Protein 3K7Y (pdb70)

InterPro domains:
  IPR000796 Aspartate/other aminotransferase [PR00799] (177-196)
  IPR000796 Aspartate/other aminotransferase [PR00799] (208-220)
  IPR000796 Aspartate/other aminotransferase [PR00799] (276-301)
  IPR000796 Aspartate/other aminotransferase [PR00799] (348-366)
  IPR000796 Aspartate/other aminotransferase [PTHR11879] (3-400)
  IPR004838 Aminotransferases, class-I, pyridoxal-phosphate-binding site [PS00105] (246-259)
  IPR004839 Aminotransferase, class I/classII, large domain [PF00155] (30-398)
  IPR015421 Pyridoxal phosphate-dependent transferase, major domain [G3DSA:3.40.640.10] (48-318)
  IPR015422 Pyridoxal phosphate-dependent transferase, small domain [G3DSA:3.90.1150.10] (14-395)
  IPR015424 Pyridoxal phosphate-dependent transferase [SSF53383] (3-399)

Radius of gyration: 22.01 Å; Cα contacts (8 Å, |Δi|>4): 677; chains: 1; bounding box: 56×51×62 Å

Foldseek 3Di:
DDPVCVPPDDDDDDLLVVQVCVQPPDDDDVFFDWRDPAFADLVLHGDADVLLVVLLVVLVVPDDDFDFPPDLADPLLVQLVVCLQQPPDAPQRVQQQKQKGWAQFLVRQVLLVLVVQVVDPAQEEEEEPPHQVVVCVSNPVVHHHYHYFYFADQVLLATPVVRRVVCLQPPQAQHEYEDAQACGVFSLYHDDPVCLVVSLVSCVVRVHEYEYEAEDQQQRALQSNVSNVSVNVCPVVDHWYKYKYGCCHLRVVPVLRTIMIMGGHDHSVVSVVVNVVSCVSCVVPPNHDGPSSSSSVSSQSVDDVNVVSSSVVSSVVSVVQLVLLVVQLVLLVPLLVVLVHDDDSVSQSSGIHQWTADQLCLVQQVVCVVPNYHDGNRRITRSSRAHPVRRNVNSNSSNVSSSPD

Sequence (405 aa):
MDKLLSSLENIEVDNILKTAREFKEDTCEEKINLSIGVCCNDDGDLHIFDSVLNADKLVTENYKEKPYLLGNGTEDFSTLTQNLIFGNNSKYIEDKKICTIQCIGGTGAIFVLLEFLKMLNVETLYVTNPPYINHVNMIESRGFNLKYINFFDYNLIDINYDLFLNDLRNIPNGSSVILQISCYNPCSVNIEEKYFDEIIEIVLHKKHVIIFDIAYQGFGHTNLEEDVLLIRKFEEKNIAFSVCQSFSKNMSLYGERAGALHIVCKNQEEKKIVFNNLCFIVRKFYSSPVIHTNRILCQLLNNQNLKLNWIKELSQLSQRITNNRILFFNKLETYQKKYNLNYDWNVYKKQRGLFSFVPLLAKIAEHLKTHHIYIINNGRINVSGITKNNVDYIADKICLSLSQI

B-factor: mean 77.36, std 17.75, range [13.37, 128.05]

Organism: Plasmodium falciparum (isolate 3D7) (NCBI:txid36329)

Nearest PDB structures (foldseek):
  3k7y-assembly1_A-2  TM=1.002E+00  e=2.413E-80  Plasmodium falciparum 3D7
  1akb-assembly1_A  TM=9.545E-01  e=4.340E-37  Gallus gallus
  5ax8-assembly2_D  TM=9.405E-01  e=3.664E-37  Homo sapiens
  7aat-assembly1_A  TM=9.365E-01  e=6.816E-37  Gallus gallus
  8skr-assembly1_C  TM=9.442E-01  e=5.818E-36  Homo sapiens

Structure (mmCIF, N/CA/C/O backbone):
data_3K7Y
#
_entry.id   3K7Y
#
_cell.length_a   100.838
_cell.length_b   100.838
_cell.length_c   240.367
_cell.angle_alpha   90.00
_cell.angle_beta   90.00
_cell.angle_gamma   120.00
#
_symmetry.space_group_name_H-M   'H 3 2'
#
loop_
_entity.id
_entity.type
_entity.pdbx_description
1 polymer 'Aspartate aminotransferase'
2 non-polymer "PYRIDOXAL-5'-PHOSPHATE"
3 non-polymer 'ACETATE ION'
4 water water
#
loop_
_atom_site.group_PDB
_atom_site.id
_atom_site.type_symbol
_atom_site.label_atom_id
_atom_site.label_alt_id
_atom_site.label_comp_id
_atom_site.label_asym_id
_atom_site.label_entity_id
_atom_site.label_seq_id
_atom_site.pdbx_PDB_ins_code
_atom_site.Cartn_x
_atom_site.Cartn_y
_atom_site.Cartn_z
_atom_site.occupancy
_atom_site.B_iso_or_equiv
_atom_site.auth_seq_id
_atom_site.auth_comp_id
_atom_site.auth_asym_id
_atom_site.auth_atom_id
_atom_site.pdbx_PDB_model_num
ATOM 1 N N . MET A 1 1 ? 36.727 24.310 62.821 1.00 92.49 1 MET A N 1
ATOM 2 C CA . MET A 1 1 ? 37.654 25.055 61.917 1.00 92.52 1 MET A CA 1
ATOM 3 C C . MET A 1 1 ? 37.700 24.374 60.536 1.00 91.70 1 MET A C 1
ATOM 4 O O . MET A 1 1 ? 38.240 23.260 60.409 1.00 91.78 1 MET A O 1
ATOM 9 N N . ASP A 1 2 ? 37.121 25.039 59.524 1.00 119.48 2 ASP A N 1
ATOM 10 C CA . ASP A 1 2 ? 37.161 24.582 58.121 1.00 117.05 2 ASP A CA 1
ATOM 11 C C . ASP A 1 2 ? 38.606 24.415 57.645 1.00 117.39 2 ASP A C 1
ATOM 12 O O . ASP A 1 2 ? 39.382 25.380 57.598 1.00 118.04 2 ASP A O 1
ATOM 17 N N . LYS A 1 3 ? 38.957 23.181 57.302 1.00 116.58 3 LYS A N 1
ATOM 18 C CA . LYS A 1 3 ? 40.266 22.867 56.751 1.00 116.47 3 LYS A CA 1
ATOM 19 C C . LYS A 1 3 ? 40.104 22.396 55.312 1.00 114.66 3 LYS A C 1
ATOM 20 O O . LYS A 1 3 ? 41.039 22.502 54.520 1.00 115.21 3 LYS A O 1
ATOM 26 N N . LEU A 1 4 ? 38.911 21.892 54.988 1.00 112.19 4 LEU A N 1
ATOM 27 C CA . LEU A 1 4 ? 38.576 21.344 53.665 1.00 110.08 4 LEU A CA 1
ATOM 28 C C . LEU A 1 4 ? 39.218 22.117 52.526 1.00 109.22 4 LEU A C 1
ATOM 29 O O . LEU A 1 4 ? 39.670 21.524 51.535 1.00 109.44 4 LEU A O 1
ATOM 34 N N . LEU A 1 5 ? 39.268 23.437 52.701 1.00 108.02 5 LEU A N 1
ATOM 35 C CA . LEU A 1 5 ? 39.810 24.383 51.726 1.00 106.87 5 LEU A CA 1
ATOM 36 C C . LEU A 1 5 ? 41.329 24.227 51.500 1.00 108.33 5 LEU A C 1
ATOM 37 O O . LEU A 1 5 ? 41.953 25.027 50.793 1.00 108.38 5 LEU A O 1
ATOM 42 N N . SER A 1 6 ? 41.909 23.186 52.093 1.00 109.43 6 SER A N 1
ATOM 43 C CA . SER A 1 6 ? 43.315 22.866 51.890 1.00 111.00 6 SER A CA 1
ATOM 44 C C . SER A 1 6 ? 43.575 22.345 50.475 1.00 110.38 6 SER A C 1
ATOM 45 O O . SER A 1 6 ? 44.495 22.818 49.813 1.00 110.88 6 SER A O 1
ATOM 48 N N . SER A 1 7 ? 42.757 21.409 49.996 1.00 109.34 7 SER A N 1
ATOM 49 C CA . SER A 1 7 ? 42.935 20.893 48.627 1.00 109.23 7 SER A CA 1
ATOM 50 C C . SER A 1 7 ? 42.355 21.826 47.537 1.00 107.46 7 SER A C 1
ATOM 51 O O . SER A 1 7 ? 42.237 21.434 46.371 1.00 106.82 7 SER A O 1
ATOM 54 N N . LEU A 1 8 ? 42.029 23.062 47.911 1.00 106.80 8 LEU A N 1
ATOM 55 C CA . LEU A 1 8 ? 41.304 23.948 47.010 1.00 105.39 8 LEU A CA 1
ATOM 56 C C . LEU A 1 8 ? 42.147 24.755 46.034 1.00 105.95 8 LEU A C 1
ATOM 57 O O . LEU A 1 8 ? 42.782 25.750 46.403 1.00 106.71 8 LEU A O 1
ATOM 62 N N . GLU A 1 9 ? 42.114 24.305 44.781 1.00 105.87 9 GLU A N 1
ATOM 63 C CA . GLU A 1 9 ? 42.752 24.972 43.652 1.00 106.41 9 GLU A CA 1
ATOM 64 C C . GLU A 1 9 ? 41.779 25.928 43.001 1.00 105.00 9 GLU A C 1
ATOM 65 O O . GLU A 1 9 ? 40.573 25.831 43.211 1.00 103.68 9 GLU A O 1
ATOM 71 N N . ASN A 1 10 ? 42.309 26.849 42.205 1.00 105.75 10 ASN A N 1
ATOM 72 C CA . ASN A 1 10 ? 41.476 27.695 41.374 1.00 105.14 10 ASN A CA 1
ATOM 73 C C . ASN A 1 10 ? 41.327 27.105 39.963 1.00 105.58 10 ASN A C 1
ATOM 74 O O . ASN A 1 10 ? 42.167 26.313 39.528 1.00 106.68 10 ASN A O 1
ATOM 79 N N . ILE A 1 11 ? 40.261 27.489 39.257 1.00 105.33 11 ILE A N 1
ATOM 80 C CA . ILE A 1 11 ? 39.908 26.869 37.969 1.00 105.77 11 ILE A CA 1
ATOM 81 C C . ILE A 1 11 ? 39.935 27.788 36.762 1.00 106.43 11 ILE A C 1
ATOM 82 O O . ILE A 1 11 ? 39.516 28.940 36.823 1.00 105.89 11 ILE A O 1
ATOM 87 N N . GLU A 1 12 ? 40.415 27.244 35.654 1.00 108.38 12 GLU A N 1
ATOM 88 C CA . GLU A 1 12 ? 40.238 27.862 34.353 1.00 109.72 12 GLU A CA 1
ATOM 89 C C . GLU A 1 12 ? 38.758 27.809 33.941 1.00 109.33 12 GLU A C 1
ATOM 90 O O . GLU A 1 12 ? 38.173 26.725 33.804 1.00 109.15 12 GLU A O 1
ATOM 96 N N . VAL A 1 13 ? 38.160 28.982 33.741 1.00 109.93 13 VAL A N 1
ATOM 97 C CA . VAL A 1 13 ? 36.773 29.083 33.263 1.00 109.70 13 VAL A CA 1
ATOM 98 C C . VAL A 1 13 ? 36.643 29.039 31.724 1.00 110.44 13 VAL A C 1
ATOM 99 O O . VAL A 1 13 ? 37.647 28.980 30.996 1.00 111.47 13 VAL A O 1
ATOM 103 N N . ASP A 1 14 ? 35.401 29.049 31.242 1.00 110.31 14 ASP A N 1
ATOM 104 C CA . ASP A 1 14 ? 35.107 29.060 29.803 1.00 111.02 14 ASP A CA 1
ATOM 105 C C . ASP A 1 14 ? 35.669 30.304 29.108 1.00 111.77 14 ASP A C 1
ATOM 106 O O . ASP A 1 14 ? 35.774 31.373 29.726 1.00 112.00 14 ASP A O 1
ATOM 111 N N . ASN A 1 15 ? 36.024 30.153 27.828 1.00 112.24 15 ASN A N 1
ATOM 112 C CA . ASN A 1 15 ? 36.525 31.253 26.995 1.00 112.73 15 ASN A CA 1
ATOM 113 C C . ASN A 1 15 ? 35.756 32.557 27.246 1.00 112.04 15 ASN A C 1
ATOM 114 O O . ASN A 1 15 ? 36.339 33.642 27.291 1.00 112.52 15 ASN A O 1
ATOM 119 N N . ILE A 1 16 ? 34.445 32.405 27.442 1.00 110.88 16 ILE A N 1
ATOM 120 C CA . ILE A 1 16 ? 33.463 33.489 27.603 1.00 110.14 16 ILE A CA 1
ATOM 121 C C . ILE A 1 16 ? 33.691 34.395 28.834 1.00 109.82 16 ILE A C 1
ATOM 122 O O . ILE A 1 16 ? 33.203 35.526 28.869 1.00 109.66 16 ILE A O 1
ATOM 127 N N . LEU A 1 17 ? 34.436 33.902 29.825 1.00 109.51 17 LEU A N 1
ATOM 128 C CA . LEU A 1 17 ? 34.712 34.671 31.048 1.00 109.32 17 LEU A CA 1
ATOM 129 C C . LEU A 1 17 ? 36.132 35.237 31.200 1.00 110.07 17 LEU A C 1
ATOM 130 O O . LEU A 1 17 ? 36.287 36.343 31.712 1.00 110.48 17 LEU A O 1
ATOM 135 N N . LYS A 1 18 ? 37.157 34.499 30.773 1.00 110.17 18 LYS A N 1
ATOM 136 C CA . LYS A 1 18 ? 38.524 35.045 30.748 1.00 111.26 18 LYS A CA 1
ATOM 137 C C . LYS A 1 18 ? 38.493 36.407 30.060 1.00 111.52 18 LYS A C 1
ATOM 138 O O . LYS A 1 18 ? 39.304 37.292 30.355 1.00 112.62 18 LYS A O 1
ATOM 144 N N . THR A 1 19 ? 37.546 36.546 29.131 1.00 110.48 19 THR A N 1
ATOM 145 C CA . THR A 1 19 ? 37.378 37.743 28.319 1.00 110.50 19 THR A CA 1
ATOM 146 C C . THR A 1 19 ? 36.529 38.772 29.055 1.00 110.22 19 THR A C 1
ATOM 147 O O . THR A 1 19 ? 36.846 39.959 29.033 1.00 111.18 19 THR A O 1
ATOM 151 N N . ALA A 1 20 ? 35.454 38.316 29.703 1.00 109.06 20 ALA A N 1
ATOM 152 C CA . ALA A 1 20 ? 34.582 39.198 30.495 1.00 108.84 20 ALA A CA 1
ATOM 153 C C . ALA A 1 20 ? 35.395 39.933 31.564 1.00 109.76 20 ALA A C 1
ATOM 154 O O . ALA A 1 20 ? 35.197 41.131 31.802 1.00 110.18 20 ALA A O 1
ATOM 156 N N . ARG A 1 21 ? 36.309 39.195 32.193 1.00 110.11 21 ARG A N 1
ATOM 157 C CA . ARG A 1 21 ? 37.337 39.782 33.040 1.00 111.47 21 ARG A CA 1
ATOM 158 C C . ARG A 1 21 ? 37.982 40.906 32.256 1.00 112.45 21 ARG A C 1
ATOM 159 O O . ARG A 1 21 ? 37.834 42.077 32.603 1.00 113.32 21 ARG A O 1
ATOM 167 N N . GLU A 1 22 ? 38.645 40.535 31.165 1.00 112.51 22 GLU A N 1
ATOM 168 C CA . GLU A 1 22 ? 39.438 41.467 30.374 1.00 113.70 22 GLU A CA 1
ATOM 169 C C . GLU A 1 22 ? 38.728 42.767 29.932 1.00 113.79 22 GLU A C 1
ATOM 170 O O . GLU A 1 22 ? 39.339 43.844 29.976 1.00 114.94 22 GLU A O 1
ATOM 176 N N . PHE A 1 23 ? 37.463 42.683 29.518 1.00 112.43 23 PHE A N 1
ATOM 177 C CA . PHE A 1 23 ? 36.777 43.892 29.074 1.00 112.68 23 PHE A CA 1
ATOM 178 C C . PHE A 1 23 ? 36.820 44.957 30.172 1.00 113.73 23 PHE A C 1
ATOM 179 O O . PHE A 1 23 ? 37.261 46.078 29.938 1.00 115.15 23 PHE A O 1
ATOM 187 N N . LYS A 1 24 ? 36.409 44.590 31.379 1.00 113.26 24 LYS A N 1
ATOM 188 C CA . LYS A 1 24 ? 36.338 45.553 32.478 1.00 114.19 24 LYS A CA 1
ATOM 189 C C . LYS A 1 24 ? 37.558 45.499 33.419 1.00 115.18 24 LYS A C 1
ATOM 190 O O . LYS A 1 24 ? 37.410 45.629 34.634 1.00 115.37 24 LYS A O 1
ATOM 196 N N . GLU A 1 25 ? 38.755 45.318 32.857 1.00 116.01 25 GLU A N 1
ATOM 197 C CA . GLU A 1 25 ? 39.987 45.233 33.658 1.00 117.13 25 GLU A CA 1
ATOM 198 C C . GLU A 1 25 ? 41.098 46.195 33.193 1.00 118.91 25 GLU A C 1
ATOM 199 O O . GLU A 1 25 ? 42.210 46.173 33.731 1.00 119.85 25 GLU A O 1
ATOM 205 N N . ASP A 1 26 ? 40.811 47.038 32.203 1.00 119.36 26 ASP A N 1
ATOM 206 C CA . ASP A 1 26 ? 41.802 48.021 31.763 1.00 121.22 26 ASP A CA 1
ATOM 207 C C . ASP A 1 26 ? 41.303 49.469 31.835 1.00 122.12 26 ASP A C 1
ATOM 208 O O . ASP A 1 26 ? 40.093 49.722 31.901 1.00 121.55 26 ASP A O 1
ATOM 213 N N . THR A 1 27 ? 42.259 50.402 31.820 1.00 123.53 27 THR A N 1
ATOM 214 C CA . THR A 1 27 ? 42.005 51.839 31.988 1.00 124.49 27 THR A CA 1
ATOM 215 C C . THR A 1 27 ? 41.333 52.531 30.792 1.00 124.19 27 THR A C 1
ATOM 216 O O . THR A 1 27 ? 40.504 53.420 30.996 1.00 124.91 27 THR A O 1
ATOM 220 N N . CYS A 1 28 ? 41.697 52.140 29.566 1.00 122.88 28 CYS A N 1
ATOM 221 C CA . CYS A 1 28 ? 41.210 52.797 28.341 1.00 122.15 28 CYS A CA 1
ATOM 222 C C . CYS A 1 28 ? 39.668 52.910 28.221 1.00 120.12 28 CYS A C 1
ATOM 223 O O . CYS A 1 28 ? 38.949 51.935 28.389 1.00 118.38 28 CYS A O 1
ATOM 226 N N . GLU A 1 29 ? 39.174 54.119 27.974 1.00 119.96 29 GLU A N 1
ATOM 227 C CA . GLU A 1 29 ? 37.809 54.336 27.500 1.00 117.76 29 GLU A CA 1
ATOM 228 C C . GLU A 1 29 ? 37.886 54.135 25.978 1.00 116.42 29 GLU A C 1
ATOM 229 O O . GLU A 1 29 ? 38.985 54.022 25.426 1.00 116.97 29 GLU A O 1
ATOM 235 N N . GLU A 1 30 ? 36.745 54.073 25.296 1.00 113.94 30 GLU A N 1
ATOM 236 C CA . GLU A 1 30 ? 36.722 53.633 23.893 1.00 111.80 30 GLU A CA 1
ATOM 237 C C . GLU A 1 30 ? 37.094 52.136 23.810 1.00 108.66 30 GLU A C 1
ATOM 238 O O . GLU A 1 30 ? 37.470 51.613 22.754 1.00 108.47 30 GLU A O 1
ATOM 244 N N . LYS A 1 31 ? 36.979 51.448 24.942 1.00 105.56 31 LYS A N 1
ATOM 245 C CA . LYS A 1 31 ? 37.040 49.998 24.951 1.00 101.78 31 LYS A CA 1
ATOM 246 C C . LYS A 1 31 ? 35.812 49.479 24.215 1.00 99.48 31 LYS A C 1
ATOM 247 O O . LYS A 1 31 ? 34.729 50.058 24.320 1.00 99.07 31 LYS A O 1
ATOM 253 N N . ILE A 1 32 ? 35.994 48.408 23.448 1.00 97.39 32 ILE A N 1
ATOM 254 C CA . ILE A 1 32 ? 34.896 47.818 22.678 1.00 95.41 32 ILE A CA 1
ATOM 255 C C . ILE A 1 32 ? 34.573 46.373 23.077 1.00 93.20 32 ILE A C 1
ATOM 256 O O . ILE A 1 32 ? 35.452 45.514 23.192 1.00 92.80 32 ILE A O 1
ATOM 261 N N . ASN A 1 33 ? 33.273 46.150 23.240 1.00 91.67 33 ASN A N 1
ATOM 262 C CA . ASN A 1 33 ? 32.654 44.972 23.828 1.00 89.32 33 ASN A CA 1
ATOM 263 C C . ASN A 1 33 ? 32.015 44.063 22.791 1.00 87.78 33 ASN A C 1
ATOM 264 O O . ASN A 1 33 ? 30.844 44.247 22.454 1.00 87.18 33 ASN A O 1
ATOM 269 N N . LEU A 1 34 ? 32.755 43.086 22.279 1.00 86.94 34 LEU A N 1
ATOM 270 C CA . LEU A 1 34 ? 32.208 42.232 21.216 1.00 86.11 34 LEU A CA 1
ATOM 271 C C . LEU A 1 34 ? 32.191 40.741 21.554 1.00 84.94 34 LEU A C 1
ATOM 272 O O . LEU A 1 34 ? 32.282 39.900 20.667 1.00 84.92 34 LEU A O 1
ATOM 277 N N . SER A 1 35 ? 32.042 40.419 22.833 1.00 84.52 35 SER A N 1
ATOM 278 C CA . SER A 1 35 ? 32.145 39.040 23.310 1.00 83.81 35 SER A CA 1
ATOM 279 C C . SER A 1 35 ? 30.915 38.648 24.117 1.00 83.29 35 SER A C 1
ATOM 280 O O . SER A 1 35 ? 30.464 37.495 24.082 1.00 82.62 35 SER A O 1
ATOM 283 N N . ILE A 1 36 ? 30.400 39.634 24.851 1.00 84.10 36 ILE A N 1
ATOM 284 C CA . ILE A 1 36 ? 29.205 39.528 25.689 1.00 83.73 36 ILE A CA 1
ATOM 285 C C . ILE A 1 36 ? 28.026 38.861 24.972 1.00 83.61 36 ILE A C 1
ATOM 286 O O . ILE A 1 36 ? 27.716 39.185 23.821 1.00 83.95 36 ILE A O 1
ATOM 291 N N . GLY A 1 37 ? 27.384 37.920 25.661 1.00 83.45 37 GLY A N 1
ATOM 292 C CA . GLY A 1 37 ? 26.203 37.238 25.126 1.00 83.98 37 GLY A CA 1
ATOM 293 C C . GLY A 1 37 ? 25.021 38.171 24.902 1.00 84.98 37 GLY A C 1
ATOM 294 O O . GLY A 1 37 ? 24.112 37.852 24.141 1.00 84.85 37 GLY A O 1
ATOM 295 N N . VAL A 1 38 ? 25.050 39.328 25.561 1.00 86.50 38 VAL A N 1
ATOM 296 C CA . VAL A 1 38 ? 23.938 40.286 25.554 1.00 88.06 38 VAL A CA 1
ATOM 297 C C . VAL A 1 38 ? 23.846 41.070 24.249 1.00 90.12 38 VAL A C 1
ATOM 298 O O . VAL A 1 38 ? 24.793 41.101 23.462 1.00 90.64 38 VAL A O 1
ATOM 302 N N . CYS A 1 39 ? 22.698 41.701 24.035 1.00 91.97 39 CYS A N 1
ATOM 303 C CA . CYS A 1 39 ? 22.484 42.530 22.866 1.00 94.68 39 CYS A CA 1
ATOM 304 C C . CYS A 1 39 ? 22.480 44.015 23.258 1.00 97.22 39 CYS A C 1
ATOM 305 O O . CYS A 1 39 ? 21.746 44.422 24.166 1.00 97.63 39 CYS A O 1
ATOM 308 N N . CYS A 1 40 ? 23.308 44.813 22.577 1.00 99.82 40 CYS A N 1
ATOM 309 C CA . CYS A 1 40 ? 23.510 46.236 22.920 1.00 102.69 40 CYS A CA 1
ATOM 310 C C . CYS A 1 40 ? 22.592 47.207 22.176 1.00 105.06 40 CYS A C 1
ATOM 311 O O . CYS A 1 40 ? 22.223 46.981 21.023 1.00 105.46 40 CYS A O 1
ATOM 314 N N . ASN A 1 41 ? 22.239 48.292 22.861 1.00 107.39 41 ASN A N 1
ATOM 315 C CA . ASN A 1 41 ? 21.408 49.367 22.314 1.00 110.16 41 ASN A CA 1
ATOM 316 C C . ASN A 1 41 ? 22.202 50.237 21.317 1.00 112.11 41 ASN A C 1
ATOM 317 O O . ASN A 1 41 ? 23.340 49.902 20.968 1.00 111.79 41 ASN A O 1
ATOM 322 N N . ASP A 1 42 ? 21.598 51.337 20.858 1.00 114.50 42 ASP A N 1
ATOM 323 C CA . ASP A 1 42 ? 22.282 52.325 20.012 1.00 116.65 42 ASP A CA 1
ATOM 324 C C . ASP A 1 42 ? 23.442 52.972 20.766 1.00 117.06 42 ASP A C 1
ATOM 325 O O . ASP A 1 42 ? 24.490 53.261 20.175 1.00 117.61 42 ASP A O 1
ATOM 330 N N . ASP A 1 43 ? 23.239 53.176 22.073 1.00 116.65 43 ASP A N 1
ATOM 331 C CA . ASP A 1 43 ? 24.226 53.800 22.963 1.00 116.83 43 ASP A CA 1
ATOM 332 C C . ASP A 1 43 ? 25.218 52.791 23.544 1.00 114.57 43 ASP A C 1
ATOM 333 O O . ASP A 1 43 ? 25.920 53.094 24.514 1.00 114.92 43 ASP A O 1
ATOM 338 N N . GLY A 1 44 ? 25.265 51.597 22.961 1.00 112.19 44 GLY A N 1
ATOM 339 C CA . GLY A 1 44 ? 26.206 50.563 23.391 1.00 109.63 44 GLY A CA 1
ATOM 340 C C . GLY A 1 44 ? 26.014 50.074 24.818 1.00 107.70 44 GLY A C 1
ATOM 341 O O . GLY A 1 44 ? 26.928 49.498 25.407 1.00 107.02 44 GLY A O 1
ATOM 342 N N . ASP A 1 45 ? 24.829 50.309 25.375 1.00 106.68 45 ASP A N 1
ATOM 343 C CA . ASP A 1 45 ? 24.462 49.788 26.695 1.00 104.60 45 ASP A CA 1
ATOM 344 C C . ASP A 1 45 ? 23.267 48.842 26.566 1.00 102.25 45 ASP A C 1
ATOM 345 O O . ASP A 1 45 ? 22.531 48.911 25.575 1.00 102.66 45 ASP A O 1
ATOM 350 N N . LEU A 1 46 ? 23.069 47.982 27.567 1.00 99.14 46 LEU A N 1
ATOM 351 C CA . LEU A 1 46 ? 22.096 46.883 27.481 1.00 95.88 46 LEU A CA 1
ATOM 352 C C . LEU A 1 46 ? 20.699 47.283 27.006 1.00 95.06 46 LEU A C 1
ATOM 353 O O . LEU A 1 46 ? 20.195 48.358 27.338 1.00 95.97 46 LEU A O 1
ATOM 358 N N . HIS A 1 47 ? 20.082 46.388 26.244 1.00 92.54 47 HIS A N 1
ATOM 359 C CA . HIS A 1 47 ? 18.766 46.631 25.669 1.00 92.00 47 HIS A CA 1
ATOM 360 C C . HIS A 1 47 ? 17.614 46.296 26.613 1.00 90.87 47 HIS A C 1
ATOM 361 O O . HIS A 1 47 ? 17.762 45.465 27.518 1.00 89.72 47 HIS A O 1
ATOM 368 N N . ILE A 1 48 ? 16.471 46.954 26.392 1.00 90.79 48 ILE A N 1
ATOM 369 C CA . ILE A 1 48 ? 15.202 46.559 27.014 1.00 89.33 48 ILE A CA 1
ATOM 370 C C . ILE A 1 48 ? 13.977 47.141 26.300 1.00 89.97 48 ILE A C 1
ATOM 371 O O . ILE A 1 48 ? 13.960 48.312 25.960 1.00 91.39 48 ILE A O 1
ATOM 376 N N . PHE A 1 49 ? 12.961 46.307 26.093 1.00 88.71 49 PHE A N 1
ATOM 377 C CA . PHE A 1 49 ? 11.701 46.714 25.474 1.00 89.65 49 PHE A CA 1
ATOM 378 C C . PHE A 1 49 ? 10.872 47.681 26.333 1.00 91.07 49 PHE A C 1
ATOM 379 O O . PHE A 1 49 ? 11.218 47.960 27.478 1.00 91.02 49 PHE A O 1
ATOM 387 N N . ASP A 1 50 ? 9.781 48.195 25.768 1.00 92.39 50 ASP A N 1
ATOM 388 C CA . ASP A 1 50 ? 8.808 48.969 26.532 1.00 93.84 50 ASP A CA 1
ATOM 389 C C . ASP A 1 50 ? 7.672 48.061 26.972 1.00 93.24 50 ASP A C 1
ATOM 390 O O . ASP A 1 50 ? 7.158 48.192 28.080 1.00 93.49 50 ASP A O 1
ATOM 395 N N . SER A 1 51 ? 7.293 47.135 26.093 1.00 92.57 51 SER A N 1
ATOM 396 C CA . SER A 1 51 ? 6.342 46.071 26.427 1.00 91.82 51 SER A CA 1
ATOM 397 C C . SER A 1 51 ? 6.720 45.399 27.739 1.00 90.12 51 SER A C 1
ATOM 398 O O . SER A 1 51 ? 5.872 45.149 28.589 1.00 90.26 51 SER A O 1
ATOM 401 N N . VAL A 1 52 ? 8.011 45.121 27.891 1.00 88.88 52 VAL A N 1
ATOM 402 C CA . VAL A 1 52 ? 8.543 44.471 29.082 1.00 87.46 52 VAL A CA 1
ATOM 403 C C . VAL A 1 52 ? 8.491 45.376 30.304 1.00 88.68 52 VAL A C 1
ATOM 404 O O . VAL A 1 52 ? 8.084 44.930 31.377 1.00 88.38 52 VAL A O 1
ATOM 408 N N . LEU A 1 53 ? 8.880 46.640 30.139 1.00 90.41 53 LEU A N 1
ATOM 409 C CA . LEU A 1 53 ? 8.744 47.625 31.214 1.00 92.26 53 LEU A CA 1
ATOM 410 C C . LEU A 1 53 ? 7.281 47.798 31.648 1.00 94.15 53 LEU A C 1
ATOM 411 O O . LEU A 1 53 ? 7.000 48.074 32.818 1.00 94.71 53 LEU A O 1
ATOM 416 N N . ASN A 1 54 ? 6.358 47.629 30.704 1.00 95.45 54 ASN A N 1
ATOM 417 C CA . ASN A 1 54 ? 4.936 47.735 31.001 1.00 97.60 54 ASN A CA 1
ATOM 418 C C . ASN A 1 54 ? 4.374 46.470 31.649 1.00 96.65 54 ASN A C 1
ATOM 419 O O . ASN A 1 54 ? 3.586 46.549 32.592 1.00 97.54 54 ASN A O 1
ATOM 424 N N . ALA A 1 55 ? 4.789 45.309 31.155 1.00 95.31 55 ALA A N 1
ATOM 425 C CA . ALA A 1 55 ? 4.468 44.053 31.818 1.00 94.46 55 ALA A CA 1
ATOM 426 C C . ALA A 1 55 ? 4.906 44.133 33.284 1.00 94.37 55 ALA A C 1
ATOM 427 O O . ALA A 1 55 ? 4.155 43.754 34.184 1.00 94.61 55 ALA A O 1
ATOM 429 N N . ASP A 1 56 ? 6.107 44.657 33.519 1.00 94.43 56 ASP A N 1
ATOM 430 C CA . ASP A 1 56 ? 6.593 44.852 34.881 1.00 94.89 56 ASP A CA 1
ATOM 431 C C . ASP A 1 56 ? 5.609 45.635 35.742 1.00 96.76 56 ASP A C 1
ATOM 432 O O . ASP A 1 56 ? 5.163 45.138 36.775 1.00 96.73 56 ASP A O 1
ATOM 437 N N . LYS A 1 57 ? 5.270 46.848 35.307 1.00 98.66 57 LYS A N 1
ATOM 438 C CA . LYS A 1 57 ? 4.279 47.673 35.998 1.00 100.67 57 LYS A CA 1
ATOM 439 C C . LYS A 1 57 ? 2.986 46.904 36.200 1.00 100.40 57 LYS A C 1
ATOM 440 O O . LYS A 1 57 ? 2.548 46.722 37.328 1.00 100.63 57 LYS A O 1
ATOM 446 N N . LEU A 1 58 ? 2.397 46.437 35.102 1.00 99.97 58 LEU A N 1
ATOM 447 C CA . LEU A 1 58 ? 1.208 45.589 35.144 1.00 99.70 58 LEU A CA 1
ATOM 448 C C . LEU A 1 58 ? 1.238 44.542 36.259 1.00 97.90 58 LEU A C 1
ATOM 449 O O . LEU A 1 58 ? 0.216 44.282 36.897 1.00 98.60 58 LEU A O 1
ATOM 454 N N . VAL A 1 59 ? 2.408 43.948 36.486 1.00 95.37 59 VAL A N 1
ATOM 455 C CA . VAL A 1 59 ? 2.547 42.849 37.441 1.00 93.39 59 VAL A CA 1
ATOM 456 C C . VAL A 1 59 ? 2.482 43.276 38.901 1.00 93.78 59 VAL A C 1
ATOM 457 O O . VAL A 1 59 ? 1.937 42.564 39.737 1.00 93.62 59 VAL A O 1
ATOM 461 N N . THR A 1 60 ? 3.033 44.439 39.211 1.00 94.35 60 THR A N 1
ATOM 462 C CA . THR A 1 60 ? 3.015 44.902 40.584 1.00 94.90 60 THR A CA 1
ATOM 463 C C . THR A 1 60 ? 1.702 45.627 40.859 1.00 97.13 60 THR A C 1
ATOM 464 O O . THR A 1 60 ? 1.554 46.285 41.881 1.00 98.34 60 THR A O 1
ATOM 468 N N . GLU A 1 61 ? 0.757 45.491 39.932 1.00 97.76 61 GLU A N 1
ATOM 469 C CA . GLU A 1 61 ? -0.569 46.090 40.048 1.00 99.96 61 GLU A CA 1
ATOM 470 C C . GLU A 1 61 ? -1.634 45.043 40.314 1.00 99.20 61 GLU A C 1
ATOM 471 O O . GLU A 1 61 ? -2.649 45.330 40.948 1.00 100.95 61 GLU A O 1
ATOM 477 N N . ASN A 1 62 ? -1.395 43.832 39.825 1.00 96.40 62 ASN A N 1
ATOM 478 C CA . ASN A 1 62 ? -2.422 42.803 39.801 1.00 95.51 62 ASN A CA 1
ATOM 479 C C . ASN A 1 62 ? -2.197 41.718 40.833 1.00 93.14 62 ASN A C 1
ATOM 480 O O . ASN A 1 62 ? -3.016 40.803 40.993 1.00 93.04 62 ASN A O 1
ATOM 485 N N . TYR A 1 63 ? -1.087 41.849 41.548 1.00 90.81 63 TYR A N 1
ATOM 486 C CA . TYR A 1 63 ? -0.599 40.790 42.401 1.00 87.87 63 TYR A CA 1
ATOM 487 C C . TYR A 1 63 ? -0.041 41.352 43.699 1.00 87.60 63 TYR A C 1
ATOM 488 O O . TYR A 1 63 ? 0.777 42.275 43.679 1.00 87.96 63 TYR A O 1
ATOM 497 N N . LYS A 1 64 ? -0.471 40.787 44.824 1.00 86.54 64 LYS A N 1
ATOM 498 C CA . LYS A 1 64 ? 0.012 41.222 46.130 1.00 86.09 64 LYS A CA 1
ATOM 499 C C . LYS A 1 64 ? 0.600 40.071 46.954 1.00 83.43 64 LYS A C 1
ATOM 500 O O . LYS A 1 64 ? 1.566 40.248 47.700 1.00 82.84 64 LYS A O 1
ATOM 506 N N . GLU A 1 65 ? 0.018 38.888 46.805 1.00 81.46 65 GLU A N 1
ATOM 507 C CA . GLU A 1 65 ? 0.544 37.669 47.418 1.00 78.55 65 GLU A CA 1
ATOM 508 C C . GLU A 1 65 ? 1.681 37.059 46.595 1.00 75.42 65 GLU A C 1
ATOM 509 O O . GLU A 1 65 ? 1.708 37.203 45.371 1.00 75.12 65 GLU A O 1
ATOM 515 N N . LYS A 1 66 ? 2.604 36.362 47.260 1.00 76.75 66 LYS A N 1
ATOM 516 C CA . LYS A 1 66 ? 3.699 35.661 46.566 1.00 73.13 66 LYS A CA 1
ATOM 517 C C . LYS A 1 66 ? 3.850 34.187 46.980 1.00 70.93 66 LYS A C 1
ATOM 518 O O . LYS A 1 66 ? 4.724 33.856 47.767 1.00 69.71 66 LYS A O 1
ATOM 524 N N . PRO A 1 67 ? 2.998 33.298 46.435 1.00 70.39 67 PRO A N 1
ATOM 525 C CA . PRO A 1 67 ? 3.014 31.862 46.744 1.00 69.43 67 PRO A CA 1
ATOM 526 C C . PRO A 1 67 ? 4.090 31.024 46.029 1.00 67.70 67 PRO A C 1
ATOM 527 O O . PRO A 1 67 ? 4.540 31.375 44.932 1.00 67.15 67 PRO A O 1
ATOM 531 N N . TYR A 1 68 ? 4.484 29.928 46.672 1.00 66.90 68 TYR A N 1
ATOM 532 C CA . TYR A 1 68 ? 5.249 28.864 46.052 1.00 65.96 68 TYR A CA 1
ATOM 533 C C . TYR A 1 68 ? 4.502 28.325 44.831 1.00 67.39 68 TYR A C 1
ATOM 534 O O . TYR A 1 68 ? 3.285 28.101 44.908 1.00 68.69 68 TYR A O 1
ATOM 543 N N . LEU A 1 69 ? 5.226 28.078 43.732 1.00 67.69 69 LEU A N 1
ATOM 544 C CA . LEU A 1 69 ? 4.653 27.440 42.529 1.00 69.32 69 LEU A CA 1
ATOM 545 C C . LEU A 1 69 ? 4.634 25.890 42.539 1.00 70.23 69 LEU A C 1
ATOM 546 O O . LEU A 1 69 ? 5.669 25.229 42.392 1.00 69.36 69 LEU A O 1
ATOM 551 N N . LEU A 1 70 ? 3.423 25.343 42.647 1.00 72.73 70 LEU A N 1
ATOM 552 C CA . LEU A 1 70 ? 3.150 23.942 43.049 1.00 74.16 70 LEU A CA 1
ATOM 553 C C . LEU A 1 70 ? 3.951 22.799 42.396 1.00 73.57 70 LEU A C 1
ATOM 554 O O . LEU A 1 70 ? 4.520 22.005 43.127 1.00 73.55 70 LEU A O 1
ATOM 559 N N . GLY A 1 71 ? 4.009 22.666 41.070 1.00 73.76 71 GLY A N 1
ATOM 560 C CA . GLY A 1 71 ? 3.516 23.603 40.069 1.00 74.36 71 GLY A CA 1
ATOM 561 C C . GLY A 1 71 ? 4.559 23.574 38.961 1.00 73.54 71 GLY A C 1
ATOM 562 O O . GLY A 1 71 ? 4.291 23.119 37.839 1.00 73.47 71 GLY A O 1
ATOM 563 N N . ASN A 1 72 ? 5.768 24.019 39.311 1.00 72.50 72 ASN A N 1
ATOM 564 C CA . ASN A 1 72 ? 6.869 24.151 38.369 1.00 71.59 72 ASN A CA 1
ATOM 565 C C . ASN A 1 72 ? 6.466 24.944 37.143 1.00 72.12 72 ASN A C 1
ATOM 566 O O . ASN A 1 72 ? 6.951 24.701 36.030 1.00 71.20 72 ASN A O 1
ATOM 571 N N . GLY A 1 73 ? 5.574 25.901 37.388 1.00 73.51 73 GLY A N 1
ATOM 572 C CA . GLY A 1 73 ? 4.971 26.717 36.354 1.00 75.56 73 GLY A CA 1
ATOM 573 C C . GLY A 1 73 ? 3.492 26.893 36.625 1.00 78.05 73 GLY A C 1
ATOM 574 O O . GLY A 1 73 ? 2.950 26.297 37.563 1.00 78.62 73 GLY A O 1
ATOM 575 N N . THR A 1 74 ? 2.847 27.720 35.801 1.00 79.70 74 THR A N 1
ATOM 576 C CA . THR A 1 74 ? 1.412 27.976 35.891 1.00 82.00 74 THR A CA 1
ATOM 577 C C . THR A 1 74 ? 0.697 27.166 34.821 1.00 82.96 74 THR A C 1
ATOM 578 O O . THR A 1 74 ? 1.292 26.300 34.180 1.00 82.41 74 THR A O 1
ATOM 582 N N . GLU A 1 75 ? -0.582 27.468 34.635 1.00 84.78 75 GLU A N 1
ATOM 583 C CA . GLU A 1 75 ? -1.393 26.924 33.558 1.00 86.04 75 GLU A CA 1
ATOM 584 C C . GLU A 1 75 ? -1.356 27.847 32.331 1.00 85.75 75 GLU A C 1
ATOM 585 O O . GLU A 1 75 ? -1.314 27.370 31.195 1.00 85.65 75 GLU A O 1
ATOM 591 N N . ASP A 1 76 ? -1.364 29.161 32.572 1.00 85.35 76 ASP A N 1
ATOM 592 C CA . ASP A 1 76 ? -1.184 30.178 31.522 1.00 84.68 76 ASP A CA 1
ATOM 593 C C . ASP A 1 76 ? 0.220 30.142 30.953 1.00 81.91 76 ASP A C 1
ATOM 594 O O . ASP A 1 76 ? 0.402 30.212 29.736 1.00 81.97 76 ASP A O 1
ATOM 599 N N . PHE A 1 77 ? 1.212 30.055 31.843 1.00 78.97 77 PHE A N 1
ATOM 600 C CA . PHE A 1 77 ? 2.613 29.913 31.433 1.00 75.59 77 PHE A CA 1
ATOM 601 C C . PHE A 1 77 ? 2.773 28.754 30.458 1.00 74.37 77 PHE A C 1
ATOM 602 O O . PHE A 1 77 ? 3.313 28.923 29.372 1.00 73.66 77 PHE A O 1
ATOM 610 N N . SER A 1 78 ? 2.283 27.583 30.840 1.00 73.53 78 SER A N 1
ATOM 611 C CA . SER A 1 78 ? 2.489 26.411 30.014 1.00 72.85 78 SER A CA 1
ATOM 612 C C . SER A 1 78 ? 1.647 26.370 28.727 1.00 73.76 78 SER A C 1
ATOM 613 O O . SER A 1 78 ? 1.909 25.527 27.873 1.00 73.61 78 SER A O 1
ATOM 616 N N . THR A 1 79 ? 0.654 27.254 28.575 1.00 74.65 79 THR A N 1
ATOM 617 C CA . THR A 1 79 ? -0.081 27.329 27.292 1.00 75.35 79 THR A CA 1
ATOM 618 C C . THR A 1 79 ? 0.356 28.517 26.477 1.00 74.84 79 THR A C 1
ATOM 619 O O . THR A 1 79 ? 0.610 28.374 25.293 1.00 75.01 79 THR A O 1
ATOM 623 N N . LEU A 1 80 ? 0.437 29.685 27.110 1.00 74.47 80 LEU A N 1
ATOM 624 C CA . LEU A 1 80 ? 0.909 30.901 26.449 1.00 74.24 80 LEU A CA 1
ATOM 625 C C . LEU A 1 80 ? 2.271 30.684 25.807 1.00 72.57 80 LEU A C 1
ATOM 626 O O . LEU A 1 80 ? 2.480 31.014 24.646 1.00 73.19 80 LEU A O 1
ATOM 631 N N . THR A 1 81 ? 3.176 30.103 26.585 1.00 71.01 81 THR A N 1
ATOM 632 C CA . THR A 1 81 ? 4.558 29.845 26.202 1.00 69.18 81 THR A CA 1
ATOM 633 C C . THR A 1 81 ? 4.650 28.912 25.003 1.00 69.29 81 THR A C 1
ATOM 634 O O . THR A 1 81 ? 5.306 29.228 24.017 1.00 68.73 81 THR A O 1
ATOM 638 N N . GLN A 1 82 ? 3.969 27.776 25.078 1.00 70.21 82 GLN A N 1
ATOM 639 C CA . GLN A 1 82 ? 4.095 26.784 24.032 1.00 70.97 82 GLN A CA 1
ATOM 640 C C . GLN A 1 82 ? 3.435 27.217 22.726 1.00 73.02 82 GLN A C 1
ATOM 641 O O . GLN A 1 82 ? 3.752 26.679 21.666 1.00 73.25 82 GLN A O 1
ATOM 647 N N . ASN A 1 83 ? 2.546 28.204 22.788 1.00 75.15 83 ASN A N 1
ATOM 648 C CA . ASN A 1 83 ? 2.059 28.833 21.560 1.00 77.53 83 ASN A CA 1
ATOM 649 C C . ASN A 1 83 ? 3.250 29.270 20.697 1.00 77.20 83 ASN A C 1
ATOM 650 O O . ASN A 1 83 ? 3.300 28.992 19.495 1.00 77.96 83 ASN A O 1
ATOM 655 N N . LEU A 1 84 ? 4.224 29.918 21.333 1.00 76.42 84 LEU A N 1
ATOM 656 C CA . LEU A 1 84 ? 5.346 30.497 20.620 1.00 76.05 84 LEU A CA 1
ATOM 657 C C . LEU A 1 84 ? 6.130 29.468 19.833 1.00 75.68 84 LEU A C 1
ATOM 658 O O . LEU A 1 84 ? 6.589 29.771 18.741 1.00 76.24 84 LEU A O 1
ATOM 663 N N . ILE A 1 85 ? 6.278 28.255 20.358 1.00 75.33 85 ILE A N 1
ATOM 664 C CA . ILE A 1 85 ? 7.056 27.268 19.623 1.00 75.47 85 ILE A CA 1
ATOM 665 C C . ILE A 1 85 ? 6.229 26.426 18.673 1.00 77.36 85 ILE A C 1
ATOM 666 O O . ILE A 1 85 ? 6.685 26.129 17.579 1.00 77.62 85 ILE A O 1
ATOM 671 N N . PHE A 1 86 ? 5.018 26.054 19.069 1.00 79.55 86 PHE A N 1
ATOM 672 C CA . PHE A 1 86 ? 4.186 25.175 18.238 1.00 82.02 86 PHE A CA 1
ATOM 673 C C . PHE A 1 86 ? 3.145 25.955 17.436 1.00 84.92 86 PHE A C 1
ATOM 674 O O . PHE A 1 86 ? 2.387 25.371 16.675 1.00 86.05 86 PHE A O 1
ATOM 682 N N . GLY A 1 87 ? 3.117 27.271 17.615 1.00 86.73 87 GLY A N 1
ATOM 683 C CA . GLY A 1 87 ? 2.212 28.143 16.879 1.00 90.63 87 GLY A CA 1
ATOM 684 C C . GLY A 1 87 ? 0.808 28.047 17.407 1.00 93.62 87 GLY A C 1
ATOM 685 O O . GLY A 1 87 ? 0.603 27.786 18.594 1.00 92.95 87 GLY A O 1
ATOM 686 N N . ASN A 1 88 ? -0.156 28.276 16.518 1.00 97.23 88 ASN A N 1
ATOM 687 C CA . ASN A 1 88 ? -1.567 28.037 16.822 1.00 100.81 88 ASN A CA 1
ATOM 688 C C . ASN A 1 88 ? -2.433 27.906 15.568 1.00 104.09 88 ASN A C 1
ATOM 689 O O . ASN A 1 88 ? -2.299 28.685 14.627 1.00 105.62 88 ASN A O 1
ATOM 694 N N . ASN A 1 89 ? -3.298 26.898 15.552 1.00 106.06 89 ASN A N 1
ATOM 695 C CA . ASN A 1 89 ? -3.345 25.943 16.645 1.00 105.77 89 ASN A CA 1
ATOM 696 C C . ASN A 1 89 ? -2.613 24.649 16.312 1.00 104.57 89 ASN A C 1
ATOM 697 O O . ASN A 1 89 ? -2.298 24.371 15.150 1.00 104.73 89 ASN A O 1
ATOM 702 N N . SER A 1 90 ? -2.330 23.878 17.352 1.00 103.19 90 SER A N 1
ATOM 703 C CA . SER A 1 90 ? -1.480 22.722 17.236 1.00 101.75 90 SER A CA 1
ATOM 704 C C . SER A 1 90 ? -2.281 21.448 17.449 1.00 102.88 90 SER A C 1
ATOM 705 O O . SER A 1 90 ? -3.273 21.449 18.175 1.00 103.97 90 SER A O 1
ATOM 708 N N . LYS A 1 91 ? -1.860 20.372 16.784 1.00 102.69 91 LYS A N 1
ATOM 709 C CA . LYS A 1 91 ? -2.344 19.011 17.070 1.00 103.08 91 LYS A CA 1
ATOM 710 C C . LYS A 1 91 ? -1.937 18.590 18.497 1.00 101.35 91 LYS A C 1
ATOM 711 O O . LYS A 1 91 ? -2.633 17.816 19.150 1.00 101.96 91 LYS A O 1
ATOM 717 N N . TYR A 1 92 ? -0.801 19.115 18.959 1.00 98.86 92 TYR A N 1
ATOM 718 C CA . TYR A 1 92 ? -0.193 18.753 20.232 1.00 96.92 92 TYR A CA 1
ATOM 719 C C . TYR A 1 92 ? -0.750 19.521 21.426 1.00 96.57 92 TYR A C 1
ATOM 720 O O . TYR A 1 92 ? -0.995 18.932 22.471 1.00 96.64 92 TYR A O 1
ATOM 729 N N . ILE A 1 93 ? -0.928 20.831 21.277 1.00 96.26 93 ILE A N 1
ATOM 730 C CA . ILE A 1 93 ? -1.323 21.705 22.387 1.00 95.84 93 ILE A CA 1
ATOM 731 C C . ILE A 1 93 ? -2.692 21.374 22.995 1.00 97.75 93 ILE A C 1
ATOM 732 O O . ILE A 1 93 ? -2.774 20.977 24.163 1.00 97.39 93 ILE A O 1
ATOM 737 N N . GLU A 1 94 ? -3.760 21.528 22.216 1.00 99.76 94 GLU A N 1
ATOM 738 C CA . GLU A 1 94 ? -5.114 21.344 22.757 1.00 101.93 94 GLU A CA 1
ATOM 739 C C . GLU A 1 94 ? -5.481 19.870 23.028 1.00 102.02 94 GLU A C 1
ATOM 740 O O . GLU A 1 94 ? -6.506 19.588 23.649 1.00 103.27 94 GLU A O 1
ATOM 746 N N . ASP A 1 95 ? -4.637 18.946 22.565 1.00 100.43 95 ASP A N 1
ATOM 747 C CA . ASP A 1 95 ? -4.764 17.523 22.899 1.00 100.35 95 ASP A CA 1
ATOM 748 C C . ASP A 1 95 ? -3.957 17.132 24.142 1.00 98.31 95 ASP A C 1
ATOM 749 O O . ASP A 1 95 ? -3.765 15.933 24.424 1.00 98.15 95 ASP A O 1
ATOM 754 N N . LYS A 1 96 ? -3.500 18.159 24.871 1.00 96.41 96 LYS A N 1
ATOM 755 C CA . LYS A 1 96 ? -2.716 18.020 26.107 1.00 94.02 96 LYS A CA 1
ATOM 756 C C . LYS A 1 96 ? -1.597 16.980 25.983 1.00 91.96 96 LYS A C 1
ATOM 757 O O . LYS A 1 96 ? -1.466 16.093 26.831 1.00 91.88 96 LYS A O 1
ATOM 763 N N . LYS A 1 97 ? -0.806 17.091 24.917 1.00 89.99 97 LYS A N 1
ATOM 764 C CA . LYS A 1 97 ? 0.269 16.138 24.661 1.00 87.85 97 LYS A CA 1
ATOM 765 C C . LYS A 1 97 ? 1.641 16.692 25.055 1.00 84.72 97 LYS A C 1
ATOM 766 O O . LYS A 1 97 ? 2.615 15.941 25.147 1.00 83.73 97 LYS A O 1
ATOM 772 N N . ILE A 1 98 ? 1.717 17.998 25.307 1.00 82.76 98 ILE A N 1
ATOM 773 C CA . ILE A 1 98 ? 2.976 18.599 25.749 1.00 79.72 98 ILE A CA 1
ATOM 774 C C . ILE A 1 98 ? 2.994 18.827 27.248 1.00 78.17 98 ILE A C 1
ATOM 775 O O . ILE A 1 98 ? 2.077 19.429 27.814 1.00 78.86 98 ILE A O 1
ATOM 780 N N . CYS A 1 99 ? 4.053 18.331 27.873 1.00 75.63 99 CYS A N 1
ATOM 781 C CA . CYS A 1 99 ? 4.336 18.627 29.256 1.00 73.68 99 CYS A CA 1
ATOM 782 C C . CYS A 1 99 ? 5.387 19.706 29.273 1.00 71.44 99 CYS A C 1
ATOM 783 O O . CYS A 1 99 ? 6.523 19.477 28.856 1.00 70.42 99 CYS A O 1
ATOM 786 N N . THR A 1 100 ? 5.005 20.882 29.745 1.00 70.41 100 THR A N 1
ATOM 787 C CA . THR A 1 100 ? 5.945 21.981 29.847 1.00 68.64 100 THR A CA 1
ATOM 788 C C . THR A 1 100 ? 6.080 22.465 31.281 1.00 67.39 100 THR A C 1
ATOM 789 O O . THR A 1 100 ? 5.156 22.319 32.083 1.00 68.55 100 THR A O 1
ATOM 793 N N . ILE A 1 101 ? 7.243 23.040 31.584 1.00 65.17 101 ILE A N 1
ATOM 794 C CA . ILE A 1 101 ? 7.641 23.420 32.942 1.00 63.51 101 ILE A CA 1
ATOM 795 C C . ILE A 1 101 ? 8.470 24.702 32.909 1.00 62.06 101 ILE A C 1
ATOM 796 O O . ILE A 1 101 ? 9.215 24.921 31.959 1.00 61.72 101 ILE A O 1
ATOM 801 N N . GLN A 1 102 ? 8.330 25.548 33.928 1.00 61.11 102 GLN A N 1
ATOM 802 C CA . GLN A 1 102 ? 9.077 26.806 33.988 1.00 60.10 102 GLN A CA 1
ATOM 803 C C . GLN A 1 102 ? 10.471 26.572 34.584 1.00 59.07 102 GLN A C 1
ATOM 804 O O . GLN A 1 102 ? 10.592 26.005 35.676 1.00 59.55 102 GLN A O 1
ATOM 810 N N . CYS A 1 103 ? 11.522 27.009 33.897 1.00 57.52 103 CYS A N 1
ATOM 811 C CA . CYS A 1 103 ? 12.854 26.806 34.429 1.00 56.33 103 CYS A CA 1
ATOM 812 C C . CYS A 1 103 ? 13.588 28.110 34.642 1.00 55.70 103 CYS A C 1
ATOM 813 O O . CYS A 1 103 ? 13.046 29.188 34.388 1.00 56.95 103 CYS A O 1
ATOM 816 N N . ILE A 1 104 ? 14.833 28.010 35.090 1.00 53.72 104 ILE A N 1
ATOM 817 C CA . ILE A 1 104 ? 15.645 29.177 35.336 1.00 52.43 104 ILE A CA 1
ATOM 818 C C . ILE A 1 104 ? 16.460 29.501 34.070 1.00 51.86 104 ILE A C 1
ATOM 819 O O . ILE A 1 104 ? 17.663 29.208 33.965 1.00 51.32 104 ILE A O 1
ATOM 824 N N . GLY A 1 105 ? 15.773 30.103 33.100 1.00 51.33 105 GLY A N 1
ATOM 825 C CA . GLY A 1 105 ? 16.386 30.434 31.827 1.00 50.54 105 GLY A CA 1
ATOM 826 C C . GLY A 1 105 ? 16.571 29.192 30.981 1.00 49.83 105 GLY A C 1
ATOM 827 O O . GLY A 1 105 ? 16.178 28.089 31.398 1.00 50.05 105 GLY A O 1
ATOM 828 N N . GLY A 1 106 ? 17.168 29.361 29.799 1.00 48.90 106 GLY A N 1
ATOM 829 C CA . GLY A 1 106 ? 17.453 28.231 28.917 1.00 48.10 106 GLY A CA 1
ATOM 830 C C . GLY A 1 106 ? 18.388 27.219 29.558 1.00 47.32 106 GLY A C 1
ATOM 831 O O . GLY A 1 106 ? 18.148 26.017 29.484 1.00 47.09 106 GLY A O 1
ATOM 832 N N . THR A 1 107 ? 19.450 27.722 30.201 1.00 47.00 107 THR A N 1
ATOM 833 C CA . THR A 1 107 ? 20.416 26.912 30.986 1.00 45.83 107 THR A CA 1
ATOM 834 C C . THR A 1 107 ? 19.656 26.049 31.962 1.00 45.57 107 THR A C 1
ATOM 835 O O . THR A 1 107 ? 19.904 24.841 32.076 1.00 46.06 107 THR A O 1
ATOM 839 N N . GLY A 1 108 ? 18.727 26.690 32.668 1.00 44.70 108 GLY A N 1
ATOM 840 C CA . GLY A 1 108 ? 17.941 26.015 33.663 1.00 44.16 108 GLY A CA 1
ATOM 841 C C . GLY A 1 108 ? 17.107 24.910 33.059 1.00 43.88 108 GLY A C 1
ATOM 842 O O . GLY A 1 108 ? 16.811 23.936 33.722 1.00 44.02 108 GLY A O 1
ATOM 843 N N . ALA A 1 109 ? 16.705 25.052 31.807 1.00 43.74 109 ALA A N 1
ATOM 844 C CA . ALA A 1 109 ? 15.885 24.012 31.227 1.00 44.32 109 ALA A CA 1
ATOM 845 C C . ALA A 1 109 ? 16.784 22.909 30.689 1.00 44.62 109 ALA A C 1
ATOM 846 O O . ALA A 1 109 ? 16.478 21.723 30.827 1.00 44.91 109 ALA A O 1
ATOM 848 N N . ILE A 1 110 ? 17.911 23.299 30.105 1.00 44.85 110 ILE A N 1
ATOM 849 C CA . ILE A 1 110 ? 18.834 22.317 29.562 1.00 45.24 110 ILE A CA 1
ATOM 850 C C . ILE A 1 110 ? 19.185 21.382 30.697 1.00 45.31 110 ILE A C 1
ATOM 851 O O . ILE A 1 110 ? 18.930 20.176 30.623 1.00 46.12 110 ILE A O 1
ATOM 856 N N . PH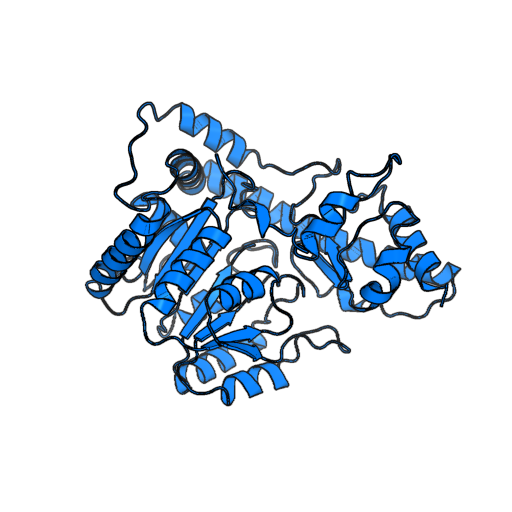E A 1 111 ? 19.722 21.937 31.773 1.00 44.97 111 PHE A N 1
ATOM 857 C CA . PHE A 1 111 ? 20.174 21.077 32.863 1.00 45.23 111 PHE A CA 1
ATOM 858 C C . PHE A 1 111 ? 19.123 20.158 33.476 1.00 45.24 111 PHE A C 1
ATOM 859 O O . PHE A 1 111 ? 19.451 19.007 33.705 1.00 46.06 111 PHE A O 1
ATOM 867 N N . VAL A 1 112 ? 17.888 20.615 33.723 1.00 44.92 112 VAL A N 1
ATOM 868 C CA . VAL A 1 112 ? 16.885 19.691 34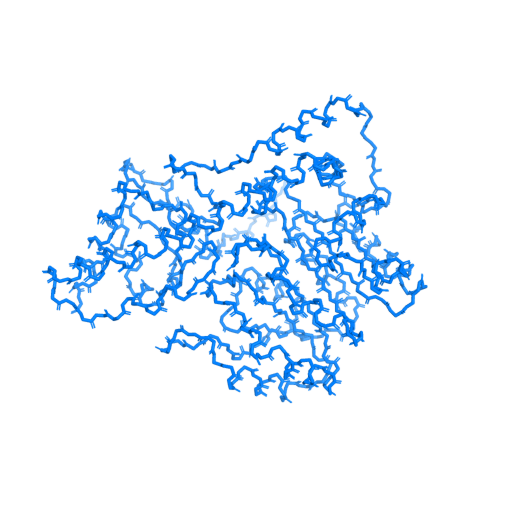.292 1.00 45.41 112 VAL A CA 1
ATOM 869 C C . VAL A 1 112 ? 16.655 18.536 33.340 1.00 46.09 112 VAL A C 1
ATOM 870 O O . VAL A 1 112 ? 16.484 17.391 33.777 1.00 46.86 112 VAL A O 1
ATOM 874 N N . LEU A 1 113 ? 16.661 18.835 32.041 1.00 45.80 113 LEU A N 1
ATOM 875 C CA . LEU A 1 113 ? 16.488 17.796 31.029 1.00 46.22 113 LEU A CA 1
ATOM 876 C C . LEU A 1 113 ? 17.626 16.799 31.030 1.00 46.68 113 LEU A C 1
ATOM 877 O O . LEU A 1 113 ? 17.405 15.601 30.850 1.00 47.47 113 LEU A O 1
ATOM 882 N N . LEU A 1 114 ? 18.843 17.286 31.231 1.00 46.79 114 LEU A N 1
ATOM 883 C CA . LEU A 1 114 ? 19.973 16.377 31.303 1.00 47.94 114 LEU A CA 1
ATOM 884 C C . LEU A 1 114 ? 19.863 15.542 32.568 1.00 49.11 114 LEU A C 1
ATOM 885 O O . LEU A 1 114 ? 20.088 14.331 32.542 1.00 49.89 114 LEU A O 1
ATOM 890 N N . GLU A 1 115 ? 19.471 16.173 33.669 1.00 49.96 115 GLU A N 1
ATOM 891 C CA . GLU A 1 115 ? 19.229 15.412 34.893 1.00 51.96 115 GLU A CA 1
ATOM 892 C C . GLU A 1 115 ? 18.163 14.376 34.590 1.00 53.47 115 GLU A C 1
ATOM 893 O O . GLU A 1 115 ? 18.203 13.266 35.116 1.00 54.00 115 GLU A O 1
ATOM 899 N N . PHE A 1 116 ? 17.228 14.736 33.715 1.00 55.10 116 PHE A N 1
ATOM 900 C CA . PHE A 1 116 ? 16.124 13.831 33.386 1.00 57.99 116 PHE A CA 1
ATOM 901 C C . PHE A 1 116 ? 16.577 12.689 32.496 1.00 59.85 116 PHE A C 1
ATOM 902 O O . PHE A 1 116 ? 15.995 11.611 32.525 1.00 60.53 116 PHE A O 1
ATOM 910 N N . LEU A 1 117 ? 17.614 12.942 31.703 1.00 61.19 117 LEU A N 1
ATOM 911 C CA . LEU A 1 117 ? 18.157 11.916 30.842 1.00 63.82 117 LEU A CA 1
ATOM 912 C C . LEU A 1 117 ? 18.992 10.896 31.621 1.00 66.07 117 LEU A C 1
ATOM 913 O O . LEU A 1 117 ? 18.942 9.709 31.299 1.00 67.64 117 LEU A O 1
ATOM 918 N N . LYS A 1 118 ? 19.734 11.331 32.646 1.00 67.49 118 LYS A N 1
ATOM 919 C CA . LYS A 1 118 ? 20.501 10.377 33.484 1.00 70.18 118 LYS A CA 1
ATOM 920 C C . LYS A 1 118 ? 19.530 9.422 34.130 1.00 72.01 118 LYS A C 1
ATOM 921 O O . LYS A 1 118 ? 19.847 8.270 34.393 1.00 73.23 118 LYS A O 1
ATOM 927 N N . MET A 1 119 ? 18.330 9.932 34.351 1.00 73.18 119 MET A N 1
ATOM 928 C CA . MET A 1 119 ? 17.237 9.180 34.915 1.00 76.04 119 MET A CA 1
ATOM 929 C C . MET A 1 119 ? 16.885 7.953 34.113 1.00 78.06 119 MET A C 1
ATOM 930 O O . MET A 1 119 ? 16.310 7.017 34.646 1.00 79.31 119 MET A O 1
ATOM 935 N N . LEU A 1 120 ? 17.224 7.971 32.829 1.00 79.09 120 LEU A N 1
ATOM 936 C CA . LEU A 1 120 ? 16.872 6.886 31.913 1.00 81.19 120 LEU A CA 1
ATOM 937 C C . LEU A 1 120 ? 18.119 6.086 31.483 1.00 82.51 120 LEU A C 1
ATOM 938 O O . LEU A 1 120 ? 19.115 6.025 32.206 1.00 82.63 120 LEU A O 1
ATOM 943 N N . ASN A 1 121 ? 18.043 5.445 30.323 1.00 84.04 121 ASN A N 1
ATOM 944 C CA . ASN A 1 121 ? 19.176 4.696 29.764 1.00 85.43 121 ASN A CA 1
ATOM 945 C C . ASN A 1 121 ? 19.851 5.569 28.715 1.00 83.72 121 ASN A C 1
ATOM 946 O O . ASN A 1 121 ? 19.881 5.220 27.514 1.00 84.55 121 ASN A O 1
ATOM 951 N N . VAL A 1 122 ? 20.365 6.716 29.158 1.00 80.85 122 VAL A N 1
ATOM 952 C CA . VAL A 1 122 ? 20.939 7.670 28.225 1.00 78.24 122 VAL A CA 1
ATOM 953 C C . VAL A 1 122 ? 22.425 7.835 28.521 1.00 77.37 122 VAL A C 1
ATOM 954 O O . VAL A 1 122 ? 22.815 8.548 29.442 1.00 76.45 122 VAL A O 1
ATOM 958 N N . GLU A 1 123 ? 23.251 7.160 27.732 1.00 77.09 123 GLU A N 1
ATOM 959 C CA . GLU A 1 123 ? 24.675 7.079 28.021 1.00 76.57 123 GLU A CA 1
ATOM 960 C C . GLU A 1 123 ? 25.511 8.015 27.158 1.00 74.48 123 GLU A C 1
ATOM 961 O O . GLU A 1 123 ? 26.656 8.339 27.497 1.00 74.38 123 GLU A O 1
ATOM 967 N N . THR A 1 124 ? 24.919 8.463 26.056 1.00 71.96 124 THR A N 1
ATOM 968 C CA . THR A 1 124 ? 25.642 9.132 24.997 1.00 69.56 124 THR A CA 1
ATOM 969 C C . THR A 1 124 ? 24.761 10.222 24.433 1.00 66.77 124 THR A C 1
ATOM 970 O O . THR A 1 124 ? 23.566 10.002 24.227 1.00 67.14 124 THR A O 1
ATOM 974 N N . LEU A 1 125 ? 25.345 11.393 24.176 1.00 63.76 125 LEU A N 1
ATOM 975 C CA . LEU A 1 125 ? 24.631 12.535 23.566 1.00 60.12 125 LEU A CA 1
ATOM 976 C C . LEU A 1 125 ? 25.413 13.078 22.401 1.00 58.62 125 LEU A C 1
ATOM 977 O O . LEU A 1 125 ? 26.616 13.311 22.514 1.00 58.62 125 LEU A O 1
ATOM 982 N N . TYR A 1 126 ? 24.723 13.272 21.283 1.00 56.67 126 TYR A N 1
ATOM 983 C CA . TYR A 1 126 ? 25.325 13.888 20.123 1.00 55.27 126 TYR A CA 1
ATOM 984 C C . TYR A 1 126 ? 25.081 15.393 20.076 1.00 54.01 126 TYR A C 1
ATOM 985 O O . TYR A 1 126 ? 23.990 15.894 20.417 1.00 53.23 126 TYR A O 1
ATOM 994 N N . VAL A 1 127 ? 26.121 16.107 19.659 1.00 52.89 127 VAL A N 1
ATOM 995 C CA . VAL A 1 127 ? 26.080 17.548 19.609 1.00 51.54 127 VAL A CA 1
ATOM 996 C C . VAL A 1 127 ? 26.661 17.962 18.253 1.00 51.71 127 VAL A C 1
ATOM 997 O O . VAL A 1 127 ? 27.540 17.283 17.742 1.00 52.60 127 VAL A O 1
ATOM 1001 N N . THR A 1 128 ? 26.157 19.022 17.629 1.00 51.26 128 THR A N 1
ATOM 1002 C CA . THR A 1 128 ? 26.668 19.370 16.284 1.00 52.00 128 THR A CA 1
ATOM 1003 C C . THR A 1 128 ? 27.961 20.164 16.417 1.00 52.68 128 THR A C 1
ATOM 1004 O O . THR A 1 128 ? 28.085 20.989 17.317 1.00 52.44 128 THR A O 1
ATOM 1008 N N . ASN A 1 129 ? 28.926 19.920 15.540 1.00 54.03 129 ASN A N 1
ATOM 1009 C CA . ASN A 1 129 ? 30.191 20.635 15.635 1.00 55.08 129 ASN A CA 1
ATOM 1010 C C . ASN A 1 129 ? 30.203 21.916 14.832 1.00 55.42 129 ASN A C 1
ATOM 1011 O O . ASN A 1 129 ? 29.798 21.903 13.679 1.00 56.40 129 ASN A O 1
ATOM 1016 N N . PRO A 1 130 ? 30.678 23.033 15.424 1.00 55.50 130 PRO A N 1
ATOM 1017 C CA . PRO A 1 130 ? 31.131 23.180 16.794 1.00 55.32 130 PRO A CA 1
ATOM 1018 C C . PRO A 1 130 ? 29.911 23.502 17.666 1.00 55.03 130 PRO A C 1
ATOM 1019 O O . PRO A 1 130 ? 28.884 23.972 17.148 1.00 54.44 130 PRO A O 1
ATOM 1023 N N . PRO A 1 131 ? 30.006 23.225 18.979 1.00 55.11 131 PRO A N 1
ATOM 1024 C CA . PRO A 1 131 ? 28.830 23.257 19.854 1.00 54.57 131 PRO A CA 1
ATOM 1025 C C . PRO A 1 131 ? 28.806 24.475 20.744 1.00 54.81 131 PRO A C 1
ATOM 1026 O O . PRO A 1 131 ? 29.858 25.022 21.043 1.00 56.16 131 PRO A O 1
ATOM 1030 N N . TYR A 1 132 ? 27.624 24.897 21.180 1.00 54.53 132 TYR A N 1
ATOM 1031 C CA . TYR A 1 132 ? 27.544 25.910 22.214 1.00 54.05 132 TYR A CA 1
ATOM 1032 C C . TYR A 1 132 ? 28.388 25.419 23.396 1.00 54.50 132 TYR A C 1
ATOM 1033 O O . TYR A 1 132 ? 28.116 24.346 23.938 1.00 54.43 132 TYR A O 1
ATOM 1042 N N . ILE A 1 133 ? 29.417 26.189 23.772 1.00 55.32 133 ILE A N 1
ATOM 1043 C CA . ILE A 1 133 ? 30.358 25.798 24.843 1.00 55.88 133 ILE A CA 1
ATOM 1044 C C . ILE A 1 133 ? 29.720 25.173 26.054 1.00 55.14 133 ILE A C 1
ATOM 1045 O O . ILE A 1 133 ? 30.074 24.047 26.396 1.00 55.98 133 ILE A O 1
ATOM 1050 N N . ASN A 1 134 ? 28.796 25.873 26.711 1.00 54.04 134 ASN A N 1
ATOM 1051 C CA . ASN A 1 134 ? 28.225 25.311 27.936 1.00 53.32 134 ASN A CA 1
ATOM 1052 C C . ASN A 1 134 ? 27.626 23.914 27.735 1.00 52.77 134 ASN A C 1
ATOM 1053 O O . ASN A 1 134 ? 27.872 23.024 28.558 1.00 53.60 134 ASN A O 1
ATOM 1058 N N . HIS A 1 135 ? 26.914 23.675 26.639 1.00 51.53 135 HIS A N 1
ATOM 1059 C CA . HIS A 1 135 ? 26.490 22.315 26.367 1.00 51.69 135 HIS A CA 1
ATOM 1060 C C . HIS A 1 135 ? 27.621 21.336 26.697 1.00 51.99 135 HIS A C 1
ATOM 1061 O O . HIS A 1 135 ? 27.407 20.356 27.419 1.00 52.40 135 HIS A O 1
ATOM 1068 N N . VAL A 1 136 ? 28.828 21.592 26.188 1.00 52.04 136 VAL A N 1
ATOM 1069 C CA . VAL A 1 136 ? 29.951 20.696 26.469 1.00 52.29 136 VAL A CA 1
ATOM 1070 C C . VAL A 1 136 ? 30.080 20.518 27.972 1.00 52.23 136 VAL A C 1
ATOM 1071 O O . VAL A 1 136 ? 30.027 19.377 28.453 1.00 52.77 136 VAL A O 1
ATOM 1075 N N . ASN A 1 137 ? 30.211 21.632 28.703 1.00 51.51 137 ASN A N 1
ATOM 1076 C CA . ASN A 1 137 ? 30.422 21.577 30.158 1.00 51.53 137 ASN A CA 1
ATOM 1077 C C . ASN A 1 137 ? 29.276 20.883 30.888 1.00 50.55 137 ASN A C 1
ATOM 1078 O O . ASN A 1 137 ? 29.490 20.027 31.739 1.00 50.27 137 ASN A O 1
ATOM 1083 N N . MET A 1 138 ? 28.061 21.260 30.535 1.00 49.79 138 MET A N 1
ATOM 1084 C CA . MET A 1 138 ? 26.887 20.722 31.198 1.00 50.35 138 MET A CA 1
ATOM 1085 C C . MET A 1 138 ? 26.729 19.214 30.962 1.00 50.91 138 MET A C 1
ATOM 1086 O O . MET A 1 138 ? 26.414 18.467 31.887 1.00 51.27 138 MET A O 1
ATOM 1091 N N . ILE A 1 139 ? 26.941 18.776 29.721 1.00 51.21 139 ILE A N 1
ATOM 1092 C CA . ILE A 1 139 ? 26.835 17.366 29.389 1.00 51.41 139 ILE A CA 1
ATOM 1093 C C . ILE A 1 139 ? 27.907 16.563 30.100 1.00 52.54 139 ILE A C 1
ATOM 1094 O O . ILE A 1 139 ? 27.600 15.614 30.819 1.00 52.95 139 ILE A O 1
ATOM 1099 N N . GLU A 1 140 ? 29.158 16.971 29.897 1.00 53.21 140 GLU A N 1
ATOM 1100 C CA . GLU A 1 140 ? 30.315 16.182 30.263 1.00 54.46 140 GLU A CA 1
ATOM 1101 C C . GLU A 1 140 ? 30.434 16.053 31.751 1.00 54.18 140 GLU A C 1
ATOM 1102 O O . GLU A 1 140 ? 30.526 14.949 32.288 1.00 55.10 140 GLU A O 1
ATOM 1108 N N . SER A 1 141 ? 30.411 17.183 32.430 1.00 53.43 141 SER A N 1
ATOM 1109 C CA . SER A 1 141 ? 30.521 17.164 33.883 1.00 53.47 141 SER A CA 1
ATOM 1110 C C . SER A 1 141 ? 29.421 16.377 34.605 1.00 53.32 141 SER A C 1
ATOM 1111 O O . SER A 1 141 ? 29.404 16.366 35.827 1.00 54.18 141 SER A O 1
ATOM 1114 N N . ARG A 1 142 ? 28.521 15.702 33.883 1.00 53.26 142 ARG A N 1
ATOM 1115 C CA . ARG A 1 142 ? 27.708 14.633 34.519 1.00 53.22 142 ARG A CA 1
ATOM 1116 C C . ARG A 1 142 ? 27.859 13.251 33.907 1.00 54.51 142 ARG A C 1
ATOM 1117 O O . ARG A 1 142 ? 26.957 12.413 33.996 1.00 54.66 142 ARG A O 1
ATOM 1125 N N . GLY A 1 143 ? 29.032 13.015 33.327 1.00 55.91 143 GLY A N 1
ATOM 1126 C CA . GLY A 1 143 ? 29.437 11.692 32.856 1.00 58.26 143 GLY A CA 1
ATOM 1127 C C . GLY A 1 143 ? 28.554 11.052 31.795 1.00 58.84 143 GLY A C 1
ATOM 1128 O O . GLY A 1 143 ? 28.155 9.886 31.934 1.00 59.89 143 GLY A O 1
ATOM 1129 N N . PHE A 1 144 ? 28.218 11.823 30.762 1.00 57.98 144 PHE A N 1
ATOM 1130 C CA . PHE A 1 144 ? 27.651 11.278 29.547 1.00 58.70 144 PHE A CA 1
ATOM 1131 C C . PHE A 1 144 ? 28.840 11.173 28.588 1.00 60.40 144 PHE A C 1
ATOM 1132 O O . PHE A 1 144 ? 29.850 11.862 28.777 1.00 60.36 144 PHE A O 1
ATOM 1140 N N . ASN A 1 145 ? 28.729 10.324 27.564 1.00 62.07 145 ASN A N 1
ATOM 1141 C CA . ASN A 1 145 ? 29.689 10.342 26.471 1.00 63.60 145 ASN A CA 1
ATOM 1142 C C . ASN A 1 145 ? 29.246 11.459 25.604 1.00 62.83 145 ASN A C 1
ATOM 1143 O O . ASN A 1 145 ? 28.075 11.539 25.279 1.00 62.49 145 ASN A O 1
ATOM 1148 N N . LEU A 1 146 ? 30.163 12.343 25.246 1.00 63.56 146 LEU A N 1
ATOM 1149 C CA . LEU A 1 146 ? 29.830 13.424 24.331 1.00 63.44 146 LEU A CA 1
ATOM 1150 C C . LEU A 1 146 ? 30.452 13.128 22.987 1.00 65.00 146 LEU A C 1
ATOM 1151 O O . LEU A 1 146 ? 31.686 12.987 22.882 1.00 66.18 146 LEU A O 1
ATOM 1156 N N . LYS A 1 147 ? 29.598 13.037 21.966 1.00 65.31 147 LYS A N 1
ATOM 1157 C CA . LYS A 1 147 ? 30.070 12.821 20.605 1.00 66.50 147 LYS A CA 1
ATOM 1158 C C . LYS A 1 147 ? 29.623 13.933 19.677 1.00 65.92 147 LYS A C 1
ATOM 1159 O O . LYS A 1 147 ? 28.569 14.546 19.905 1.00 65.08 147 LYS A O 1
ATOM 1165 N N . TYR A 1 148 ? 30.431 14.182 18.641 1.00 66.57 148 TYR A N 1
ATOM 1166 C CA . TYR A 1 148 ? 30.234 15.317 17.738 1.00 66.45 148 TYR A CA 1
ATOM 1167 C C . TYR A 1 148 ? 29.807 14.892 16.359 1.00 66.98 148 TYR A C 1
ATOM 1168 O O . TYR A 1 148 ? 30.411 14.001 15.790 1.00 68.47 148 TYR A O 1
ATOM 1177 N N . ILE A 1 149 ? 28.781 15.559 15.832 1.00 66.47 149 ILE A N 1
ATOM 1178 C CA . ILE A 1 149 ? 28.320 15.407 14.447 1.00 67.10 149 ILE A CA 1
ATOM 1179 C C . ILE A 1 149 ? 28.886 16.549 13.583 1.00 67.08 149 ILE A C 1
ATOM 1180 O O . ILE A 1 149 ? 28.883 17.710 14.021 1.00 66.87 149 ILE A O 1
ATOM 1185 N N . ASN A 1 150 ? 29.363 16.215 12.371 1.00 67.27 150 ASN A N 1
ATOM 1186 C CA . ASN A 1 150 ? 29.790 17.204 11.366 1.00 66.63 150 ASN A CA 1
ATOM 1187 C C . ASN A 1 150 ? 28.718 18.240 11.177 1.00 64.81 150 ASN A C 1
ATOM 1188 O O . ASN A 1 150 ? 27.541 17.911 11.180 1.00 64.26 150 ASN A O 1
ATOM 1193 N N . PHE A 1 151 ? 29.104 19.486 10.963 1.00 63.58 151 PHE A N 1
ATOM 1194 C CA . PHE A 1 151 ? 28.094 20.500 10.730 1.00 61.78 151 PHE A CA 1
ATOM 1195 C C . PHE A 1 151 ? 28.602 21.671 9.911 1.00 62.27 151 PHE A C 1
ATOM 1196 O O . PHE A 1 151 ? 28.499 21.678 8.690 1.00 63.15 151 PHE A O 1
ATOM 1204 N N . PHE A 1 152 ? 29.133 22.663 10.603 1.00 61.66 152 PHE A N 1
ATOM 1205 C CA . PHE A 1 152 ? 29.611 23.872 9.988 1.00 61.90 152 PHE A CA 1
ATOM 1206 C C . PHE A 1 152 ? 30.814 23.543 9.118 1.00 63.71 152 PHE A C 1
ATOM 1207 O O . PHE A 1 152 ? 31.674 22.759 9.529 1.00 63.83 152 PHE A O 1
ATOM 1215 N N . ASP A 1 153 ? 30.856 24.105 7.906 1.00 65.54 153 ASP A N 1
ATOM 1216 C CA . ASP A 1 153 ? 32.000 23.888 7.010 1.00 67.68 153 ASP A CA 1
ATOM 1217 C C . ASP A 1 153 ? 32.970 25.037 7.153 1.00 68.28 153 ASP A C 1
ATOM 1218 O O . ASP A 1 153 ? 32.630 26.192 6.901 1.00 68.33 153 ASP A O 1
ATOM 1223 N N . TYR A 1 154 ? 34.183 24.705 7.564 1.00 68.99 154 TYR A N 1
ATOM 1224 C CA . TYR A 1 154 ? 35.090 25.723 8.055 1.00 69.60 154 TYR A CA 1
ATOM 1225 C C . TYR A 1 154 ? 35.710 26.520 6.933 1.00 71.48 154 TYR A C 1
ATOM 1226 O O . TYR A 1 154 ? 36.069 27.680 7.133 1.00 72.11 154 TYR A O 1
ATOM 1235 N N . ASN A 1 155 ? 35.802 25.919 5.748 1.00 72.66 155 ASN A N 1
ATOM 1236 C CA . ASN A 1 155 ? 36.370 26.624 4.608 1.00 74.28 155 ASN A CA 1
ATOM 1237 C C . ASN A 1 155 ? 35.344 27.294 3.713 1.00 74.55 155 ASN A C 1
ATOM 1238 O O . ASN A 1 155 ? 35.577 28.401 3.238 1.00 75.99 155 ASN A O 1
ATOM 1243 N N . LEU A 1 156 ? 34.208 26.637 3.506 1.00 73.63 156 LEU A N 1
ATOM 1244 C CA . LEU A 1 156 ? 33.109 27.231 2.762 1.00 73.58 156 LEU A CA 1
ATOM 1245 C C . LEU A 1 156 ? 32.349 28.304 3.543 1.00 73.02 156 LEU A C 1
ATOM 1246 O O . LEU A 1 156 ? 31.821 29.242 2.950 1.00 73.83 156 LEU A O 1
ATOM 1251 N N . ILE A 1 157 ? 32.294 28.158 4.866 1.00 71.96 157 ILE A N 1
ATOM 1252 C CA . ILE A 1 157 ? 31.535 29.055 5.773 1.00 71.11 157 ILE A CA 1
ATOM 1253 C C . ILE A 1 157 ? 30.006 28.966 5.589 1.00 70.58 157 ILE A C 1
ATOM 1254 O O . ILE A 1 157 ? 29.311 29.967 5.417 1.00 71.42 157 ILE A O 1
ATOM 1259 N N . ASP A 1 158 ? 29.503 27.741 5.649 1.00 69.71 158 ASP A N 1
ATOM 1260 C CA . ASP A 1 158 ? 28.085 27.449 5.570 1.00 68.95 158 ASP A CA 1
ATOM 1261 C C . ASP A 1 158 ? 28.008 26.078 6.191 1.00 67.51 158 ASP A C 1
ATOM 1262 O O . ASP A 1 158 ? 29.045 25.461 6.439 1.00 67.45 158 ASP A O 1
ATOM 1267 N N . ILE A 1 159 ? 26.801 25.600 6.465 1.00 66.41 159 ILE A N 1
ATOM 1268 C CA . ILE A 1 159 ? 26.624 24.212 6.894 1.00 65.55 159 ILE A CA 1
ATOM 1269 C C . ILE A 1 159 ? 27.049 23.287 5.759 1.00 66.66 159 ILE A C 1
ATOM 1270 O O . ILE A 1 159 ? 26.843 23.591 4.591 1.00 68.14 159 ILE A O 1
ATOM 1275 N N . ASN A 1 160 ? 27.664 22.171 6.108 1.00 66.67 160 ASN A N 1
ATOM 1276 C CA . ASN A 1 160 ? 27.985 21.150 5.152 1.00 67.80 160 ASN A CA 1
ATOM 1277 C C . ASN A 1 160 ? 26.862 20.131 5.251 1.00 67.84 160 ASN A C 1
ATOM 1278 O O . ASN A 1 160 ? 26.950 19.170 6.029 1.00 67.63 160 ASN A O 1
ATOM 1283 N N . TYR A 1 161 ? 25.793 20.356 4.485 1.00 68.33 161 TYR A N 1
ATOM 1284 C CA . TYR A 1 161 ? 24.570 19.562 4.620 1.00 68.48 161 TYR A CA 1
ATOM 1285 C C . TYR A 1 161 ? 24.776 18.117 4.183 1.00 69.50 161 TYR A C 1
ATOM 1286 O O . TYR A 1 161 ? 23.949 17.257 4.471 1.00 69.37 161 TYR A O 1
ATOM 1295 N N . ASP A 1 162 ? 25.884 17.854 3.494 1.00 70.86 162 ASP A N 1
ATOM 1296 C CA . ASP A 1 162 ? 26.168 16.524 2.962 1.00 72.46 162 ASP A CA 1
ATOM 1297 C C . ASP A 1 162 ? 26.673 15.636 4.077 1.00 71.81 162 ASP A C 1
ATOM 1298 O O . ASP A 1 162 ? 26.142 14.546 4.292 1.00 72.01 162 ASP A O 1
ATOM 1303 N N . LEU A 1 163 ? 27.698 16.124 4.781 1.00 71.07 163 LEU A N 1
ATOM 1304 C CA . LEU A 1 163 ? 28.300 15.419 5.914 1.00 70.24 163 LEU A CA 1
ATOM 1305 C C . LEU A 1 163 ? 27.435 15.469 7.181 1.00 68.98 163 LEU A C 1
ATOM 1306 O O . LEU A 1 163 ? 27.493 14.564 8.008 1.00 68.98 163 LEU A O 1
ATOM 1311 N N . PHE A 1 164 ? 26.645 16.523 7.341 1.00 68.00 164 PHE A N 1
ATOM 1312 C CA . PHE A 1 164 ? 25.732 16.603 8.474 1.00 67.35 164 PHE A CA 1
ATOM 1313 C C . PHE A 1 164 ? 24.681 15.464 8.471 1.00 67.91 164 PHE A C 1
ATOM 1314 O O . PHE A 1 164 ? 24.475 14.798 9.496 1.00 67.19 164 PHE A O 1
ATOM 1322 N N . LEU A 1 165 ? 24.036 15.240 7.325 1.00 69.21 165 LEU A N 1
ATOM 1323 C CA . LEU A 1 165 ? 23.031 14.176 7.194 1.00 70.25 165 LEU A CA 1
ATOM 1324 C C . LEU A 1 165 ? 23.638 12.787 7.132 1.00 71.93 165 LEU A C 1
ATOM 1325 O O . LEU A 1 165 ? 22.987 11.811 7.495 1.00 72.37 165 LEU A O 1
ATOM 1330 N N . ASN A 1 166 ? 24.875 12.704 6.656 1.00 73.63 166 ASN A N 1
ATOM 1331 C CA . ASN A 1 166 ? 25.650 11.474 6.720 1.00 76.02 166 ASN A CA 1
ATOM 1332 C C . ASN A 1 166 ? 25.740 10.886 8.118 1.00 76.46 166 ASN A C 1
ATOM 1333 O O . ASN A 1 166 ? 25.349 9.736 8.337 1.00 77.48 166 ASN A O 1
ATOM 1338 N N . ASP A 1 167 ? 26.278 11.682 9.046 1.00 76.22 167 ASP A N 1
ATOM 1339 C CA . ASP A 1 167 ? 26.435 11.289 10.433 1.00 76.35 167 ASP A CA 1
ATOM 1340 C C . ASP A 1 167 ? 25.068 11.045 11.015 1.00 75.89 167 ASP A C 1
ATOM 1341 O O . ASP A 1 167 ? 24.839 10.042 11.687 1.00 76.37 167 ASP A O 1
ATOM 1346 N N . LEU A 1 168 ? 24.147 11.952 10.719 1.00 75.36 168 LEU A N 1
ATOM 1347 C CA . LEU A 1 168 ? 22.769 11.777 11.125 1.00 75.43 168 LEU A CA 1
ATOM 1348 C C . LEU A 1 168 ? 22.204 10.420 10.696 1.00 77.03 168 LEU A C 1
ATOM 1349 O O . LEU A 1 168 ? 21.207 9.959 11.253 1.00 76.99 168 LEU A O 1
ATOM 1354 N N . ARG A 1 169 ? 22.859 9.780 9.725 1.00 78.58 169 ARG A N 1
ATOM 1355 C CA . ARG A 1 169 ? 22.419 8.494 9.193 1.00 80.46 169 ARG A CA 1
ATOM 1356 C C . ARG A 1 169 ? 23.158 7.269 9.745 1.00 81.89 169 ARG A C 1
ATOM 1357 O O . ARG A 1 169 ? 22.624 6.167 9.715 1.00 83.19 169 ARG A O 1
ATOM 1365 N N . ASN A 1 170 ? 24.377 7.430 10.236 1.00 82.34 170 ASN A N 1
ATOM 1366 C CA . ASN A 1 170 ? 25.094 6.262 10.754 1.00 84.21 170 ASN A CA 1
ATOM 1367 C C . ASN A 1 170 ? 25.445 6.308 12.236 1.00 83.66 170 ASN A C 1
ATOM 1368 O O . ASN A 1 170 ? 26.217 5.489 12.725 1.00 84.87 170 ASN A O 1
ATOM 1373 N N . ILE A 1 171 ? 24.851 7.259 12.945 1.00 82.27 171 ILE A N 1
ATOM 1374 C CA . ILE A 1 171 ? 24.982 7.339 14.387 1.00 81.76 171 ILE A CA 1
ATOM 1375 C C . ILE A 1 171 ? 23.922 6.445 15.022 1.00 82.45 171 ILE A C 1
ATOM 1376 O O . ILE A 1 171 ? 22.733 6.741 14.902 1.00 82.55 171 ILE A O 1
ATOM 1381 N N . PRO A 1 172 ? 24.334 5.377 15.737 1.00 83.30 172 PRO A N 1
ATOM 1382 C CA . PRO A 1 172 ? 23.371 4.405 16.226 1.00 83.68 172 PRO A CA 1
ATOM 1383 C C . PRO A 1 172 ? 21.914 4.589 15.750 1.00 83.21 172 PRO A C 1
ATOM 1384 O O . PRO A 1 172 ? 21.656 4.697 14.543 1.00 83.65 172 PRO A O 1
ATOM 1388 N N . ASN A 1 173 ? 20.980 4.604 16.691 1.00 82.16 173 ASN A N 1
ATOM 1389 C CA . ASN A 1 173 ? 19.554 4.516 16.399 1.00 81.72 173 ASN A CA 1
ATOM 1390 C C . ASN A 1 173 ? 18.849 4.971 17.648 1.00 80.18 173 ASN A C 1
ATOM 1391 O O . ASN A 1 173 ? 19.180 4.509 18.745 1.00 80.75 173 ASN A O 1
ATOM 1396 N N . GLY A 1 174 ? 17.869 5.854 17.512 1.00 78.17 174 GLY A N 1
ATOM 1397 C CA . GLY A 1 174 ? 17.318 6.479 18.699 1.00 75.55 174 GLY A CA 1
ATOM 1398 C C . GLY A 1 174 ? 18.458 7.110 19.490 1.00 73.19 174 GLY A C 1
ATOM 1399 O O . GLY A 1 174 ? 18.516 7.003 20.717 1.00 73.08 174 GLY A O 1
ATOM 1400 N N . SER A 1 175 ? 19.390 7.736 18.783 1.00 71.16 175 SER A N 1
ATOM 1401 C CA . SER A 1 175 ? 20.402 8.518 19.448 1.00 69.07 175 SER A CA 1
ATOM 1402 C C . SER A 1 175 ? 19.762 9.826 19.863 1.00 66.94 175 SER A C 1
ATOM 1403 O O . SER A 1 175 ? 18.810 10.307 19.242 1.00 66.67 175 SER A O 1
ATOM 1406 N N . SER A 1 176 ? 20.275 10.382 20.944 1.00 64.96 176 SER A N 1
ATOM 1407 C CA . SER A 1 176 ? 19.765 11.615 21.480 1.00 62.62 176 SER A CA 1
ATOM 1408 C C . SER A 1 176 ? 20.635 12.698 20.898 1.00 61.16 176 SER A C 1
ATOM 1409 O O . SER A 1 176 ? 21.861 12.614 20.982 1.00 61.33 176 SER A O 1
ATOM 1412 N N . VAL A 1 177 ? 20.012 13.700 20.285 1.00 59.56 177 VAL A N 1
ATOM 1413 C CA . VAL A 1 177 ? 20.763 14.748 19.591 1.00 57.98 177 VAL A CA 1
ATOM 1414 C C . VAL A 1 177 ? 20.246 16.136 19.933 1.00 56.57 177 VAL A C 1
ATOM 1415 O O . VAL A 1 177 ? 19.036 16.368 19.979 1.00 56.76 177 VAL A O 1
ATOM 1419 N N . ILE A 1 178 ? 21.183 17.055 20.161 1.00 55.22 178 ILE A N 1
ATOM 1420 C CA . ILE A 1 178 ? 20.881 18.465 20.421 1.00 53.17 178 ILE A CA 1
ATOM 1421 C C . ILE A 1 178 ? 21.062 19.290 19.142 1.00 53.14 178 ILE A C 1
ATOM 1422 O O . ILE A 1 178 ? 22.122 19.274 18.519 1.00 53.27 178 ILE A O 1
ATOM 1427 N N . LEU A 1 179 ? 20.016 20.000 18.748 1.00 52.80 179 LEU A N 1
ATOM 1428 C CA . LEU A 1 179 ? 20.070 20.795 17.542 1.00 53.01 179 LEU A CA 1
ATOM 1429 C C . LEU A 1 179 ? 19.739 22.232 17.842 1.00 52.95 179 LEU A C 1
ATOM 1430 O O . LEU A 1 179 ? 18.758 22.542 18.561 1.00 53.01 179 LEU A O 1
ATOM 1435 N N . GLN A 1 180 ? 20.582 23.099 17.291 1.00 52.92 180 GLN A N 1
ATOM 1436 C CA . GLN A 1 180 ? 20.298 24.518 17.170 1.00 52.85 180 GLN A CA 1
ATOM 1437 C C . GLN A 1 180 ? 19.982 24.724 15.702 1.00 53.72 180 GLN A C 1
ATOM 1438 O O . GLN A 1 180 ? 20.869 24.625 14.846 1.00 54.11 180 GLN A O 1
ATOM 1444 N N . ILE A 1 181 ? 18.716 24.989 15.418 1.00 54.16 181 ILE A N 1
ATOM 1445 C CA . ILE A 1 181 ? 18.233 25.047 14.053 1.00 55.33 181 ILE A CA 1
ATOM 1446 C C . ILE A 1 181 ? 18.258 26.453 13.490 1.00 56.81 181 ILE A C 1
ATOM 1447 O O . ILE A 1 181 ? 18.143 26.641 12.277 1.00 58.49 181 ILE A O 1
ATOM 1452 N N . SER A 1 182 ? 18.398 27.439 14.370 1.00 57.13 182 SER A N 1
ATOM 1453 C CA . SER A 1 182 ? 18.333 28.836 13.984 1.00 58.05 182 SER A CA 1
ATOM 1454 C C . SER A 1 182 ? 19.201 29.636 14.933 1.00 57.56 182 SER A C 1
ATOM 1455 O O . SER A 1 182 ? 19.394 29.236 16.070 1.00 56.38 182 SER A O 1
ATOM 1458 N N . CYS A 1 183 ? 19.739 30.747 14.438 1.00 58.86 183 CYS A N 1
ATOM 1459 C CA . CYS A 1 183 ? 20.615 31.644 15.204 1.00 59.34 183 CYS A CA 1
ATOM 1460 C C . CYS A 1 183 ? 21.784 30.966 15.914 1.00 58.59 183 CYS A C 1
ATOM 1461 O O . CYS A 1 183 ? 22.198 31.396 16.991 1.00 58.51 183 CYS A O 1
ATOM 1464 N N . TYR A 1 184 ? 22.319 29.925 15.282 1.00 58.65 184 TYR A N 1
ATOM 1465 C CA . TYR A 1 184 ? 23.336 29.064 15.861 1.00 58.13 184 TYR A CA 1
ATOM 1466 C C . TYR A 1 184 ? 24.378 29.833 16.658 1.00 58.47 184 TYR A C 1
ATOM 1467 O O . TYR A 1 184 ? 24.899 30.854 16.207 1.00 59.62 184 TYR A O 1
ATOM 1476 N N . ASN A 1 185 ? 24.655 29.335 17.858 1.00 58.26 185 ASN A N 1
ATOM 1477 C CA . ASN A 1 185 ? 25.707 29.862 18.725 1.00 58.42 185 ASN A CA 1
ATOM 1478 C C . ASN A 1 185 ? 26.835 28.837 18.897 1.00 58.74 185 ASN A C 1
ATOM 1479 O O . ASN A 1 185 ? 26.638 27.813 19.538 1.00 57.58 185 ASN A O 1
ATOM 1484 N N . PRO A 1 186 ? 28.035 29.123 18.349 1.00 60.42 186 PRO A N 1
ATOM 1485 C CA . PRO A 1 186 ? 28.513 30.359 17.698 1.00 62.06 186 PRO A CA 1
ATOM 1486 C C . PRO A 1 186 ? 28.295 30.579 16.186 1.00 63.79 186 PRO A C 1
ATOM 1487 O O . PRO A 1 186 ? 28.272 31.735 15.764 1.00 64.73 186 PRO A O 1
ATOM 1491 N N . CYS A 1 187 ? 28.160 29.520 15.381 1.00 64.81 187 CYS A N 1
ATOM 1492 C CA . CYS A 1 187 ? 28.102 29.646 13.887 1.00 66.76 187 CYS A CA 1
ATOM 1493 C C . CYS A 1 187 ? 27.257 30.766 13.283 1.00 67.33 187 CYS A C 1
ATOM 1494 O O . CYS A 1 187 ? 27.661 31.367 12.308 1.00 68.51 187 CYS A O 1
ATOM 1497 N N . SER A 1 188 ? 26.082 31.022 13.844 1.00 67.52 188 SER A N 1
ATOM 1498 C CA . SER A 1 188 ? 25.193 32.058 13.340 1.00 68.64 188 SER A CA 1
ATOM 1499 C C . SER A 1 188 ? 24.643 31.678 11.970 1.00 69.26 188 SER A C 1
ATOM 1500 O O . SER A 1 188 ? 24.341 32.542 11.160 1.00 70.41 188 SER A O 1
ATOM 1503 N N . VAL A 1 189 ? 24.507 30.381 11.729 1.00 68.83 189 VAL A N 1
ATOM 1504 C CA . VAL A 1 189 ? 24.047 29.848 10.451 1.00 69.53 189 VAL A CA 1
ATOM 1505 C C . VAL A 1 189 ? 22.802 29.001 10.722 1.00 68.86 189 VAL A C 1
ATOM 1506 O O . VAL A 1 189 ? 22.884 28.047 11.483 1.00 68.17 189 VAL A O 1
ATOM 1510 N N . ASN A 1 190 ? 21.658 29.354 10.133 1.00 69.71 190 ASN A N 1
ATOM 1511 C CA . ASN A 1 190 ? 20.415 28.557 10.309 1.00 69.69 190 ASN A CA 1
ATOM 1512 C C . ASN A 1 190 ? 20.165 27.533 9.190 1.00 70.12 190 ASN A C 1
ATOM 1513 O O . ASN A 1 190 ? 20.635 27.715 8.066 1.00 71.33 190 ASN A O 1
ATOM 1518 N N . ILE A 1 191 ? 19.444 26.456 9.510 1.00 69.70 191 ILE A N 1
ATOM 1519 C CA . ILE A 1 191 ? 19.134 25.376 8.549 1.00 70.38 191 ILE A CA 1
ATOM 1520 C C . ILE A 1 191 ? 18.080 25.811 7.516 1.00 71.91 191 ILE A C 1
ATOM 1521 O O . ILE A 1 191 ? 16.947 26.104 7.894 1.00 72.32 191 ILE A O 1
ATOM 1526 N N . GLU A 1 192 ? 18.444 25.847 6.231 1.00 73.12 192 GLU A N 1
ATOM 1527 C CA . GLU A 1 192 ? 17.512 26.241 5.151 1.00 75.01 192 GLU A CA 1
ATOM 1528 C C . GLU A 1 192 ? 16.339 25.250 4.980 1.00 75.19 192 GLU A C 1
ATOM 1529 O O . GLU A 1 192 ? 16.527 24.033 5.102 1.00 75.05 192 GLU A O 1
ATOM 1535 N N . GLU A 1 193 ? 15.142 25.748 4.674 1.00 75.65 193 GLU A N 1
ATOM 1536 C CA . GLU A 1 193 ? 13.994 24.844 4.516 1.00 75.95 193 GLU A CA 1
ATOM 1537 C C . GLU A 1 193 ? 14.234 23.789 3.448 1.00 75.79 193 GLU A C 1
ATOM 1538 O O . GLU A 1 193 ? 13.647 22.706 3.518 1.00 75.90 193 GLU A O 1
ATOM 1544 N N . LYS A 1 194 ? 15.070 24.111 2.457 1.00 75.47 194 LYS A N 1
ATOM 1545 C CA . LYS A 1 194 ? 15.411 23.162 1.390 1.00 75.65 194 LYS A CA 1
ATOM 1546 C C . LYS A 1 194 ? 15.605 21.747 1.955 1.00 74.41 194 LYS A C 1
ATOM 1547 O O . LYS A 1 194 ? 15.261 20.757 1.295 1.00 75.00 194 LYS A O 1
ATOM 1553 N N . TYR A 1 195 ? 16.132 21.673 3.186 1.00 72.31 195 TYR A N 1
ATOM 1554 C CA . TYR A 1 195 ? 16.572 20.415 3.803 1.00 70.89 195 TYR A CA 1
ATOM 1555 C C . TYR A 1 195 ? 15.692 19.810 4.909 1.00 70.50 195 TYR A C 1
ATOM 1556 O O . TYR A 1 195 ? 15.875 18.637 5.261 1.00 70.19 195 TYR A O 1
ATOM 1565 N N . PHE A 1 196 ? 14.758 20.588 5.460 1.00 70.38 196 PHE A N 1
ATOM 1566 C CA . PHE A 1 196 ? 13.883 20.070 6.509 1.00 70.00 196 PHE A CA 1
ATOM 1567 C C . PHE A 1 196 ? 13.382 18.665 6.162 1.00 71.20 196 PHE A C 1
ATOM 1568 O O . PHE A 1 196 ? 13.655 17.720 6.893 1.00 71.11 196 PHE A O 1
ATOM 1576 N N . ASP A 1 197 ? 12.690 18.526 5.034 1.00 72.81 197 ASP A N 1
ATOM 1577 C CA . ASP A 1 197 ? 11.992 17.280 4.700 1.00 74.33 197 ASP A CA 1
ATOM 1578 C C . ASP A 1 197 ? 12.893 16.055 4.719 1.00 74.07 197 ASP A C 1
ATOM 1579 O O . ASP A 1 197 ? 12.474 14.973 5.143 1.00 74.44 197 ASP A O 1
ATOM 1584 N N . GLU A 1 198 ? 14.125 16.208 4.254 1.00 73.83 198 GLU A N 1
ATOM 1585 C CA . GLU A 1 198 ? 15.020 15.065 4.244 1.00 74.34 198 GLU A CA 1
ATOM 1586 C C . GLU A 1 198 ? 15.236 14.600 5.684 1.00 73.73 198 GLU A C 1
ATOM 1587 O O . GLU A 1 198 ? 15.023 13.428 6.006 1.00 74.62 198 GLU A O 1
ATOM 1593 N N . ILE A 1 199 ? 15.622 15.537 6.547 1.00 72.71 199 ILE A N 1
ATOM 1594 C CA . ILE A 1 199 ? 15.773 15.290 7.984 1.00 71.82 199 ILE A CA 1
ATOM 1595 C C . ILE A 1 199 ? 14.582 14.518 8.561 1.00 72.67 199 ILE A C 1
ATOM 1596 O O . ILE A 1 199 ? 14.751 13.445 9.141 1.00 72.92 199 ILE A O 1
ATOM 1601 N N . ILE A 1 200 ? 13.381 15.059 8.393 1.00 73.41 200 ILE A N 1
ATOM 1602 C CA . ILE A 1 200 ? 12.207 14.417 8.930 1.00 74.44 200 ILE A CA 1
ATOM 1603 C C . ILE A 1 200 ? 12.268 12.953 8.552 1.00 75.87 200 ILE A C 1
ATOM 1604 O O . ILE A 1 200 ? 11.986 12.088 9.371 1.00 75.96 200 ILE A O 1
ATOM 1609 N N . GLU A 1 201 ? 12.686 12.671 7.324 1.00 77.42 201 GLU A N 1
ATOM 1610 C CA . GLU A 1 201 ? 12.715 11.284 6.870 1.00 79.56 201 GLU A CA 1
ATOM 1611 C C . GLU A 1 201 ? 13.769 10.446 7.587 1.00 78.94 201 GLU A C 1
ATOM 1612 O O . GLU A 1 201 ? 13.486 9.309 7.980 1.00 79.77 201 GLU A O 1
ATOM 1618 N N . ILE A 1 202 ? 14.967 11.017 7.744 1.00 77.80 202 ILE A N 1
ATOM 1619 C CA . ILE A 1 202 ? 16.073 10.388 8.483 1.00 77.13 202 ILE A CA 1
ATOM 1620 C C . ILE A 1 202 ? 15.677 10.137 9.936 1.00 76.37 202 ILE A C 1
ATOM 1621 O O . ILE A 1 202 ? 15.836 9.028 10.458 1.00 77.03 202 ILE A O 1
ATOM 1626 N N . VAL A 1 203 ? 15.161 11.182 10.575 1.00 75.20 203 VAL A N 1
ATOM 1627 C CA . VAL A 1 203 ? 14.742 11.128 11.972 1.00 74.39 203 VAL A CA 1
ATOM 1628 C C . VAL A 1 203 ? 13.653 10.085 12.186 1.00 75.61 203 VAL A C 1
ATOM 1629 O O . VAL A 1 203 ? 13.625 9.440 13.229 1.00 75.65 203 VAL A O 1
ATOM 1633 N N . LEU A 1 204 ? 12.774 9.916 11.198 1.00 76.84 204 LEU A N 1
ATOM 1634 C CA . LEU A 1 204 ? 11.731 8.888 11.254 1.00 78.44 204 LEU A CA 1
ATOM 1635 C C . LEU A 1 204 ? 12.273 7.465 11.114 1.00 79.62 204 LEU A C 1
ATOM 1636 O O . LEU A 1 204 ? 11.847 6.562 11.838 1.00 80.31 204 LEU A O 1
ATOM 1641 N N . HIS A 1 205 ? 13.199 7.267 10.180 1.00 80.03 205 HIS A N 1
ATOM 1642 C CA . HIS A 1 205 ? 13.798 5.955 9.980 1.00 81.42 205 HIS A CA 1
ATOM 1643 C C . HIS A 1 205 ? 14.627 5.538 11.186 1.00 80.36 205 HIS A C 1
ATOM 1644 O O . HIS A 1 205 ? 14.514 4.403 11.646 1.00 81.63 205 HIS A O 1
ATOM 1651 N N . LYS A 1 206 ? 15.435 6.459 11.709 1.00 78.30 206 LYS A N 1
ATOM 1652 C CA . LYS A 1 206 ? 16.357 6.145 12.804 1.00 77.22 206 LYS A CA 1
ATOM 1653 C C . LYS A 1 206 ? 15.732 6.328 14.195 1.00 76.73 206 LYS A C 1
ATOM 1654 O O . LYS A 1 206 ? 16.354 6.013 15.225 1.00 76.42 206 LYS A O 1
ATOM 1660 N N . LYS A 1 207 ? 14.514 6.871 14.214 1.00 76.44 207 LYS A N 1
ATOM 1661 C CA . LYS A 1 207 ? 13.743 7.086 15.443 1.00 75.66 207 LYS A CA 1
ATOM 1662 C C . LYS A 1 207 ? 14.483 7.918 16.507 1.00 73.77 207 LYS A C 1
ATOM 1663 O O . LYS A 1 207 ? 14.123 7.895 17.688 1.00 73.61 207 LYS A O 1
ATOM 1669 N N . HIS A 1 208 ? 15.491 8.674 16.073 1.00 72.39 208 HIS A N 1
ATOM 1670 C CA . HIS A 1 208 ? 16.271 9.538 16.957 1.00 70.59 208 HIS A CA 1
ATOM 1671 C C . HIS A 1 208 ? 15.416 10.360 17.908 1.00 69.38 208 HIS A C 1
ATOM 1672 O O . HIS A 1 208 ? 14.246 10.634 17.639 1.00 69.88 208 HIS A O 1
ATOM 1679 N N . VAL A 1 209 ? 16.026 10.754 19.018 1.00 67.95 209 VAL A N 1
ATOM 1680 C CA . VAL A 1 209 ? 15.380 11.606 19.992 1.00 66.77 209 VAL A CA 1
ATOM 1681 C C . VAL A 1 209 ? 16.019 12.976 19.914 1.00 65.53 209 VAL A C 1
ATOM 1682 O O . VAL A 1 209 ? 17.227 13.125 20.168 1.00 65.22 209 VAL A O 1
ATOM 1686 N N . ILE A 1 210 ? 15.210 13.975 19.562 1.00 64.83 210 ILE A N 1
ATOM 1687 C CA . ILE A 1 210 ? 15.735 15.318 19.329 1.00 63.59 210 ILE A CA 1
ATOM 1688 C C . ILE A 1 210 ? 15.425 16.325 20.459 1.00 62.95 210 ILE A C 1
ATOM 1689 O O . ILE A 1 210 ? 14.336 16.340 21.044 1.00 63.34 210 ILE A O 1
ATOM 1694 N N . ILE A 1 211 ? 16.420 17.143 20.782 1.00 61.95 211 ILE A N 1
ATOM 1695 C CA . ILE A 1 211 ? 16.255 18.204 21.762 1.00 60.92 211 ILE A CA 1
ATOM 1696 C C . ILE A 1 211 ? 16.600 19.472 21.026 1.00 60.56 211 ILE A C 1
ATOM 1697 O O . ILE A 1 211 ? 17.739 19.642 20.593 1.00 60.44 211 ILE A O 1
ATOM 1702 N N . PHE A 1 212 ? 15.619 20.347 20.859 1.00 60.51 212 PHE A N 1
ATOM 1703 C CA . PHE A 1 212 ? 15.862 21.595 20.170 1.00 60.61 212 PHE A CA 1
ATOM 1704 C C . PHE A 1 212 ? 16.295 22.650 21.175 1.00 60.24 212 PHE A C 1
ATOM 1705 O O . PHE A 1 212 ? 15.677 22.793 22.246 1.00 59.90 212 PHE A O 1
ATOM 1713 N N . ASP A 1 213 ? 17.352 23.383 20.840 1.00 60.30 213 ASP A N 1
ATOM 1714 C CA . ASP A 1 213 ? 17.734 24.527 21.657 1.00 60.85 213 ASP A CA 1
ATOM 1715 C C . ASP A 1 213 ? 17.306 25.852 21.018 1.00 61.50 213 ASP A C 1
ATOM 1716 O O . ASP A 1 213 ? 17.841 26.272 19.981 1.00 62.35 213 ASP A O 1
ATOM 1721 N N . ILE A 1 214 ? 16.341 26.509 21.659 1.00 61.34 214 ILE A N 1
ATOM 1722 C CA . ILE A 1 214 ? 15.800 27.753 21.147 1.00 61.43 214 ILE A CA 1
ATOM 1723 C C . ILE A 1 214 ? 16.061 28.906 22.119 1.00 61.32 214 ILE A C 1
ATOM 1724 O O . ILE A 1 214 ? 15.276 29.148 23.034 1.00 61.31 214 ILE A O 1
ATOM 1729 N N . ALA A 1 215 ? 17.175 29.606 21.902 1.00 61.26 215 ALA A N 1
ATOM 1730 C CA . ALA A 1 215 ? 17.508 30.791 22.679 1.00 61.65 215 ALA A CA 1
ATOM 1731 C C . ALA A 1 215 ? 17.138 32.117 22.022 1.00 63.57 215 ALA A C 1
ATOM 1732 O O . ALA A 1 215 ? 17.067 33.144 22.709 1.00 64.17 215 ALA A O 1
ATOM 1734 N N . TYR A 1 216 ? 16.905 32.110 20.708 1.00 65.23 216 TYR A N 1
ATOM 1735 C CA . TYR A 1 216 ? 16.652 33.361 19.980 1.00 67.39 216 TYR A CA 1
ATOM 1736 C C . TYR A 1 216 ? 15.524 33.292 18.947 1.00 69.47 216 TYR A C 1
ATOM 1737 O O . TYR A 1 216 ? 15.764 33.508 17.751 1.00 70.25 216 TYR A O 1
ATOM 1746 N N . GLN A 1 217 ? 14.300 33.002 19.379 1.00 70.92 217 GLN A N 1
ATOM 1747 C CA . GLN A 1 217 ? 13.182 33.095 18.445 1.00 73.40 217 GLN A CA 1
ATOM 1748 C C . GLN A 1 217 ? 13.090 34.551 18.026 1.00 76.00 217 GLN A C 1
ATOM 1749 O O . GLN A 1 217 ? 12.944 35.432 18.875 1.00 76.67 217 GLN A O 1
ATOM 1755 N N . GLY A 1 218 ? 13.219 34.807 16.729 1.00 78.20 218 GLY A N 1
ATOM 1756 C CA . GLY A 1 218 ? 12.989 36.153 16.188 1.00 81.48 218 GLY A CA 1
ATOM 1757 C C . GLY A 1 218 ? 14.222 36.950 15.798 1.00 82.68 218 GLY A C 1
ATOM 1758 O O . GLY A 1 218 ? 14.128 38.156 15.521 1.00 84.11 218 GLY A O 1
ATOM 1759 N N . PHE A 1 219 ? 15.370 36.276 15.764 1.00 82.39 219 PHE A N 1
ATOM 1760 C CA . PHE A 1 219 ? 16.626 36.906 15.373 1.00 83.39 219 PHE A CA 1
ATOM 1761 C C . PHE A 1 219 ? 17.159 36.420 14.025 1.00 84.26 219 PHE A C 1
ATOM 1762 O O . PHE A 1 219 ? 17.941 37.110 13.371 1.00 85.36 219 PHE A O 1
ATOM 1770 N N . GLY A 1 220 ? 16.718 35.244 13.606 1.00 84.50 220 GLY A N 1
ATOM 1771 C CA . GLY A 1 220 ? 17.160 34.676 12.341 1.00 86.13 220 GLY A CA 1
ATOM 1772 C C . GLY A 1 220 ? 16.411 35.248 11.163 1.00 88.62 220 GLY A C 1
ATOM 1773 O O . GLY A 1 220 ? 16.935 35.325 10.047 1.00 89.67 220 GLY A O 1
ATOM 1774 N N . HIS A 1 221 ? 15.172 35.654 11.413 1.00 90.12 221 HIS A N 1
ATOM 1775 C CA . HIS A 1 221 ? 14.302 36.150 10.353 1.00 92.20 221 HIS A CA 1
ATOM 1776 C C . HIS A 1 221 ? 13.588 37.428 10.737 1.00 93.96 221 HIS A C 1
ATOM 1777 O O . HIS A 1 221 ? 13.909 38.047 11.750 1.00 93.89 221 HIS A O 1
ATOM 1784 N N . THR A 1 222 ? 12.633 37.827 9.906 1.00 96.02 222 THR A N 1
ATOM 1785 C CA . THR A 1 222 ? 11.780 38.975 10.193 1.00 97.67 222 THR A CA 1
ATOM 1786 C C . THR A 1 222 ? 10.532 38.498 10.938 1.00 97.46 222 THR A C 1
ATOM 1787 O O . THR A 1 222 ? 10.140 39.077 11.951 1.00 97.30 222 THR A O 1
ATOM 1791 N N . ASN A 1 223 ? 9.920 37.434 10.428 1.00 97.39 223 ASN A N 1
ATOM 1792 C CA . ASN A 1 223 ? 8.837 36.761 11.124 1.00 97.26 223 ASN A CA 1
ATOM 1793 C C . ASN A 1 223 ? 9.468 35.793 12.093 1.00 94.80 223 ASN A C 1
ATOM 1794 O O . ASN A 1 223 ? 10.438 35.126 11.749 1.00 93.89 223 ASN A O 1
ATOM 1799 N N . LEU A 1 224 ? 8.931 35.723 13.306 1.00 94.02 224 LEU A N 1
ATOM 1800 C CA . LEU A 1 224 ? 9.550 34.912 14.355 1.00 91.62 224 LEU A CA 1
ATOM 1801 C C . LEU A 1 224 ? 8.950 33.516 14.427 1.00 90.49 224 LEU A C 1
ATOM 1802 O O . LEU A 1 224 ? 9.439 32.659 15.165 1.00 89.29 224 LEU A O 1
ATOM 1807 N N . GLU A 1 225 ? 7.898 33.279 13.659 1.00 90.90 225 GLU A N 1
ATOM 1808 C CA . GLU A 1 225 ? 7.407 31.922 13.520 1.00 89.85 225 GLU A CA 1
ATOM 1809 C C . GLU A 1 225 ? 8.293 31.177 12.540 1.00 88.48 225 GLU A C 1
ATOM 1810 O O . GLU A 1 225 ? 8.393 29.963 12.615 1.00 87.44 225 GLU A O 1
ATOM 1816 N N . GLU A 1 226 ? 8.942 31.914 11.634 1.00 88.30 226 GLU A N 1
ATOM 1817 C CA . GLU A 1 226 ? 9.895 31.326 10.678 1.00 87.08 226 GLU A CA 1
ATOM 1818 C C . GLU A 1 226 ? 10.962 30.518 11.424 1.00 84.07 226 GLU A C 1
ATOM 1819 O O . GLU A 1 226 ? 11.115 29.322 11.181 1.00 83.26 226 GLU A O 1
ATOM 1825 N N . ASP A 1 227 ? 11.659 31.178 12.353 1.00 82.00 227 ASP A N 1
ATOM 1826 C CA . ASP A 1 227 ? 12.791 30.611 13.104 1.00 79.07 227 ASP A CA 1
ATOM 1827 C C . ASP A 1 227 ? 12.553 29.232 13.698 1.00 77.27 227 ASP A C 1
ATOM 1828 O O . ASP A 1 227 ? 13.501 28.507 14.004 1.00 76.13 227 ASP A O 1
ATOM 1833 N N . VAL A 1 228 ? 11.283 28.878 13.851 1.00 76.73 228 VAL A N 1
ATOM 1834 C CA . VAL A 1 228 ? 10.897 27.655 14.529 1.00 74.67 228 VAL A CA 1
ATOM 1835 C C . VAL A 1 228 ? 10.132 26.701 13.588 1.00 74.77 228 VAL A C 1
ATOM 1836 O O . VAL A 1 228 ? 9.375 25.838 14.037 1.00 74.77 228 VAL A O 1
ATOM 1840 N N . LEU A 1 229 ? 10.358 26.840 12.282 1.00 74.54 229 LEU A N 1
ATOM 1841 C CA . LEU A 1 229 ? 9.614 26.042 11.298 1.00 74.86 229 LEU A CA 1
ATOM 1842 C C . LEU A 1 229 ? 9.869 24.546 11.416 1.00 74.13 229 LEU A C 1
ATOM 1843 O O . LEU A 1 229 ? 8.921 23.756 11.405 1.00 75.06 229 LEU A O 1
ATOM 1848 N N . LEU A 1 230 ? 11.136 24.157 11.530 1.00 72.62 230 LEU A N 1
ATOM 1849 C CA . LEU A 1 230 ? 11.468 22.747 11.556 1.00 71.92 230 LEU A CA 1
ATOM 1850 C C . LEU A 1 230 ? 10.639 22.058 12.613 1.00 71.88 230 LEU A C 1
ATOM 1851 O O . LEU A 1 230 ? 10.145 20.946 12.395 1.00 72.75 230 LEU A O 1
ATOM 1856 N N . ILE A 1 231 ? 10.475 22.733 13.749 1.00 71.16 231 ILE A N 1
ATOM 1857 C CA . ILE A 1 231 ? 9.723 22.180 14.863 1.00 71.06 231 ILE A CA 1
ATOM 1858 C C . ILE A 1 231 ? 8.288 21.944 14.424 1.00 73.01 231 ILE A C 1
ATOM 1859 O O . ILE A 1 231 ? 7.734 20.865 14.661 1.00 73.67 231 ILE A O 1
ATOM 1864 N N . ARG A 1 232 ? 7.699 22.942 13.771 1.00 74.31 232 ARG A N 1
ATOM 1865 C CA . ARG A 1 232 ? 6.301 22.848 13.340 1.00 76.63 232 ARG A CA 1
ATOM 1866 C C . ARG A 1 232 ? 6.098 21.805 12.245 1.00 78.21 232 ARG A C 1
ATOM 1867 O O . ARG A 1 232 ? 5.117 21.055 12.254 1.00 78.96 232 ARG A O 1
ATOM 1875 N N . LYS A 1 233 ? 7.052 21.736 11.330 1.00 79.12 233 LYS A N 1
ATOM 1876 C CA . LYS A 1 233 ? 7.048 20.686 10.331 1.00 81.21 233 LYS A CA 1
ATOM 1877 C C . LYS A 1 233 ? 7.129 19.312 11.016 1.00 81.55 233 LYS A C 1
ATOM 1878 O O . LYS A 1 233 ? 6.287 18.458 10.758 1.00 82.71 233 LYS A O 1
ATOM 1884 N N . PHE A 1 234 ? 8.110 19.129 11.908 1.00 81.13 234 PHE A N 1
ATOM 1885 C CA . PHE A 1 234 ? 8.219 17.942 12.778 1.00 81.82 234 PHE A CA 1
ATOM 1886 C C . PHE A 1 234 ? 6.890 17.531 13.410 1.00 83.74 234 PHE A C 1
ATOM 1887 O O . PHE A 1 234 ? 6.542 16.350 13.447 1.00 84.32 234 PHE A O 1
ATOM 1895 N N . GLU A 1 235 ? 6.170 18.515 13.938 1.00 85.19 235 GLU A N 1
ATOM 1896 C CA . GLU A 1 235 ? 4.888 18.275 14.586 1.00 87.39 235 GLU A CA 1
ATOM 1897 C C . GLU A 1 235 ? 3.861 17.660 13.632 1.00 89.60 235 GLU A C 1
ATOM 1898 O O . GLU A 1 235 ? 3.212 16.667 13.964 1.00 90.47 235 GLU A O 1
ATOM 1904 N N . GLU A 1 236 ? 3.703 18.254 12.454 1.00 90.84 236 GLU A N 1
ATOM 1905 C CA . GLU A 1 236 ? 2.900 17.621 11.424 1.00 93.15 236 GLU A CA 1
ATOM 1906 C C . GLU A 1 236 ? 3.550 16.279 11.114 1.00 92.85 236 GLU A C 1
ATOM 1907 O O . GLU A 1 236 ? 4.773 16.176 11.104 1.00 91.87 236 GLU A O 1
ATOM 1913 N N . LYS A 1 237 ? 2.736 15.255 10.864 1.00 100.05 237 LYS A N 1
ATOM 1914 C CA . LYS A 1 237 ? 3.209 13.862 10.885 1.00 99.61 237 LYS A CA 1
ATOM 1915 C C . LYS A 1 237 ? 4.020 13.646 12.166 1.00 96.12 237 LYS A C 1
ATOM 1916 O O . LYS A 1 237 ? 5.245 13.565 12.154 1.00 94.33 237 LYS A O 1
ATOM 1922 N N . ASN A 1 238 ? 3.278 13.554 13.262 1.00 94.96 238 ASN A N 1
ATOM 1923 C CA . ASN A 1 238 ? 3.798 13.743 14.600 1.00 92.01 238 ASN A CA 1
ATOM 1924 C C . ASN A 1 238 ? 4.983 12.897 15.009 1.00 89.78 238 ASN A C 1
ATOM 1925 O O . ASN A 1 238 ? 4.908 11.674 15.028 1.00 90.93 238 ASN A O 1
ATOM 1930 N N . ILE A 1 239 ? 6.082 13.572 15.325 1.00 86.65 239 ILE A N 1
ATOM 1931 C CA . ILE A 1 239 ? 7.247 12.944 15.939 1.00 83.91 239 ILE A CA 1
ATOM 1932 C C . ILE A 1 239 ? 7.376 13.553 17.336 1.00 81.17 239 ILE A C 1
ATOM 1933 O O . ILE A 1 239 ? 6.882 14.662 17.574 1.00 80.47 239 ILE A O 1
ATOM 1938 N N . ALA A 1 240 ? 8.015 12.827 18.258 1.00 79.06 240 ALA A N 1
ATOM 1939 C CA . ALA A 1 240 ? 8.227 13.313 19.632 1.00 76.21 240 ALA A CA 1
ATOM 1940 C C . ALA A 1 240 ? 9.631 13.913 19.836 1.00 73.61 240 ALA A C 1
ATOM 1941 O O . ALA A 1 240 ? 10.596 13.494 19.187 1.00 73.97 240 ALA A O 1
ATOM 1943 N N . PHE A 1 241 ? 9.744 14.898 20.724 1.00 70.87 241 PHE A N 1
ATOM 1944 C CA . PHE A 1 241 ? 11.017 15.592 20.930 1.00 68.07 241 PHE A CA 1
ATOM 1945 C C . PHE A 1 241 ? 10.972 16.485 22.170 1.00 66.29 241 PHE A C 1
ATOM 1946 O O . PHE A 1 241 ? 10.031 16.408 22.958 1.00 66.74 241 PHE A O 1
ATOM 1954 N N . SER A 1 242 ? 11.979 17.335 22.338 1.00 64.31 242 SER A N 1
ATOM 1955 C CA . SER A 1 242 ? 12.025 18.238 23.477 1.00 62.66 242 SER A CA 1
ATOM 1956 C C . SER A 1 242 ? 12.488 19.620 23.089 1.00 62.15 242 SER A C 1
ATOM 1957 O O . SER A 1 242 ? 13.240 19.789 22.117 1.00 62.52 242 SER A O 1
ATOM 1960 N N . VAL A 1 243 ? 12.057 20.612 23.864 1.00 61.19 243 VAL A N 1
ATOM 1961 C CA . VAL A 1 243 ? 12.440 21.986 23.579 1.00 60.44 243 VAL A CA 1
ATOM 1962 C C . VAL A 1 243 ? 12.906 22.712 24.848 1.00 59.62 243 VAL A C 1
ATOM 1963 O O . VAL A 1 243 ? 12.179 22.767 25.851 1.00 59.62 243 VAL A O 1
ATOM 1967 N N . CYS A 1 244 ? 14.127 23.244 24.797 1.00 58.50 244 CYS A N 1
ATOM 1968 C CA . CYS A 1 244 ? 14.602 24.166 25.810 1.00 57.58 244 CYS A CA 1
ATOM 1969 C C . CYS A 1 244 ? 14.489 25.554 25.233 1.00 57.20 244 CYS A C 1
ATOM 1970 O O . CYS A 1 244 ? 15.040 25.833 24.166 1.00 58.26 244 CYS A O 1
ATOM 1973 N N . GLN A 1 245 ? 13.786 26.428 25.942 1.00 56.18 245 GLN A N 1
ATOM 1974 C CA . GLN A 1 245 ? 13.437 27.746 25.425 1.00 55.70 245 GLN A CA 1
ATOM 1975 C C . GLN A 1 245 ? 13.855 28.828 26.405 1.00 55.07 245 GLN A C 1
ATOM 1976 O O . GLN A 1 245 ? 13.502 28.762 27.582 1.00 55.10 245 GLN A O 1
ATOM 1982 N N . SER A 1 246 ? 14.636 29.796 25.922 1.00 54.37 246 SER A N 1
ATOM 1983 C CA . SER A 1 246 ? 15.077 30.931 26.720 1.00 53.58 246 SER A CA 1
ATOM 1984 C C . SER A 1 246 ? 14.426 32.197 26.227 1.00 54.46 246 SER A C 1
ATOM 1985 O O . SER A 1 246 ? 14.178 32.345 25.028 1.00 55.47 246 SER A O 1
ATOM 1988 N N . PHE A 1 247 ? 14.165 33.113 27.154 1.00 54.54 247 PHE A N 1
ATOM 1989 C CA . PHE A 1 247 ? 13.604 34.414 26.835 1.00 55.33 247 PHE A CA 1
ATOM 1990 C C . PHE A 1 247 ? 14.589 35.462 27.298 1.00 55.98 247 PHE A C 1
ATOM 1991 O O . PHE A 1 247 ? 14.212 36.622 27.537 1.00 56.78 247 PHE A O 1
ATOM 1999 N N . SER A 1 248 ? 15.845 35.055 27.460 1.00 55.49 248 SER A N 1
ATOM 2000 C CA . SER A 1 248 ? 16.848 35.990 27.910 1.00 56.82 248 SER A CA 1
ATOM 2001 C C . SER A 1 248 ? 17.104 37.056 26.878 1.00 58.60 248 SER A C 1
ATOM 2002 O O . SER A 1 248 ? 17.321 38.210 27.252 1.00 59.79 248 SER A O 1
ATOM 2005 N N . LYS A 1 249 ? 17.035 36.685 25.595 1.00 59.43 249 LYS A N 1
ATOM 2006 C CA . LYS A 1 249 ? 17.225 37.649 24.498 1.00 61.75 249 LYS A CA 1
ATOM 2007 C C . LYS A 1 249 ? 15.936 38.117 23.790 1.00 63.29 249 LYS A C 1
ATOM 2008 O O . LYS A 1 249 ? 15.810 39.289 23.439 1.00 64.31 249 LYS A O 1
ATOM 2014 N N . ASN A 1 250 ? 15.004 37.183 23.593 1.00 63.52 250 ASN A N 1
ATOM 2015 C CA . ASN A 1 250 ? 13.639 37.445 23.141 1.00 65.45 250 ASN A CA 1
ATOM 2016 C C . ASN A 1 250 ? 12.948 38.647 23.771 1.00 66.87 250 ASN A C 1
ATOM 2017 O O . ASN A 1 250 ? 12.506 39.574 23.071 1.00 68.63 250 ASN A O 1
ATOM 2022 N N . MET A 1 251 ? 12.808 38.584 25.096 1.00 65.99 251 MET A N 1
ATOM 2023 C CA . MET A 1 251 ? 12.162 39.622 25.874 1.00 66.57 251 MET A CA 1
ATOM 2024 C C . MET A 1 251 ? 13.172 40.558 26.514 1.00 66.88 251 MET A C 1
ATOM 2025 O O . MET A 1 251 ? 12.808 41.380 27.350 1.00 67.71 251 MET A O 1
ATOM 2030 N N . SER A 1 252 ? 14.445 40.413 26.151 1.00 66.42 252 SER A N 1
ATOM 2031 C CA . SER A 1 252 ? 15.541 41.123 26.816 1.00 66.78 252 SER A CA 1
ATOM 2032 C C . SER A 1 252 ? 15.562 40.885 28.336 1.00 65.80 252 SER A C 1
ATOM 2033 O O . SER A 1 252 ? 16.055 41.737 29.082 1.00 66.57 252 SER A O 1
ATOM 2036 N N . LEU A 1 253 ? 15.014 39.749 28.779 1.00 64.50 253 LEU A N 1
ATOM 2037 C CA . LEU A 1 253 ? 14.966 39.358 30.197 1.00 63.79 253 LEU A CA 1
ATOM 2038 C C . LEU A 1 253 ? 16.215 38.597 30.601 1.00 62.79 253 LEU A C 1
ATOM 2039 O O . LEU A 1 253 ? 16.181 37.374 30.789 1.00 62.42 253 LEU A O 1
ATOM 2044 N N . TYR A 1 254 ? 17.324 39.292 30.749 1.00 63.05 254 TYR A N 1
ATOM 2045 C CA . TYR A 1 254 ? 18.562 38.588 30.992 1.00 62.02 254 TYR A CA 1
ATOM 2046 C C . TYR A 1 254 ? 18.616 38.025 32.417 1.00 61.59 254 TYR A C 1
ATOM 2047 O O . TYR A 1 254 ? 18.488 36.805 32.622 1.00 60.50 254 TYR A O 1
ATOM 2056 N N . GLY A 1 255 ? 18.744 38.911 33.398 1.00 62.48 255 GLY A N 1
ATOM 2057 C CA . GLY A 1 255 ? 18.860 38.496 34.793 1.00 61.90 255 GLY A CA 1
ATOM 2058 C C . GLY A 1 255 ? 17.628 37.857 35.402 1.00 61.21 255 GLY A C 1
ATOM 2059 O O . GLY A 1 255 ? 17.715 37.256 36.468 1.00 60.99 255 GLY A O 1
ATOM 2060 N N . GLU A 1 256 ? 16.478 37.990 34.749 1.00 61.08 256 GLU A N 1
ATOM 2061 C CA . GLU A 1 256 ? 15.252 37.410 35.276 1.00 60.95 256 GLU A CA 1
ATOM 2062 C C . GLU A 1 256 ? 15.313 35.883 35.249 1.00 59.53 256 GLU A C 1
ATOM 2063 O O . GLU A 1 256 ? 14.600 35.197 35.994 1.00 59.51 256 GLU A O 1
ATOM 2069 N N . ARG A 1 257 ? 16.197 35.375 34.391 1.00 58.77 257 ARG A N 1
ATOM 2070 C CA . ARG A 1 257 ? 16.385 33.943 34.125 1.00 57.16 257 ARG A CA 1
ATOM 2071 C C . ARG A 1 257 ? 15.089 33.279 33.683 1.00 57.77 257 ARG A C 1
ATOM 2072 O O . ARG A 1 257 ? 14.689 32.258 34.256 1.00 58.45 257 ARG A O 1
ATOM 2080 N N . ALA A 1 258 ? 14.427 33.847 32.670 1.00 58.44 258 ALA A N 1
ATOM 2081 C CA . ALA A 1 258 ? 13.169 33.256 32.163 1.00 58.67 258 ALA A CA 1
ATOM 2082 C C . ALA A 1 258 ? 13.424 32.144 31.124 1.00 57.90 258 ALA A C 1
ATOM 2083 O O . ALA A 1 258 ? 14.063 32.391 30.077 1.00 58.26 258 ALA A O 1
ATOM 2085 N N . GLY A 1 259 ? 12.956 30.929 31.427 1.00 56.86 259 GLY A N 1
ATOM 2086 C CA . GLY A 1 259 ? 13.073 29.804 30.494 1.00 55.92 259 GLY A CA 1
ATOM 2087 C C . GLY A 1 259 ? 11.995 28.739 30.641 1.00 56.13 259 GLY A C 1
ATOM 2088 O O . GLY A 1 259 ? 11.316 28.664 31.668 1.00 57.05 259 GLY A O 1
ATOM 2089 N N . ALA A 1 260 ? 11.849 27.892 29.626 1.00 55.49 260 ALA A N 1
ATOM 2090 C CA . ALA A 1 260 ? 10.885 26.806 29.677 1.00 55.53 260 ALA A CA 1
ATOM 2091 C C . ALA A 1 260 ? 11.452 25.496 29.117 1.00 54.97 260 ALA A C 1
ATOM 2092 O O . ALA A 1 260 ? 12.435 25.516 28.393 1.00 54.48 260 ALA A O 1
ATOM 2094 N N . LEU A 1 261 ? 10.825 24.372 29.464 1.00 55.53 261 LEU A N 1
ATOM 2095 C CA . LEU A 1 261 ? 11.185 23.043 28.954 1.00 55.74 261 LEU A CA 1
ATOM 2096 C C . LEU A 1 261 ? 9.938 22.356 28.394 1.00 57.46 261 LEU A C 1
ATOM 2097 O O . LEU A 1 261 ? 8.984 22.136 29.134 1.00 58.32 261 LEU A O 1
ATOM 2102 N N . HIS A 1 262 ? 9.939 22.009 27.109 1.00 58.63 262 HIS A N 1
ATOM 2103 C CA . HIS A 1 262 ? 8.805 21.299 26.524 1.00 61.06 262 HIS A CA 1
ATOM 2104 C C . HIS A 1 262 ? 9.161 19.876 26.138 1.00 62.18 262 HIS A C 1
ATOM 2105 O O . HIS A 1 262 ? 10.135 19.645 25.418 1.00 61.93 262 HIS A O 1
ATOM 2112 N N . ILE A 1 263 ? 8.379 18.922 26.637 1.00 64.47 263 ILE A N 1
ATOM 2113 C CA . ILE A 1 263 ? 8.544 17.515 26.265 1.00 66.44 263 ILE A CA 1
ATOM 2114 C C . ILE A 1 263 ? 7.252 16.987 25.663 1.00 69.69 263 ILE A C 1
ATOM 2115 O O . ILE A 1 263 ? 6.183 17.105 26.265 1.00 70.92 263 ILE A O 1
ATOM 2120 N N . VAL A 1 264 ? 7.368 16.410 24.470 1.00 72.14 264 VAL A N 1
ATOM 2121 C CA . VAL A 1 264 ? 6.212 15.938 23.716 1.00 76.10 264 VAL A CA 1
ATOM 2122 C C . VAL A 1 264 ? 5.928 14.487 24.098 1.00 78.34 264 VAL A C 1
ATOM 2123 O O . VAL A 1 264 ? 6.812 13.633 24.011 1.00 78.11 264 VAL A O 1
ATOM 2127 N N . CYS A 1 265 ? 4.695 14.223 24.530 1.00 81.68 265 CYS A N 1
ATOM 2128 C CA . CYS A 1 265 ? 4.311 12.910 25.072 1.00 84.72 265 CYS A CA 1
ATOM 2129 C C . CYS A 1 265 ? 3.269 12.153 24.234 1.00 87.78 265 CYS A C 1
ATOM 2130 O O . CYS A 1 265 ? 2.383 12.757 23.631 1.00 88.85 265 CYS A O 1
ATOM 2133 N N . LYS A 1 266 ? 3.381 10.826 24.226 1.00 89.87 266 LYS A N 1
ATOM 2134 C CA . LYS A 1 266 ? 2.458 9.945 23.500 1.00 93.52 266 LYS A CA 1
ATOM 2135 C C . LYS A 1 266 ? 0.968 10.188 23.828 1.00 95.98 266 LYS A C 1
ATOM 2136 O O . LYS A 1 266 ? 0.153 10.417 22.920 1.00 97.74 266 LYS A O 1
ATOM 2142 N N . ASN A 1 267 ? 0.613 10.148 25.112 1.00 96.36 267 ASN A N 1
ATOM 2143 C CA . ASN A 1 267 ? -0.776 10.379 25.515 1.00 98.56 267 ASN A CA 1
ATOM 2144 C C . ASN A 1 267 ? -0.934 11.301 26.724 1.00 97.99 267 ASN A C 1
ATOM 2145 O O . ASN A 1 267 ? 0.036 11.620 27.414 1.00 95.57 267 ASN A O 1
ATOM 2150 N N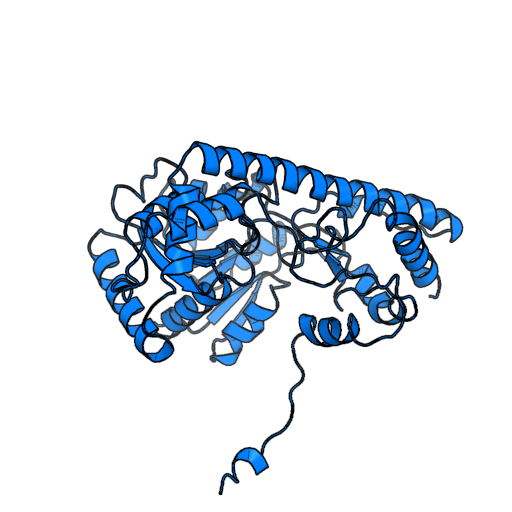 . GLN A 1 268 ? -2.174 11.716 26.962 1.00 100.35 268 GLN A N 1
ATOM 2151 C CA . GLN A 1 268 ? -2.551 12.569 28.088 1.00 100.63 268 GLN A CA 1
ATOM 2152 C C . GLN A 1 268 ? -2.137 11.961 29.447 1.00 100.02 268 GLN A C 1
ATOM 2153 O O . GLN A 1 268 ? -2.226 12.623 30.488 1.00 100.00 268 GLN A O 1
ATOM 2159 N N . GLU A 1 269 ? -1.666 10.712 29.419 1.00 99.48 269 GLU A N 1
ATOM 2160 C CA . GLU A 1 269 ? -1.339 9.949 30.630 1.00 98.81 269 GLU A CA 1
ATOM 2161 C C . GLU A 1 269 ? 0.162 9.733 30.826 1.00 95.08 269 GLU A C 1
ATOM 2162 O O . GLU A 1 269 ? 0.596 9.358 31.907 1.00 94.56 269 GLU A O 1
ATOM 2168 N N . GLU A 1 270 ? 0.944 9.938 29.770 1.00 92.38 270 GLU A N 1
ATOM 2169 C CA . GLU A 1 270 ? 2.402 10.006 29.889 1.00 88.68 270 GLU A CA 1
ATOM 2170 C C . GLU A 1 270 ? 2.786 11.394 30.387 1.00 85.65 270 GLU A C 1
ATOM 2171 O O . GLU A 1 270 ? 3.666 11.532 31.240 1.00 84.39 270 GLU A O 1
ATOM 2177 N N . LYS A 1 271 ? 2.119 12.415 29.848 1.00 84.06 271 LYS A N 1
ATOM 2178 C CA . LYS A 1 271 ? 2.214 13.778 30.365 1.00 81.08 271 LYS A CA 1
ATOM 2179 C C . LYS A 1 271 ? 2.220 13.743 31.913 1.00 80.30 271 LYS A C 1
ATOM 2180 O O . LYS A 1 271 ? 3.178 14.221 32.536 1.00 78.58 271 LYS A O 1
ATOM 2186 N N . LYS A 1 272 ? 1.189 13.132 32.517 1.00 80.92 272 LYS A N 1
ATOM 2187 C CA . LYS A 1 272 ? 1.048 13.061 33.984 1.00 79.74 272 LYS A CA 1
ATOM 2188 C C . LYS A 1 272 ? 2.249 12.467 34.701 1.00 77.00 272 LYS A C 1
ATOM 2189 O O . LYS A 1 272 ? 2.625 12.960 35.746 1.00 76.05 272 LYS A O 1
ATOM 2195 N N . ILE A 1 273 ? 2.826 11.401 34.151 1.00 75.50 273 ILE A N 1
ATOM 2196 C CA . ILE A 1 273 ? 4.023 10.769 34.725 1.00 73.50 273 ILE A CA 1
ATOM 2197 C C . ILE A 1 273 ? 5.264 11.676 34.632 1.00 70.52 273 ILE A C 1
ATOM 2198 O O . ILE A 1 273 ? 5.801 12.102 35.647 1.00 69.64 273 ILE A O 1
ATOM 2203 N N . VAL A 1 274 ? 5.705 11.973 33.411 1.00 68.87 274 VAL A N 1
ATOM 2204 C CA . VAL A 1 274 ? 6.870 12.828 33.186 1.00 66.26 274 VAL A CA 1
ATOM 2205 C C . VAL A 1 274 ? 6.836 14.034 34.135 1.00 66.03 274 VAL A C 1
ATOM 2206 O O . VAL A 1 274 ? 7.863 14.436 34.715 1.00 64.35 274 VAL A O 1
ATOM 2210 N N . PHE A 1 275 ? 5.641 14.586 34.313 1.00 67.53 275 PHE A N 1
ATOM 2211 C CA . PHE A 1 275 ? 5.459 15.715 35.202 1.00 67.89 275 PHE A CA 1
ATOM 2212 C C . PHE A 1 275 ? 5.958 15.400 36.608 1.00 68.10 275 PHE A C 1
ATOM 2213 O O . PHE A 1 275 ? 6.776 16.146 37.153 1.00 67.27 275 PHE A O 1
ATOM 2221 N N . ASN A 1 276 ? 5.480 14.291 37.178 1.00 69.41 276 ASN A N 1
ATOM 2222 C CA . ASN A 1 276 ? 5.902 13.859 38.512 1.00 69.76 276 ASN A CA 1
ATOM 2223 C C . ASN A 1 276 ? 7.404 13.599 38.598 1.00 67.81 276 ASN A C 1
ATOM 2224 O O . ASN A 1 276 ? 8.050 14.030 39.554 1.00 67.72 276 ASN A O 1
ATOM 2229 N N . ASN A 1 277 ? 7.958 12.927 37.590 1.00 66.61 277 ASN A N 1
ATOM 2230 C CA . ASN A 1 277 ? 9.410 12.780 37.455 1.00 64.80 277 ASN A CA 1
ATOM 2231 C C . ASN A 1 277 ? 10.142 14.120 37.490 1.00 62.68 277 ASN A C 1
ATOM 2232 O O . ASN A 1 277 ? 11.173 14.261 38.151 1.00 61.94 277 ASN A O 1
ATOM 2237 N N . LEU A 1 278 ? 9.611 15.104 36.779 1.00 61.70 278 LEU A N 1
ATOM 2238 C CA . LEU A 1 278 ? 10.282 16.388 36.727 1.00 59.98 278 LEU A CA 1
ATOM 2239 C C . LEU A 1 278 ? 10.210 17.096 38.070 1.00 60.58 278 LEU A C 1
ATOM 2240 O O . LEU A 1 278 ? 11.237 17.548 38.578 1.00 60.14 278 LEU A O 1
ATOM 2245 N N . CYS A 1 279 ? 9.020 17.155 38.663 1.00 62.08 279 CYS A N 1
ATOM 2246 C CA . CYS A 1 279 ? 8.858 17.763 39.989 1.00 63.00 279 CYS A CA 1
ATOM 2247 C C . CYS A 1 279 ? 9.805 17.113 40.963 1.00 62.34 279 CYS A C 1
ATOM 2248 O O . CYS A 1 279 ? 10.530 17.781 41.701 1.00 61.81 279 CYS A O 1
ATOM 2251 N N . PHE A 1 280 ? 9.797 15.793 40.930 1.00 62.53 280 PHE A N 1
ATOM 2252 C CA . PHE A 1 280 ? 10.715 15.012 41.707 1.00 62.52 280 PHE A CA 1
ATOM 2253 C C . PHE A 1 280 ? 12.141 15.516 41.508 1.00 60.19 280 PHE A C 1
ATOM 2254 O O . PHE A 1 280 ? 12.752 16.040 42.443 1.00 60.43 280 PHE A O 1
ATOM 2262 N N . ILE A 1 281 ? 12.664 15.368 40.295 1.00 58.11 281 ILE A N 1
ATOM 2263 C CA . ILE A 1 281 ? 13.993 15.889 39.969 1.00 56.12 281 ILE A CA 1
ATOM 2264 C C . ILE A 1 281 ? 14.248 17.317 40.485 1.00 55.29 281 ILE A C 1
ATOM 2265 O O . ILE A 1 281 ? 15.267 17.559 41.137 1.00 55.18 281 ILE A O 1
ATOM 2270 N N . VAL A 1 282 ? 13.320 18.241 40.230 1.00 54.62 282 VAL A N 1
ATOM 2271 C CA . VAL A 1 282 ? 13.485 19.631 40.659 1.00 53.74 282 VAL A CA 1
ATOM 2272 C C . VAL A 1 282 ? 13.686 19.784 42.177 1.00 55.06 282 VAL A C 1
ATOM 2273 O O . VAL A 1 282 ? 14.369 20.716 42.612 1.00 54.58 282 VAL A O 1
ATOM 2277 N N . ARG A 1 283 ? 13.102 18.864 42.957 1.00 56.38 283 ARG A N 1
ATOM 2278 C CA . ARG A 1 283 ? 13.099 18.924 44.423 1.00 58.05 283 ARG A CA 1
ATOM 2279 C C . ARG A 1 283 ? 14.408 18.540 45.111 1.00 57.96 283 ARG A C 1
ATOM 2280 O O . ARG A 1 283 ? 14.572 18.802 46.309 1.00 58.93 283 ARG A O 1
ATOM 2288 N N . LYS A 1 284 ? 15.328 17.907 44.382 1.00 56.81 284 LYS A N 1
ATOM 2289 C CA . LYS A 1 284 ? 16.685 17.701 44.902 1.00 56.86 284 LYS A CA 1
ATOM 2290 C C . LYS A 1 284 ? 17.598 18.840 44.455 1.00 55.70 284 LYS A C 1
ATOM 2291 O O . LYS A 1 284 ? 18.822 18.699 44.518 1.00 55.90 284 LYS A O 1
ATOM 2297 N N . PHE A 1 285 ? 17.013 19.952 44.001 1.00 54.51 285 PHE A N 1
ATOM 2298 C CA . PHE A 1 285 ? 17.778 21.134 43.614 1.00 53.61 285 PHE A CA 1
ATOM 2299 C C . PHE A 1 285 ? 17.234 22.434 44.240 1.00 54.41 285 PHE A C 1
ATOM 2300 O O . PHE A 1 285 ? 17.783 22.920 45.242 1.00 55.56 285 PHE A O 1
ATOM 2308 N N . TYR A 1 286 ? 16.163 22.993 43.670 1.00 53.94 286 TYR A N 1
ATOM 2309 C CA . TYR A 1 286 ? 15.593 24.248 44.168 1.00 54.42 286 TYR A CA 1
ATOM 2310 C C . TYR A 1 286 ? 14.096 24.223 44.465 1.00 55.47 286 TYR A C 1
ATOM 2311 O O . TYR A 1 286 ? 13.508 25.275 44.678 1.00 56.16 286 TYR A O 1
ATOM 2320 N N . SER A 1 287 ? 13.481 23.042 44.460 1.00 56.14 287 SER A N 1
ATOM 2321 C CA . SER A 1 287 ? 12.050 22.867 44.757 1.00 57.65 287 SER A CA 1
ATOM 2322 C C . SER A 1 287 ? 11.012 23.603 43.859 1.00 57.48 287 SER A C 1
ATOM 2323 O O . SER A 1 287 ? 10.054 22.969 43.420 1.00 57.96 287 SER A O 1
ATOM 2326 N N . SER A 1 288 ? 11.170 24.901 43.580 1.00 57.02 288 SER A N 1
ATOM 2327 C CA . SER A 1 288 ? 10.242 25.580 42.643 1.00 57.57 288 SER A CA 1
ATOM 2328 C C . SER A 1 288 ? 10.781 26.837 41.933 1.00 57.07 288 SER A C 1
ATOM 2329 O O . SER A 1 288 ? 11.753 27.440 42.391 1.00 56.93 288 SER A O 1
ATOM 2332 N N . PRO A 1 289 ? 10.138 27.241 40.809 1.00 57.07 289 PRO A N 1
ATOM 2333 C CA . PRO A 1 289 ? 10.534 28.405 40.013 1.00 56.38 289 PRO A CA 1
ATOM 2334 C C . PRO A 1 289 ? 10.090 29.743 40.595 1.00 57.99 289 PRO A C 1
ATOM 2335 O O . PRO A 1 289 ? 9.187 29.795 41.447 1.00 59.72 289 PRO A O 1
ATOM 2339 N N . VAL A 1 290 ? 10.725 30.815 40.109 1.00 57.80 290 VAL A N 1
ATOM 2340 C CA . VAL A 1 290 ? 10.415 32.204 40.489 1.00 58.88 290 VAL A CA 1
ATOM 2341 C C . VAL A 1 290 ? 9.023 32.665 40.025 1.00 60.48 290 VAL A C 1
ATOM 2342 O O . VAL A 1 290 ? 8.670 32.590 38.836 1.00 60.08 290 VAL A O 1
ATOM 2346 N N . ILE A 1 291 ? 8.238 33.133 40.987 1.00 62.31 291 ILE A N 1
ATOM 2347 C CA . ILE A 1 291 ? 6.864 33.515 40.726 1.00 64.36 291 ILE A CA 1
ATOM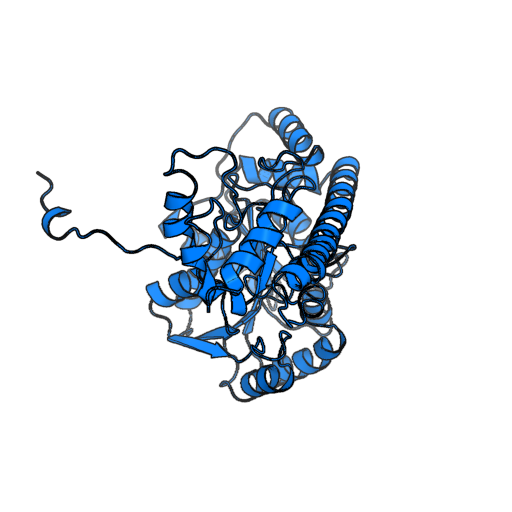 2348 C C . ILE A 1 291 ? 6.799 34.858 39.984 1.00 65.35 291 ILE A C 1
ATOM 2349 O O . ILE A 1 291 ? 5.982 35.033 39.083 1.00 66.01 291 ILE A O 1
ATOM 2354 N N . HIS A 1 292 ? 7.701 35.776 40.319 1.00 64.70 292 HIS A N 1
ATOM 2355 C CA . HIS A 1 292 ? 7.755 37.068 39.640 1.00 66.02 292 HIS A CA 1
ATOM 2356 C C . HIS A 1 292 ? 7.956 36.917 38.149 1.00 64.67 292 HIS A C 1
ATOM 2357 O O . HIS A 1 292 ? 7.195 37.465 37.357 1.00 65.14 292 HIS A O 1
ATOM 2364 N N . THR A 1 293 ? 8.992 36.183 37.768 1.00 63.65 293 THR A N 1
ATOM 2365 C CA . THR A 1 293 ? 9.326 36.072 36.363 1.00 62.89 293 THR A CA 1
ATOM 2366 C C . THR A 1 293 ? 8.243 35.276 35.656 1.00 62.34 293 THR A C 1
ATOM 2367 O O . THR A 1 293 ? 8.007 35.462 34.481 1.00 62.20 293 THR A O 1
ATOM 2371 N N . ASN A 1 294 ? 7.531 34.438 36.396 1.00 63.01 294 ASN A N 1
ATOM 2372 C CA . ASN A 1 294 ? 6.369 33.770 35.832 1.00 63.52 294 ASN A CA 1
ATOM 2373 C C . ASN A 1 294 ? 5.295 34.766 35.474 1.00 65.23 294 ASN A C 1
ATOM 2374 O O . ASN A 1 294 ? 4.814 34.782 34.350 1.00 65.01 294 ASN A O 1
ATOM 2379 N N . ARG A 1 295 ? 4.918 35.586 36.448 1.00 67.76 295 ARG A N 1
ATOM 2380 C CA . ARG A 1 295 ? 3.933 36.658 36.252 1.00 70.30 295 ARG A CA 1
ATOM 2381 C C . ARG A 1 295 ? 4.299 37.654 35.127 1.00 71.42 295 ARG A C 1
ATOM 2382 O O . ARG A 1 295 ? 3.478 37.898 34.246 1.00 72.39 295 ARG A O 1
ATOM 2390 N N . ILE A 1 296 ? 5.517 38.207 35.126 1.00 72.01 296 ILE A N 1
ATOM 2391 C CA . I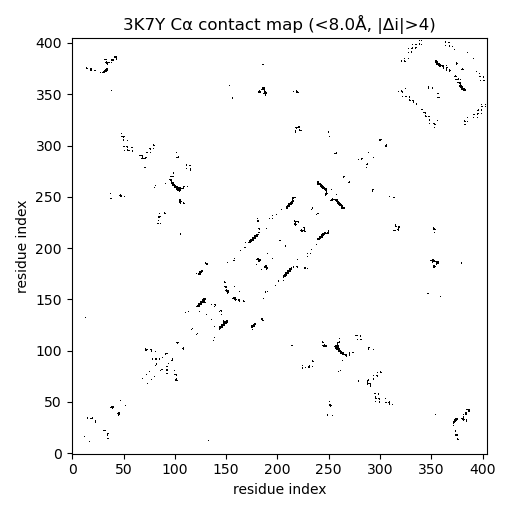LE A 1 296 ? 5.948 39.129 34.048 1.00 73.04 296 ILE A CA 1
ATOM 2392 C C . ILE A 1 296 ? 5.652 38.556 32.675 1.00 72.58 296 ILE A C 1
ATOM 2393 O O . ILE A 1 296 ? 5.193 39.272 31.793 1.00 73.75 296 ILE A O 1
ATOM 2398 N N . LEU A 1 297 ? 5.919 37.263 32.504 1.00 71.58 297 LEU A N 1
ATOM 2399 C CA . LEU A 1 297 ? 5.762 36.592 31.219 1.00 71.24 297 LEU A CA 1
ATOM 2400 C C . LEU A 1 297 ? 4.309 36.423 30.782 1.00 72.44 297 LEU A C 1
ATOM 2401 O O . LEU A 1 297 ? 3.935 36.801 29.670 1.00 72.89 297 LEU A O 1
ATOM 2406 N N . CYS A 1 298 ? 3.496 35.844 31.657 1.00 73.37 298 CYS A N 1
ATOM 2407 C CA . CYS A 1 298 ? 2.060 35.734 31.417 1.00 75.08 298 CYS A CA 1
ATOM 2408 C C . CYS A 1 298 ? 1.409 37.070 31.046 1.00 77.48 298 CYS A C 1
ATOM 2409 O O . CYS A 1 298 ? 0.667 37.135 30.072 1.00 78.02 298 CYS A O 1
ATOM 2412 N N . GLN A 1 299 ? 1.704 38.120 31.814 1.00 79.15 299 GLN A N 1
ATOM 2413 C CA . GLN A 1 299 ? 1.135 39.442 31.588 1.00 82.47 299 GLN A CA 1
ATOM 2414 C C . GLN A 1 299 ? 1.405 39.966 30.177 1.00 83.33 299 GLN A C 1
ATOM 2415 O O . GLN A 1 299 ? 0.460 40.320 29.457 1.00 84.70 299 GLN A O 1
ATOM 2421 N N . LEU A 1 300 ? 2.684 40.017 29.792 1.00 82.96 300 LEU A N 1
ATOM 2422 C CA . LEU A 1 300 ? 3.076 40.425 28.440 1.00 83.91 300 LEU A CA 1
ATOM 2423 C C . LEU A 1 300 ? 2.365 39.565 27.398 1.00 84.52 300 LEU A C 1
ATOM 2424 O O . LEU A 1 300 ? 1.516 40.049 26.643 1.00 85.83 300 LEU A O 1
ATOM 2429 N N . LEU A 1 301 ? 2.714 38.281 27.390 1.00 83.86 301 LEU A N 1
ATOM 2430 C CA . LEU A 1 301 ? 2.270 37.353 26.369 1.00 84.67 301 LEU A CA 1
ATOM 2431 C C . LEU A 1 301 ? 0.742 37.239 26.274 1.00 87.25 301 LEU A C 1
ATOM 2432 O O . LEU A 1 301 ? 0.204 37.034 25.187 1.00 88.31 301 LEU A O 1
ATOM 2437 N N . ASN A 1 302 ? 0.049 37.391 27.404 1.00 89.06 302 ASN A N 1
ATOM 2438 C CA . ASN A 1 302 ? -1.402 37.196 27.465 1.00 91.53 302 ASN A CA 1
ATOM 2439 C C . ASN A 1 302 ? -2.214 38.407 27.003 1.00 94.70 302 ASN A C 1
ATOM 2440 O O . ASN A 1 302 ? -3.407 38.293 26.730 1.00 96.11 302 ASN A O 1
ATOM 2445 N N . ASN A 1 303 ? -1.561 39.559 26.911 1.00 96.41 303 ASN A N 1
ATOM 2446 C CA . ASN A 1 303 ? -2.219 40.782 26.464 1.00 100.08 303 ASN A CA 1
ATOM 2447 C C . ASN A 1 303 ? -1.804 41.214 25.051 1.00 101.11 303 ASN A C 1
ATOM 2448 O O . ASN A 1 303 ? -0.617 41.430 24.770 1.00 99.98 303 ASN A O 1
ATOM 2453 N N . GLN A 1 304 ? -2.795 41.345 24.170 1.00 103.60 304 GLN A N 1
ATOM 2454 C CA . GLN A 1 304 ? -2.544 41.559 22.748 1.00 104.62 304 GLN A CA 1
ATOM 2455 C C . GLN A 1 304 ? -1.740 42.810 22.472 1.00 105.35 304 GLN A C 1
ATOM 2456 O O . GLN A 1 304 ? -0.730 42.756 21.779 1.00 104.40 304 GLN A O 1
ATOM 2462 N N . ASN A 1 305 ? -2.191 43.927 23.028 1.00 107.40 305 ASN A N 1
ATOM 2463 C CA . ASN A 1 305 ? -1.523 45.213 22.862 1.00 108.78 305 ASN A CA 1
ATOM 2464 C C . ASN A 1 305 ? -0.038 45.203 23.230 1.00 106.08 305 ASN A C 1
ATOM 2465 O O . ASN A 1 305 ? 0.743 45.987 22.687 1.00 106.45 305 ASN A O 1
ATOM 2470 N N . LEU A 1 306 ? 0.339 44.320 24.153 1.00 103.26 306 LEU A N 1
ATOM 2471 C CA . LEU A 1 306 ? 1.743 44.150 24.521 1.00 100.32 306 LEU A CA 1
ATOM 2472 C C . LEU A 1 306 ? 2.431 43.106 23.640 1.00 97.61 306 LEU A C 1
ATOM 2473 O O . LEU A 1 306 ? 3.511 43.367 23.116 1.00 96.69 306 LEU A O 1
ATOM 2478 N N . LYS A 1 307 ? 1.797 41.949 23.449 1.00 96.11 307 LYS A N 1
ATOM 2479 C CA . LYS A 1 307 ? 2.361 40.922 22.581 1.00 93.80 307 LYS A CA 1
ATOM 2480 C C . LYS A 1 307 ? 2.662 41.527 21.211 1.00 94.43 307 LYS A C 1
ATOM 2481 O O . LYS A 1 307 ? 3.767 41.389 20.695 1.00 93.11 307 LYS A O 1
ATOM 2487 N N . LEU A 1 308 ? 1.688 42.240 20.656 1.00 96.53 308 LEU A N 1
ATOM 2488 C CA . LEU A 1 308 ? 1.827 42.881 19.346 1.00 97.47 308 LEU A CA 1
ATOM 2489 C C . LEU A 1 308 ? 2.837 44.025 19.343 1.00 97.28 308 LEU A C 1
ATOM 2490 O O . LEU A 1 308 ? 3.578 44.201 18.376 1.00 97.13 308 LEU A O 1
ATOM 2495 N N . ASN A 1 309 ? 2.862 44.799 20.424 1.00 97.24 309 ASN A N 1
ATOM 2496 C CA . ASN A 1 309 ? 3.855 45.857 20.583 1.00 97.01 309 ASN A CA 1
ATOM 2497 C C . ASN A 1 309 ? 5.254 45.270 20.757 1.00 93.67 309 ASN A C 1
ATOM 2498 O O . ASN A 1 309 ? 6.227 45.846 20.284 1.00 93.57 309 ASN A O 1
ATOM 2503 N N . TRP A 1 310 ? 5.353 44.119 21.420 1.00 90.82 310 TRP A N 1
ATOM 2504 C CA . TRP A 1 310 ? 6.641 43.455 21.570 1.00 87.59 310 TRP A CA 1
ATOM 2505 C C . TRP A 1 310 ? 7.099 42.832 20.263 1.00 86.72 310 TRP A C 1
ATOM 2506 O O . TRP A 1 310 ? 8.162 43.204 19.774 1.00 86.86 310 TRP A O 1
ATOM 2517 N N . ILE A 1 311 ? 6.312 41.905 19.698 1.00 86.05 311 ILE A N 1
ATOM 2518 C CA . ILE A 1 311 ? 6.616 41.292 18.380 1.00 85.18 311 ILE A CA 1
ATOM 2519 C C . ILE A 1 311 ? 7.156 42.299 17.354 1.00 86.32 311 ILE A C 1
ATOM 2520 O O . ILE A 1 311 ? 8.127 42.004 16.638 1.00 85.47 311 ILE A O 1
ATOM 2525 N N . LYS A 1 312 ? 6.516 43.470 17.288 1.00 88.16 312 LYS A N 1
ATOM 2526 C CA . LYS A 1 312 ? 6.947 44.547 16.408 1.00 89.70 312 LYS A CA 1
ATOM 2527 C C . LYS A 1 312 ? 8.371 45.010 16.727 1.00 88.32 312 LYS A C 1
ATOM 2528 O O . LYS A 1 312 ? 9.241 44.892 15.870 1.00 87.78 312 LYS A O 1
ATOM 2534 N N . GLU A 1 313 ? 8.616 45.512 17.943 1.00 87.93 313 GLU A N 1
ATOM 2535 C CA . GLU A 1 313 ? 9.973 45.932 18.355 1.00 87.00 313 GLU A CA 1
ATOM 2536 C C . GLU A 1 313 ? 10.959 44.783 18.118 1.00 84.06 313 GLU A C 1
ATOM 2537 O O . GLU A 1 313 ? 12.111 45.005 17.727 1.00 83.68 313 GLU A O 1
ATOM 2543 N N . LEU A 1 314 ? 10.487 43.558 18.353 1.0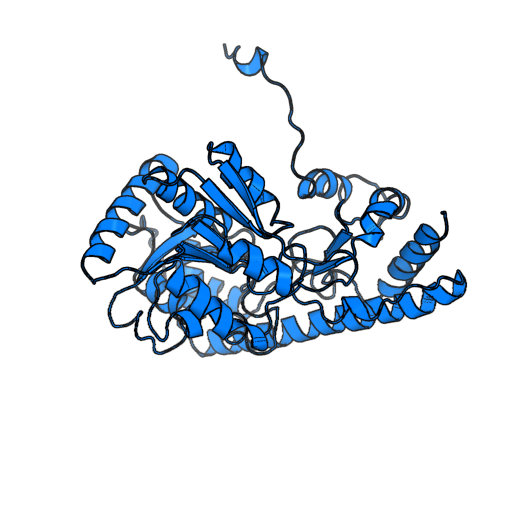0 81.83 314 LEU A N 1
ATOM 2544 C CA . LEU A 1 314 ? 11.254 42.364 18.076 1.00 78.98 314 LEU A CA 1
ATOM 2545 C C . LEU A 1 314 ? 11.561 42.262 16.592 1.00 78.98 314 LEU A C 1
ATOM 2546 O O . LEU A 1 314 ? 12.721 42.100 16.217 1.00 78.16 314 LEU A O 1
ATOM 2551 N N . SER A 1 315 ? 10.537 42.352 15.748 1.00 79.99 315 SER A N 1
ATOM 2552 C CA . SER A 1 315 ? 10.755 42.308 14.294 1.00 80.39 315 SER A CA 1
ATOM 2553 C C . SER A 1 315 ? 11.656 43.446 13.795 1.00 81.29 315 SER A C 1
ATOM 2554 O O . SER A 1 315 ? 12.528 43.230 12.944 1.00 80.70 315 SER A O 1
ATOM 2557 N N . GLN A 1 316 ? 11.425 44.647 14.338 1.00 82.73 316 GLN A N 1
ATOM 2558 C CA . GLN A 1 316 ? 12.308 45.815 14.180 1.00 83.42 316 GLN A CA 1
ATOM 2559 C C . GLN A 1 316 ? 13.740 45.570 14.687 1.00 81.27 316 GLN A C 1
ATOM 2560 O O . GLN A 1 316 ? 14.670 46.257 14.275 1.00 81.56 316 GLN A O 1
ATOM 2566 N N . LEU A 1 317 ? 13.923 44.602 15.578 1.00 79.37 317 LEU A N 1
ATOM 2567 C CA . LEU A 1 317 ? 15.265 44.313 16.098 1.00 77.74 317 LEU A CA 1
ATOM 2568 C C . LEU A 1 317 ? 16.122 43.436 15.172 1.00 76.82 317 LEU A C 1
ATOM 2569 O O . LEU A 1 317 ? 17.205 43.852 14.769 1.00 76.47 317 LEU A O 1
ATOM 2574 N N . SER A 1 318 ? 15.640 42.244 14.830 1.00 76.64 318 SER A N 1
ATOM 2575 C CA . SER A 1 318 ? 16.377 41.364 13.923 1.00 76.80 318 SER A CA 1
ATOM 2576 C C . SER A 1 318 ? 16.752 42.082 12.619 1.00 78.68 318 SER A C 1
ATOM 2577 O O . SER A 1 318 ? 17.826 41.838 12.057 1.00 78.42 318 SER A O 1
ATOM 2580 N N . GLN A 1 319 ? 15.869 42.958 12.135 1.00 80.98 319 GLN A N 1
ATOM 2581 C CA . GLN A 1 319 ? 16.198 43.778 10.970 1.00 83.00 319 GLN A CA 1
ATOM 2582 C C . GLN A 1 319 ? 17.499 44.541 11.258 1.00 82.47 319 GLN A C 1
ATOM 2583 O O . GLN A 1 319 ? 18.514 44.296 10.611 1.00 82.13 319 GLN A O 1
ATOM 2589 N N . ARG A 1 320 ? 17.484 45.417 12.266 1.00 82.61 320 ARG A N 1
ATOM 2590 C CA . ARG A 1 320 ? 18.627 46.288 12.545 1.00 82.46 320 ARG A CA 1
ATOM 2591 C C . ARG A 1 320 ? 19.913 45.475 12.645 1.00 79.80 320 ARG A C 1
ATOM 2592 O O . ARG A 1 320 ? 20.933 45.844 12.062 1.00 80.36 320 ARG A O 1
ATOM 2600 N N . ILE A 1 321 ? 19.846 44.361 13.368 1.00 77.06 321 ILE A N 1
ATOM 2601 C CA . ILE A 1 321 ? 20.987 43.475 13.527 1.00 74.10 321 ILE A CA 1
ATOM 2602 C C . ILE A 1 321 ? 21.477 42.976 12.174 1.00 73.44 321 ILE A C 1
ATOM 2603 O O . ILE A 1 321 ? 22.595 43.304 11.789 1.00 73.57 321 ILE A O 1
ATOM 2608 N N . THR A 1 322 ? 20.658 42.233 11.426 1.00 72.55 322 THR A N 1
ATOM 2609 C CA . THR A 1 322 ? 21.170 41.675 10.174 1.00 71.40 322 THR A CA 1
ATOM 2610 C C . THR A 1 322 ? 21.672 42.798 9.259 1.00 72.54 322 THR A C 1
ATOM 2611 O O . THR A 1 322 ? 22.583 42.578 8.468 1.00 72.69 322 THR A O 1
ATOM 2615 N N . ASN A 1 323 ? 21.116 44.004 9.420 1.00 73.45 323 ASN A N 1
ATOM 2616 C CA . ASN A 1 323 ? 21.581 45.211 8.700 1.00 74.77 323 ASN A CA 1
ATOM 2617 C C . ASN A 1 323 ? 22.976 45.645 9.157 1.00 73.73 323 ASN A C 1
ATOM 2618 O O . ASN A 1 323 ? 23.894 45.789 8.347 1.00 73.88 323 ASN A O 1
ATOM 2623 N N . ASN A 1 324 ? 23.117 45.853 10.463 1.00 72.58 324 ASN A N 1
ATOM 2624 C CA . ASN A 1 324 ? 24.405 46.083 11.113 1.00 71.58 324 ASN A CA 1
ATOM 2625 C C . ASN A 1 324 ? 25.531 45.107 10.666 1.00 69.93 324 ASN A C 1
ATOM 2626 O O . ASN A 1 324 ? 26.673 45.518 10.488 1.00 70.14 324 ASN A O 1
ATOM 2631 N N . ARG A 1 325 ? 25.200 43.822 10.499 1.00 68.18 325 ARG A N 1
ATOM 2632 C CA . ARG A 1 325 ? 26.124 42.801 9.977 1.00 66.28 325 ARG A CA 1
ATOM 2633 C C . ARG A 1 325 ? 26.511 43.046 8.516 1.00 66.93 325 ARG A C 1
ATOM 2634 O O . ARG A 1 325 ? 27.688 42.937 8.146 1.00 66.98 325 ARG A O 1
ATOM 2642 N N . ILE A 1 326 ? 25.521 43.352 7.681 1.00 67.32 326 ILE A N 1
ATOM 2643 C CA . ILE A 1 326 ? 25.786 43.737 6.290 1.00 67.98 326 ILE A CA 1
ATOM 2644 C C . ILE A 1 326 ? 26.758 44.924 6.237 1.00 68.56 326 ILE A C 1
ATOM 2645 O O . ILE A 1 326 ? 27.830 44.814 5.651 1.00 68.37 326 ILE A O 1
ATOM 2650 N N . LEU A 1 327 ? 26.393 46.030 6.889 1.00 69.25 327 LEU A N 1
ATOM 2651 C CA . LEU A 1 327 ? 27.244 47.219 6.965 1.00 70.18 327 LEU A CA 1
ATOM 2652 C C . LEU A 1 327 ? 28.667 46.841 7.337 1.00 69.12 327 LEU A C 1
ATOM 2653 O O . LEU A 1 327 ? 29.627 47.254 6.679 1.00 70.31 327 LEU A O 1
ATOM 2658 N N . PHE A 1 328 ? 28.787 46.053 8.397 1.00 67.26 328 PHE A N 1
ATOM 2659 C CA . PHE A 1 328 ? 30.070 45.723 8.981 1.00 66.43 328 PHE A CA 1
ATOM 2660 C C . PHE A 1 328 ? 31.097 45.156 7.979 1.00 66.59 328 PHE A C 1
ATOM 2661 O O . PHE A 1 328 ? 32.196 45.696 7.848 1.00 66.80 328 PHE A O 1
ATOM 2669 N N . PHE A 1 329 ? 30.736 44.088 7.268 1.00 66.63 329 PHE A N 1
ATOM 2670 C CA . PHE A 1 329 ? 31.663 43.465 6.317 1.00 67.06 329 PHE A CA 1
ATOM 2671 C C . PHE A 1 329 ? 31.927 44.365 5.133 1.00 68.95 329 PHE A C 1
ATOM 2672 O O . PHE A 1 329 ? 32.941 44.224 4.453 1.00 69.58 329 PHE A O 1
ATOM 2680 N N . ASN A 1 330 ? 31.018 45.297 4.891 1.00 70.47 330 ASN A N 1
ATOM 2681 C CA . ASN A 1 330 ? 31.226 46.275 3.839 1.00 73.16 330 ASN A CA 1
ATOM 2682 C C . ASN A 1 330 ? 32.318 47.300 4.187 1.00 74.27 330 ASN A C 1
ATOM 2683 O O . ASN A 1 330 ? 33.008 47.823 3.297 1.00 75.54 330 ASN A O 1
ATOM 2688 N N . LYS A 1 331 ? 32.477 47.583 5.478 1.00 73.93 331 LYS A N 1
ATOM 2689 C CA . LYS A 1 331 ? 33.561 48.451 5.909 1.00 75.09 331 LYS A CA 1
ATOM 2690 C C . LYS A 1 331 ? 34.895 47.705 5.871 1.00 74.84 331 LYS A C 1
ATOM 2691 O O . LYS A 1 331 ? 35.958 48.319 5.713 1.00 75.86 331 LYS A O 1
ATOM 2697 N N . LEU A 1 332 ? 34.826 46.380 5.985 1.00 73.94 332 LEU A N 1
ATOM 2698 C CA . LEU A 1 332 ? 36.008 45.522 5.939 1.00 73.71 332 LEU A CA 1
ATOM 2699 C C . LEU A 1 332 ? 36.426 45.244 4.510 1.00 75.33 332 LEU A C 1
ATOM 2700 O O . LEU A 1 332 ? 37.608 45.030 4.245 1.00 75.56 332 LEU A O 1
ATOM 2705 N N . GLU A 1 333 ? 35.462 45.227 3.590 1.00 76.85 333 GLU A N 1
ATOM 2706 C CA . GLU A 1 333 ? 35.800 45.095 2.179 1.00 79.29 333 GLU A CA 1
ATOM 2707 C C . GLU A 1 333 ? 36.583 46.341 1.764 1.00 80.90 333 GLU A C 1
ATOM 2708 O O . GLU A 1 333 ? 37.486 46.252 0.931 1.00 82.04 333 GLU A O 1
ATOM 2714 N N . THR A 1 334 ? 36.226 47.486 2.360 1.00 81.48 334 THR A N 1
ATOM 2715 C CA . THR A 1 334 ? 36.879 48.772 2.098 1.00 82.90 334 THR A CA 1
ATOM 2716 C C . THR A 1 334 ? 38.254 48.853 2.743 1.00 82.53 334 THR A C 1
ATOM 2717 O O . THR A 1 334 ? 39.255 48.760 2.048 1.00 83.46 334 THR A O 1
ATOM 2721 N N . TYR A 1 335 ? 38.317 49.012 4.063 1.00 81.67 335 TYR A N 1
ATOM 2722 C CA . TYR A 1 335 ? 39.605 49.235 4.741 1.00 81.53 335 TYR A CA 1
ATOM 2723 C C . TYR A 1 335 ? 40.660 48.243 4.332 1.00 81.35 335 TYR A C 1
ATOM 2724 O O . TYR A 1 335 ? 41.838 48.580 4.225 1.00 82.24 335 TYR A O 1
ATOM 2733 N N . GLN A 1 336 ? 40.208 47.015 4.116 1.00 80.54 336 GLN A N 1
ATOM 2734 C CA . GLN A 1 336 ? 40.977 45.972 3.470 1.00 80.64 336 GLN A CA 1
ATOM 2735 C C . GLN A 1 336 ? 41.924 46.483 2.368 1.00 82.18 336 GLN A C 1
ATOM 2736 O O . GLN A 1 336 ? 43.087 46.091 2.342 1.00 82.31 336 GLN A O 1
ATOM 2742 N N . LYS A 1 337 ? 41.411 47.348 1.479 1.00 83.42 337 LYS A N 1
ATOM 2743 C CA . LYS A 1 337 ? 42.161 47.954 0.363 1.00 84.97 337 LYS A CA 1
ATOM 2744 C C . LYS A 1 337 ? 43.407 48.732 0.795 1.00 85.57 337 LYS A C 1
ATOM 2745 O O . LYS A 1 337 ? 44.432 48.716 0.105 1.00 86.21 337 LYS A O 1
ATOM 2751 N N . LYS A 1 338 ? 43.293 49.453 1.905 1.00 85.22 338 LYS A N 1
ATOM 2752 C CA . LYS A 1 338 ? 44.409 50.212 2.437 1.00 86.32 338 LYS A CA 1
ATOM 2753 C C . LYS A 1 338 ? 45.616 49.319 2.727 1.00 85.89 338 LYS A C 1
ATOM 2754 O O . LYS A 1 338 ? 46.771 49.743 2.591 1.00 87.06 338 LYS A O 1
ATOM 2760 N N . TYR A 1 339 ? 45.356 48.076 3.110 1.00 84.57 339 TYR A N 1
ATOM 2761 C CA . TYR A 1 339 ? 46.443 47.161 3.450 1.00 84.46 339 TYR A CA 1
ATOM 2762 C C . TYR A 1 339 ? 46.711 46.154 2.323 1.00 84.80 339 TYR A C 1
ATOM 2763 O O . TYR A 1 339 ? 47.524 45.245 2.472 1.00 84.87 339 TYR A O 1
ATOM 2772 N N . ASN A 1 340 ? 46.043 46.367 1.188 1.00 85.59 340 ASN A N 1
ATOM 2773 C CA . ASN A 1 340 ? 46.058 45.475 0.021 1.00 86.17 340 ASN A CA 1
ATOM 2774 C C . ASN A 1 340 ? 45.771 43.990 0.320 1.00 85.10 340 ASN A C 1
ATOM 2775 O O . ASN A 1 340 ? 46.427 43.092 -0.206 1.00 85.61 340 ASN A O 1
ATOM 2780 N N . LEU A 1 341 ? 44.763 43.750 1.159 1.00 84.05 341 LEU A N 1
ATOM 2781 C CA . LEU A 1 341 ? 44.347 42.400 1.540 1.00 82.99 341 LEU A CA 1
ATOM 2782 C C . LEU A 1 341 ? 43.270 41.914 0.594 1.00 83.36 341 LEU A C 1
ATOM 2783 O O . LEU A 1 341 ? 42.584 42.724 -0.022 1.00 84.23 341 LEU A O 1
ATOM 2788 N N . ASN A 1 342 ? 43.105 40.593 0.511 1.00 83.29 342 ASN A N 1
ATOM 2789 C CA . ASN A 1 342 ? 42.348 39.942 -0.575 1.00 84.07 342 ASN A CA 1
ATOM 2790 C C . ASN A 1 342 ? 41.344 38.884 -0.101 1.00 82.38 342 ASN A C 1
ATOM 2791 O O . ASN A 1 342 ? 41.237 37.808 -0.704 1.00 82.57 342 ASN A O 1
ATOM 2796 N N . TYR A 1 343 ? 40.615 39.201 0.972 1.00 80.47 343 TYR A N 1
ATOM 2797 C CA . TYR A 1 343 ? 39.648 38.283 1.591 1.00 78.84 343 TYR A CA 1
ATOM 2798 C C . TYR A 1 343 ? 38.224 38.505 1.095 1.00 78.91 343 TYR A C 1
ATOM 2799 O O . TYR A 1 343 ? 37.790 39.636 0.919 1.00 79.32 343 TYR A O 1
ATOM 2808 N N . ASP A 1 344 ? 37.480 37.428 0.897 1.00 78.79 344 ASP A N 1
ATOM 2809 C CA . ASP A 1 344 ? 36.075 37.577 0.550 1.00 79.23 344 ASP A CA 1
ATOM 2810 C C . ASP A 1 344 ? 35.228 37.721 1.826 1.00 77.69 344 ASP A C 1
ATOM 2811 O O . ASP A 1 344 ? 34.964 36.737 2.534 1.00 76.77 344 ASP A O 1
ATOM 2816 N N . TRP A 1 345 ? 34.815 38.956 2.111 1.00 77.19 345 TRP A N 1
ATOM 2817 C CA . TRP A 1 345 ? 33.996 39.233 3.283 1.00 75.72 345 TRP A CA 1
ATOM 2818 C C . TRP A 1 345 ? 32.505 39.059 3.018 1.00 75.65 345 TRP A C 1
ATOM 2819 O O . TRP A 1 345 ? 31.700 39.179 3.943 1.00 74.90 345 TRP A O 1
ATOM 2830 N N . ASN A 1 346 ? 32.136 38.773 1.769 1.00 76.42 346 ASN A N 1
ATOM 2831 C CA . ASN A 1 346 ? 30.724 38.645 1.392 1.00 76.52 346 ASN A CA 1
ATOM 2832 C C . ASN A 1 346 ? 30.038 37.394 1.981 1.00 75.01 346 ASN A C 1
ATOM 2833 O O . ASN A 1 346 ? 28.807 37.338 2.099 1.00 75.14 346 ASN A O 1
ATOM 2838 N N . VAL A 1 347 ? 30.844 36.410 2.369 1.00 73.30 347 VAL A N 1
ATOM 2839 C CA . VAL A 1 347 ? 30.335 35.114 2.775 1.00 71.86 347 VAL A CA 1
ATOM 2840 C C . VAL A 1 347 ? 29.883 35.082 4.234 1.00 69.88 347 VAL A C 1
ATOM 2841 O O . VAL A 1 347 ? 29.374 34.068 4.716 1.00 69.56 347 VAL A O 1
ATOM 2845 N N . TYR A 1 348 ? 30.058 36.188 4.939 1.00 68.24 348 TYR A N 1
ATOM 2846 C CA . TYR A 1 348 ? 29.692 36.226 6.338 1.00 66.18 348 TYR A CA 1
ATOM 2847 C C . TYR A 1 348 ? 28.409 37.000 6.544 1.00 66.23 348 TYR A C 1
ATOM 2848 O O . TYR A 1 348 ? 27.965 37.181 7.681 1.00 65.43 348 TYR A O 1
ATOM 2857 N N . LYS A 1 349 ? 27.826 37.477 5.450 1.00 67.33 349 LYS A N 1
ATOM 2858 C CA . LYS A 1 349 ? 26.556 38.204 5.510 1.00 67.58 349 LYS A CA 1
ATOM 2859 C C . LYS A 1 349 ? 25.359 37.249 5.525 1.00 67.54 349 LYS A C 1
ATOM 2860 O O . LYS A 1 349 ? 24.357 37.547 6.157 1.00 67.09 349 LYS A O 1
ATOM 2866 N N . LYS A 1 350 ? 25.477 36.112 4.832 1.00 68.15 350 LYS A N 1
ATOM 2867 C CA . LYS A 1 350 ? 24.520 35.000 4.928 1.00 68.78 350 LYS A CA 1
ATOM 2868 C C . LYS A 1 350 ? 24.106 34.769 6.383 1.00 67.68 350 LYS A C 1
ATOM 2869 O O . LYS A 1 350 ? 22.926 34.562 6.687 1.00 68.00 350 LYS A O 1
ATOM 2875 N N . GLN A 1 351 ? 25.099 34.810 7.274 1.00 66.80 351 GLN A N 1
ATOM 2876 C CA . GLN A 1 351 ? 24.934 34.553 8.711 1.00 65.63 351 GLN A CA 1
ATOM 2877 C C . GLN A 1 351 ? 23.773 35.297 9.389 1.00 65.87 351 GLN A C 1
ATOM 2878 O O . GLN A 1 351 ? 23.340 36.355 8.917 1.00 67.14 351 GLN A O 1
ATOM 2884 N N . ARG A 1 352 ? 23.284 34.743 10.501 1.00 65.10 352 ARG A N 1
ATOM 2885 C CA . ARG A 1 352 ? 22.121 35.288 11.170 1.00 65.05 352 ARG A CA 1
ATOM 2886 C C . ARG A 1 352 ? 22.124 34.976 12.634 1.00 64.17 352 ARG A C 1
ATOM 2887 O O . ARG A 1 352 ? 22.579 33.925 13.042 1.00 63.47 352 ARG A O 1
ATOM 2895 N N . GLY A 1 353 ? 21.569 35.895 13.413 1.00 64.85 353 GLY A N 1
ATOM 2896 C CA . GLY A 1 353 ? 21.500 35.763 14.864 1.00 64.58 353 GLY A CA 1
ATOM 2897 C C . GLY A 1 353 ? 22.148 36.976 15.513 1.00 65.12 353 GLY A C 1
ATOM 2898 O O . GLY A 1 353 ? 22.334 38.020 14.872 1.00 66.30 353 GLY A O 1
ATOM 2899 N N . LEU A 1 354 ? 22.519 36.823 16.779 1.00 64.44 354 LEU A N 1
ATOM 2900 C CA . LEU A 1 354 ? 23.119 37.891 17.559 1.00 64.38 354 LEU A CA 1
ATOM 2901 C C . LEU A 1 354 ? 24.598 38.093 17.194 1.00 64.11 354 LEU A C 1
ATOM 2902 O O . LEU A 1 354 ? 25.160 39.177 17.425 1.00 64.50 354 LEU A O 1
ATOM 2907 N N . PHE A 1 355 ? 25.223 37.047 16.641 1.00 63.09 355 PHE A N 1
ATOM 2908 C CA . PHE A 1 355 ? 26.654 37.087 16.313 1.00 62.60 355 PHE A CA 1
ATOM 2909 C C . PHE A 1 355 ? 26.985 36.933 14.828 1.00 62.59 355 PHE A C 1
ATOM 2910 O O . PHE A 1 355 ? 26.134 36.602 14.007 1.00 63.05 355 PHE A O 1
ATOM 2918 N N . SER A 1 356 ? 28.247 37.178 14.504 1.00 61.99 356 SER A N 1
ATOM 2919 C CA . SER A 1 356 ? 28.839 36.625 13.297 1.00 61.71 356 SER A CA 1
ATOM 2920 C C . SER A 1 356 ? 29.987 35.721 13.738 1.00 60.78 356 SER A C 1
ATOM 2921 O O . SER A 1 356 ? 30.491 35.865 14.852 1.00 60.64 356 SER A O 1
ATOM 2924 N N . PHE A 1 357 ? 30.371 34.780 12.880 1.00 60.02 357 PHE A N 1
ATOM 2925 C CA . PHE A 1 357 ? 31.400 33.807 13.204 1.00 59.06 357 PHE A CA 1
ATOM 2926 C C . PHE A 1 357 ? 32.460 33.834 12.106 1.00 59.75 357 PHE 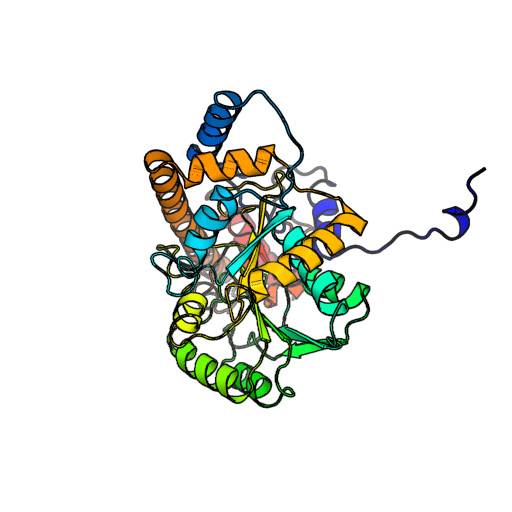A C 1
ATOM 2927 O O . PHE A 1 357 ? 32.196 33.422 10.969 1.00 60.59 357 PHE A O 1
ATOM 2935 N N . VAL A 1 358 ? 33.650 34.336 12.442 1.00 59.18 358 VAL A N 1
ATOM 2936 C CA . VAL A 1 358 ? 34.735 34.481 11.476 1.00 59.38 358 VAL A CA 1
ATOM 2937 C C . VAL A 1 358 ? 35.963 33.694 11.952 1.00 59.59 358 VAL A C 1
ATOM 2938 O O . VAL A 1 358 ? 36.843 34.263 12.606 1.00 59.97 358 VAL A O 1
ATOM 2942 N N . PRO A 1 359 ? 36.031 32.382 11.646 1.00 59.76 359 PRO A N 1
ATOM 2943 C CA . PRO A 1 359 ? 37.152 31.596 12.184 1.00 60.42 359 PRO A CA 1
ATOM 2944 C C . PRO A 1 359 ? 38.507 32.272 11.986 1.00 61.27 359 PRO A C 1
ATOM 2945 O O . PRO A 1 359 ? 39.340 32.288 12.903 1.00 61.35 359 PRO A O 1
ATOM 2949 N N . LEU A 1 360 ? 38.695 32.868 10.816 1.00 62.11 360 LEU A N 1
ATOM 2950 C CA . LEU A 1 360 ? 39.910 33.619 10.505 1.00 63.38 360 LEU A CA 1
ATOM 2951 C C . LEU A 1 360 ? 40.438 34.506 11.649 1.00 63.47 360 LEU A C 1
ATOM 2952 O O . LEU A 1 360 ? 41.650 34.678 11.810 1.00 64.23 360 LEU A O 1
ATOM 2957 N N . LEU A 1 361 ? 39.520 35.059 12.434 1.00 63.31 361 LEU A N 1
ATOM 2958 C CA . LEU A 1 361 ? 39.865 36.003 13.501 1.00 64.14 361 LEU A CA 1
ATOM 2959 C C . LEU A 1 361 ? 40.439 35.335 14.755 1.00 64.98 361 LEU A C 1
ATOM 2960 O O . LEU A 1 361 ? 41.112 35.985 15.564 1.00 65.29 361 LEU A O 1
ATOM 2965 N N . ALA A 1 362 ? 40.192 34.036 14.911 1.00 65.64 362 ALA A N 1
ATOM 2966 C CA . ALA A 1 362 ? 40.800 33.291 16.008 1.00 66.91 362 ALA A CA 1
ATOM 2967 C C . ALA A 1 362 ? 42.309 33.581 16.071 1.00 68.87 362 ALA A C 1
ATOM 2968 O O . ALA A 1 362 ? 42.856 33.791 17.154 1.00 69.64 362 ALA A O 1
ATOM 2970 N N . LYS A 1 363 ? 42.955 33.625 14.900 1.00 70.09 363 LYS A N 1
ATOM 2971 C CA . LYS A 1 363 ? 44.371 33.990 14.763 1.00 72.06 363 LYS A CA 1
ATOM 2972 C C . LYS A 1 363 ? 44.736 35.362 15.354 1.00 72.69 363 LYS A C 1
ATOM 2973 O O . LYS A 1 363 ? 45.826 35.530 15.890 1.00 73.91 363 LYS A O 1
ATOM 2979 N N . ILE A 1 364 ? 43.825 36.331 15.251 1.00 72.47 364 ILE A N 1
ATOM 2980 C CA . ILE A 1 364 ? 44.124 37.743 15.562 1.00 73.34 364 ILE A CA 1
ATOM 2981 C C . ILE A 1 364 ? 43.531 38.225 16.919 1.00 73.68 364 ILE A C 1
ATOM 2982 O O . ILE A 1 364 ? 43.665 39.389 17.310 1.00 74.09 364 ILE A O 1
ATOM 2987 N N . ALA A 1 365 ? 42.919 37.295 17.646 1.00 73.88 365 ALA A N 1
ATOM 2988 C CA . ALA A 1 365 ? 42.139 37.613 18.843 1.00 74.31 365 ALA A CA 1
ATOM 2989 C C . ALA A 1 365 ? 42.927 38.305 19.957 1.00 76.10 365 ALA A C 1
ATOM 2990 O O . ALA A 1 365 ? 42.416 39.231 20.594 1.00 76.48 365 ALA A O 1
ATOM 2992 N N . GLU A 1 366 ? 44.160 37.864 20.189 1.00 77.81 366 GLU A 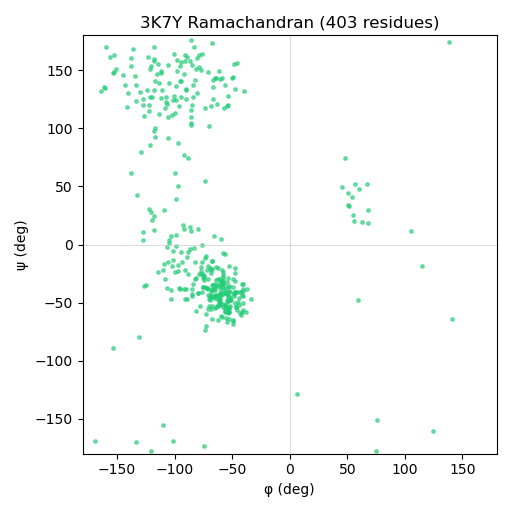N 1
ATOM 2993 C CA . GLU A 1 366 ? 44.953 38.384 21.297 1.00 79.67 366 GLU A CA 1
ATOM 2994 C C . GLU A 1 366 ? 45.755 39.603 20.869 1.00 80.85 366 GLU A C 1
ATOM 2995 O O . GLU A 1 366 ? 46.332 40.298 21.702 1.00 82.53 366 GLU A O 1
ATOM 3001 N N . HIS A 1 367 ? 45.786 39.866 19.568 1.00 80.66 367 HIS A N 1
ATOM 3002 C CA . HIS A 1 367 ? 46.406 41.084 19.067 1.00 81.95 367 HIS A CA 1
ATOM 3003 C C . HIS A 1 367 ? 45.383 42.201 18.967 1.00 80.87 367 HIS A C 1
ATOM 3004 O O . HIS A 1 367 ? 45.737 43.376 18.946 1.00 82.21 367 HIS A O 1
ATOM 3011 N N . LEU A 1 368 ? 44.114 41.827 18.895 1.00 78.79 368 LEU A N 1
ATOM 3012 C CA . LEU A 1 368 ? 43.039 42.790 18.807 1.00 77.79 368 LEU A CA 1
ATOM 3013 C C . LEU A 1 368 ? 42.782 43.415 20.158 1.00 78.24 368 LEU A C 1
ATOM 3014 O O . LEU A 1 368 ? 41.897 44.260 20.297 1.00 78.14 368 LEU A O 1
ATOM 3019 N N . LYS A 1 369 ? 43.544 42.979 21.158 1.00 78.72 369 LYS A N 1
ATOM 3020 C CA . LYS A 1 369 ? 43.402 43.486 22.520 1.00 79.13 369 LYS A CA 1
ATOM 3021 C C . LYS A 1 369 ? 44.403 44.592 22.835 1.00 80.84 369 LYS A C 1
ATOM 3022 O O . LYS A 1 369 ? 44.135 45.415 23.706 1.00 81.78 369 LYS A O 1
ATOM 3028 N N . THR A 1 370 ? 45.524 44.637 22.103 1.00 81.33 370 THR A N 1
ATOM 3029 C CA . THR A 1 370 ? 46.490 45.750 22.211 1.00 83.37 370 THR A CA 1
ATOM 3030 C C . THR A 1 370 ? 45.800 47.055 21.812 1.00 83.46 370 THR A C 1
ATOM 3031 O O . THR A 1 370 ? 46.093 48.128 22.344 1.00 85.48 370 THR A O 1
ATOM 3035 N N . HIS A 1 371 ? 44.890 46.942 20.855 1.00 81.77 371 HIS A N 1
ATOM 3036 C CA . HIS A 1 371 ? 43.864 47.942 20.623 1.00 81.70 371 HIS A CA 1
ATOM 3037 C C . HIS A 1 371 ? 42.711 47.503 21.520 1.00 81.18 371 HIS A C 1
ATOM 3038 O O . HIS A 1 371 ? 42.662 46.352 21.958 1.00 80.51 371 HIS A O 1
ATOM 3045 N N . HIS A 1 372 ? 41.775 48.385 21.823 1.00 81.64 372 HIS A N 1
ATOM 3046 C CA . HIS A 1 372 ? 40.936 48.075 22.971 1.00 81.33 372 HIS A CA 1
ATOM 3047 C C . HIS A 1 372 ? 39.603 47.429 22.593 1.00 79.14 372 HIS A C 1
ATOM 3048 O O . HIS A 1 372 ? 38.526 47.818 23.057 1.00 79.33 372 HIS A O 1
ATOM 3055 N N . ILE A 1 373 ? 39.718 46.392 21.763 1.00 77.09 373 ILE A N 1
ATOM 3056 C CA . ILE A 1 373 ? 38.561 45.633 21.273 1.00 74.77 373 ILE A CA 1
ATOM 3057 C C . ILE A 1 373 ? 38.585 44.142 21.655 1.00 73.00 373 ILE A C 1
ATOM 3058 O O . ILE A 1 373 ? 39.560 43.435 21.375 1.00 72.92 373 ILE A O 1
ATOM 3063 N N . TYR A 1 374 ? 37.501 43.671 22.273 1.00 71.37 374 TYR A N 1
ATOM 3064 C CA . TYR A 1 374 ? 37.435 42.289 22.782 1.00 70.08 374 TYR A CA 1
ATOM 3065 C C . TYR A 1 374 ? 36.421 41.384 22.061 1.00 67.61 374 TYR A C 1
ATOM 3066 O O . TYR A 1 374 ? 35.299 41.784 21.756 1.00 67.05 374 TYR A O 1
ATOM 3075 N N . ILE A 1 375 ? 36.852 40.146 21.839 1.00 64.35 375 ILE A N 1
ATOM 3076 C CA . ILE A 1 375 ? 36.274 39.216 20.871 1.00 62.43 375 ILE A CA 1
ATOM 3077 C C . ILE A 1 375 ? 36.560 37.808 21.406 1.00 61.54 375 ILE A C 1
ATOM 3078 O O . ILE A 1 375 ? 37.575 37.611 22.055 1.00 62.07 375 ILE A O 1
ATOM 3083 N N . ILE A 1 376 ? 35.690 36.836 21.152 1.00 60.50 376 ILE A N 1
ATOM 3084 C CA . ILE A 1 376 ? 35.938 35.480 21.660 1.00 60.85 376 ILE A CA 1
ATOM 3085 C C . ILE A 1 376 ? 37.101 34.769 20.923 1.00 61.25 376 ILE A C 1
ATOM 3086 O O . ILE A 1 376 ? 37.349 34.997 19.739 1.00 60.59 376 ILE A O 1
ATOM 3091 N N . ASN A 1 377 ? 37.809 33.915 21.660 1.00 62.54 377 ASN A N 1
ATOM 3092 C CA . ASN A 1 377 ? 38.960 33.130 21.172 1.00 63.58 377 ASN A CA 1
ATOM 3093 C C . ASN A 1 377 ? 38.775 32.399 19.851 1.00 62.78 377 ASN A C 1
ATOM 3094 O O . ASN A 1 377 ? 39.764 32.092 19.178 1.00 63.79 377 ASN A O 1
ATOM 3099 N N . ASN A 1 378 ? 37.529 32.095 19.491 1.00 61.27 378 ASN A N 1
ATOM 3100 C CA . ASN A 1 378 ? 37.251 31.253 18.316 1.00 60.83 378 ASN A CA 1
ATOM 3101 C C . ASN A 1 378 ? 36.816 31.978 17.026 1.00 59.86 378 ASN A C 1
ATOM 3102 O O . ASN A 1 378 ? 36.670 31.337 15.975 1.00 60.72 378 ASN A O 1
ATOM 3107 N N . GLY A 1 379 ? 36.615 33.294 17.114 1.00 58.22 379 GLY A N 1
ATOM 3108 C CA . GLY A 1 379 ? 36.111 34.071 16.002 1.00 57.69 379 GLY A CA 1
ATOM 3109 C C . GLY A 1 379 ? 34.736 34.702 16.193 1.00 57.66 379 GLY A C 1
ATOM 3110 O O . GLY A 1 379 ? 34.394 35.618 15.455 1.00 57.74 379 GLY A O 1
ATOM 3111 N N . ARG A 1 380 ? 33.938 34.226 17.158 1.00 58.09 380 ARG A N 1
ATOM 3112 C CA . ARG A 1 380 ? 32.557 34.731 17.384 1.00 58.45 380 ARG A CA 1
ATOM 3113 C C . ARG A 1 380 ? 32.487 36.236 17.685 1.00 58.87 380 ARG A C 1
ATOM 3114 O O . ARG A 1 380 ? 33.354 36.790 18.376 1.00 59.45 380 ARG A O 1
ATOM 3122 N N . ILE A 1 381 ? 31.451 36.902 17.188 1.00 59.61 381 ILE A N 1
ATOM 3123 C CA . ILE A 1 381 ? 31.415 38.360 17.254 1.00 60.43 381 ILE A CA 1
ATOM 3124 C C . ILE A 1 381 ? 30.050 38.913 17.558 1.00 61.95 381 ILE A C 1
ATOM 3125 O O . ILE A 1 381 ? 29.108 38.730 16.783 1.00 62.75 381 ILE A O 1
ATOM 3130 N N . ASN A 1 382 ? 29.959 39.615 18.679 1.00 63.24 382 ASN A N 1
ATOM 3131 C CA . ASN A 1 382 ? 28.741 40.298 19.037 1.00 65.75 382 ASN A CA 1
ATOM 3132 C C . ASN A 1 382 ? 28.521 41.486 18.099 1.00 67.62 382 ASN A C 1
ATOM 3133 O O . ASN A 1 382 ? 29.157 42.536 18.242 1.00 68.29 382 ASN A O 1
ATOM 3138 N N . VAL A 1 383 ? 27.628 41.299 17.129 1.00 69.53 383 VAL A N 1
ATOM 3139 C CA . VAL A 1 383 ? 27.368 42.296 16.105 1.00 71.84 383 VAL A CA 1
ATOM 3140 C C . VAL A 1 383 ? 26.643 43.488 16.697 1.00 74.73 383 VAL A C 1
ATOM 3141 O O . VAL A 1 383 ? 26.929 44.622 16.345 1.00 75.83 383 VAL A O 1
ATOM 3145 N N . SER A 1 384 ? 25.726 43.226 17.620 1.00 77.37 384 SER A N 1
ATOM 3146 C CA . SER A 1 384 ? 24.869 44.275 18.197 1.00 81.45 384 SER A CA 1
ATOM 3147 C C . SER A 1 384 ? 25.641 45.415 18.870 1.00 83.05 384 SER A C 1
ATOM 3148 O O . SER A 1 384 ? 25.045 46.427 19.261 1.00 85.54 384 SER A O 1
ATOM 3151 N N . GLY A 1 385 ? 26.960 45.251 18.983 1.00 82.65 385 GLY A N 1
ATOM 3152 C CA . GLY A 1 385 ? 27.811 46.238 19.638 1.00 84.91 385 GLY A CA 1
ATOM 3153 C C . GLY A 1 385 ? 28.707 47.007 18.688 1.00 86.17 385 GLY A C 1
ATOM 3154 O O . GLY A 1 385 ? 29.803 47.432 19.067 1.00 86.20 385 GLY A O 1
ATOM 3155 N N . ILE A 1 386 ? 28.249 47.188 17.452 1.00 87.71 386 ILE A N 1
ATOM 3156 C CA . ILE A 1 386 ? 29.011 47.952 16.465 1.00 89.14 386 ILE A CA 1
ATOM 3157 C C . ILE A 1 386 ? 28.196 49.170 16.037 1.00 93.10 386 ILE A C 1
ATOM 3158 O O . ILE A 1 386 ? 27.303 49.069 15.191 1.00 94.11 386 ILE A O 1
ATOM 3163 N N . THR A 1 387 ? 28.496 50.316 16.640 1.00 96.22 387 THR A N 1
ATOM 3164 C CA . THR A 1 387 ? 27.766 51.538 16.336 1.00 100.68 387 THR A CA 1
ATOM 3165 C C . THR A 1 387 ? 28.301 52.154 15.050 1.00 101.89 387 THR A C 1
ATOM 3166 O O . THR A 1 387 ? 29.401 51.831 14.601 1.00 100.21 387 THR A O 1
ATOM 3170 N N . LYS A 1 388 ? 27.481 53.019 14.457 1.00 105.49 388 LYS A N 1
ATOM 3171 C CA . LYS A 1 388 ? 27.860 53.889 13.355 1.00 107.66 388 LYS A CA 1
ATOM 3172 C C . LYS A 1 388 ? 29.191 54.606 13.629 1.00 107.85 388 LYS A C 1
ATOM 3173 O O . LYS A 1 388 ? 29.952 54.892 12.703 1.00 107.95 388 LYS A O 1
ATOM 3179 N N . ASN A 1 389 ? 29.461 54.893 14.900 1.00 108.25 389 ASN A N 1
ATOM 3180 C CA . ASN A 1 389 ? 30.731 55.485 15.305 1.00 108.42 389 ASN A CA 1
ATOM 3181 C C . ASN A 1 389 ? 31.845 54.458 15.198 1.00 104.58 389 ASN A C 1
ATOM 3182 O O . ASN A 1 389 ? 32.966 54.770 14.780 1.00 104.53 389 ASN A O 1
ATOM 3187 N N . ASN A 1 390 ? 31.498 53.220 15.545 1.00 101.30 390 ASN A N 1
ATOM 3188 C CA . ASN A 1 390 ? 32.464 52.156 15.795 1.00 97.61 390 ASN A CA 1
ATOM 3189 C C . ASN A 1 390 ? 33.100 51.530 14.565 1.00 95.11 390 ASN A C 1
ATOM 3190 O O . ASN A 1 390 ? 34.302 51.257 14.564 1.00 94.19 390 ASN A O 1
ATOM 3195 N N . VAL A 1 391 ? 32.297 51.314 13.525 1.00 93.92 391 VAL A N 1
ATOM 3196 C CA . VAL A 1 391 ? 32.744 50.618 12.317 1.00 91.32 391 VAL A CA 1
ATOM 3197 C C . VAL A 1 391 ? 34.180 50.934 11.883 1.00 90.37 391 VAL A C 1
ATOM 3198 O O . VAL A 1 391 ? 35.004 50.025 11.789 1.00 88.64 391 VAL A O 1
ATOM 3202 N N . ASP A 1 392 ? 34.482 52.210 11.634 1.00 91.20 392 ASP A N 1
ATOM 3203 C CA . ASP A 1 392 ? 35.822 52.590 11.193 1.00 90.18 392 ASP A CA 1
ATOM 3204 C C . ASP A 1 392 ? 36.861 51.968 12.101 1.00 87.28 392 ASP A C 1
ATOM 3205 O O . ASP A 1 392 ? 37.592 51.075 11.683 1.00 85.42 392 ASP A O 1
ATOM 3210 N N . TYR A 1 393 ? 36.908 52.426 13.346 1.00 86.70 393 TYR A N 1
ATOM 3211 C CA . TYR A 1 393 ? 37.952 51.988 14.254 1.00 84.69 393 TYR A CA 1
ATOM 3212 C C . TYR A 1 393 ? 38.111 50.464 14.210 1.00 81.02 393 TYR A C 1
ATOM 3213 O O . TYR A 1 393 ? 39.206 49.949 13.954 1.00 80.21 393 TYR A O 1
ATOM 3222 N N . ILE A 1 394 ? 37.006 49.756 14.422 1.00 78.48 394 ILE A N 1
ATOM 3223 C CA . ILE A 1 394 ? 37.002 48.301 14.450 1.00 74.99 394 ILE A CA 1
ATOM 3224 C C . ILE A 1 394 ? 37.578 47.706 13.163 1.00 73.52 394 ILE A C 1
ATOM 3225 O O . ILE A 1 394 ? 38.543 46.933 13.197 1.00 72.53 394 ILE A O 1
ATOM 3230 N N . ALA A 1 395 ? 36.972 48.084 12.040 1.00 73.27 395 ALA A N 1
ATOM 3231 C CA . ALA A 1 395 ? 37.264 47.493 10.743 1.00 71.84 395 ALA A CA 1
ATOM 3232 C C . ALA A 1 395 ? 38.704 47.766 10.365 1.00 71.79 395 ALA A C 1
ATOM 3233 O O . ALA A 1 395 ? 39.411 46.867 9.899 1.00 71.09 395 ALA A O 1
ATOM 3235 N N . ASP A 1 396 ? 39.133 49.002 10.597 1.00 72.58 396 ASP A N 1
ATOM 3236 C CA . ASP A 1 396 ? 40.526 49.375 10.455 1.00 72.97 396 ASP A CA 1
ATOM 3237 C C . ASP A 1 396 ? 41.425 48.430 11.253 1.00 71.52 396 ASP A C 1
ATOM 3238 O O . ASP A 1 396 ? 42.218 47.698 10.669 1.00 71.13 396 ASP A O 1
ATOM 3243 N N . LYS A 1 397 ? 41.278 48.420 12.574 1.00 70.88 397 LYS A N 1
ATOM 3244 C CA . LYS A 1 397 ? 42.150 47.617 13.429 1.00 70.31 397 LYS A CA 1
ATOM 3245 C C . LYS A 1 397 ? 42.219 46.126 13.067 1.00 68.81 397 LYS A C 1
ATOM 3246 O O . LYS A 1 397 ? 43.265 45.494 13.248 1.00 69.13 397 LYS A O 1
ATOM 3252 N N . ILE A 1 398 ? 41.110 45.583 12.553 1.00 67.52 398 ILE A N 1
ATOM 3253 C CA . ILE A 1 398 ? 41.021 44.195 12.089 1.00 65.91 398 ILE A CA 1
ATOM 3254 C C . ILE A 1 398 ? 41.935 43.960 10.906 1.00 66.61 398 ILE A C 1
ATOM 3255 O O . ILE A 1 398 ? 42.631 42.950 10.829 1.00 66.51 398 ILE A O 1
ATOM 3260 N N . CYS A 1 399 ? 41.909 44.902 9.972 1.00 67.62 399 CYS A N 1
ATOM 3261 C CA . CYS A 1 399 ? 42.753 44.840 8.795 1.00 68.59 399 CYS A CA 1
ATOM 3262 C C . CYS A 1 399 ? 44.194 45.096 9.207 1.00 69.52 399 CYS A C 1
ATOM 3263 O O . CYS A 1 399 ? 45.063 44.270 8.952 1.00 70.50 399 CYS A O 1
ATOM 3266 N N . LEU A 1 400 ? 44.435 46.226 9.873 1.00 70.17 400 LEU A N 1
ATOM 3267 C CA . LEU A 1 400 ? 45.764 46.572 10.396 1.00 71.22 400 LEU A CA 1
ATOM 3268 C C . LEU A 1 400 ? 46.354 45.348 11.057 1.00 70.37 400 LEU A C 1
ATOM 3269 O O . LEU A 1 400 ? 47.478 44.908 10.755 1.00 70.76 400 LEU A O 1
ATOM 3274 N N . SER A 1 401 ? 45.550 44.796 11.954 1.00 68.82 401 SER A N 1
ATOM 3275 C CA . SER A 1 401 ? 45.962 43.658 12.724 1.00 68.73 401 SER A CA 1
ATOM 3276 C C . SER A 1 401 ? 46.167 42.430 11.858 1.00 68.88 401 SER A C 1
ATOM 3277 O O . SER A 1 401 ? 47.103 41.656 12.075 1.00 70.12 401 SER A O 1
ATOM 3280 N N . LEU A 1 402 ? 45.306 42.261 10.861 1.00 68.32 402 LEU A N 1
ATOM 3281 C CA . LEU A 1 402 ? 45.408 41.119 9.980 1.00 68.68 402 LEU A CA 1
ATOM 3282 C C . LEU A 1 402 ? 46.683 41.133 9.163 1.00 71.06 402 LEU A C 1
ATOM 3283 O O . LEU A 1 402 ? 47.273 40.080 8.911 1.00 72.08 402 LEU A O 1
ATOM 3288 N N . SER A 1 403 ? 47.117 42.331 8.777 1.00 72.67 403 SER A N 1
ATOM 3289 C CA . SER A 1 403 ? 48.258 42.478 7.888 1.00 75.09 403 SER A CA 1
ATOM 3290 C C . SER A 1 403 ? 49.592 42.150 8.551 1.00 77.18 403 SER A C 1
ATOM 3291 O O . SER A 1 403 ? 50.559 41.849 7.853 1.00 78.87 403 SER A O 1
ATOM 3294 N N . GLN A 1 404 ? 49.655 42.209 9.881 1.00 77.59 404 GLN A N 1
ATOM 3295 C CA . GLN A 1 404 ? 50.876 41.813 10.582 1.00 80.18 404 GLN A CA 1
ATOM 3296 C C . GLN A 1 404 ? 51.061 40.294 10.570 1.00 80.90 404 GLN A C 1
ATOM 3297 O O . GLN A 1 404 ? 51.191 39.680 11.631 1.00 81.48 404 GLN A O 1
ATOM 3303 N N . ILE A 1 405 ? 51.044 39.683 9.385 1.00 81.61 405 ILE A N 1
ATOM 3304 C CA . ILE A 1 405 ? 51.382 38.254 9.240 1.00 82.66 405 ILE A CA 1
ATOM 3305 C C . ILE A 1 405 ? 51.818 37.906 7.809 1.00 84.43 405 ILE A C 1
ATOM 3306 O O . ILE A 1 405 ? 53.002 37.992 7.424 1.00 86.47 405 ILE A O 1
#

Solvent-accessible surface area: 19939 Å² total; per-residue (Å²): 244,116,139,122,109,85,107,124,149,128,136,169,71,57,47,41,85,94,3,47,177,50,28,163,127,70,139,42,158,107,42,8,24,1,3,49,21,43,2,7,59,94,122,35,79,94,28,85,2,90,0,4,86,48,0,54,132,71,6,99,131,84,77,173,121,175,66,193,24,186,19,4,12,37,127,68,3,24,74,30,0,8,42,15,0,5,1,101,134,5,159,3,31,107,72,128,41,9,2,12,2,5,3,56,0,8,58,3,0,16,35,0,7,4,44,20,13,101,80,103,145,25,117,45,0,17,3,5,51,16,23,58,65,43,4,35,92,20,0,96,87,61,58,11,67,26,96,113,1,63,4,11,30,105,144,132,23,48,7,34,17,114,82,1,14,80,26,0,114,107,17,87,87,36,9,11,0,10,1,15,8,16,2,2,12,10,0,0,14,29,9,69,97,170,63,13,80,82,1,20,115,0,1,89,129,24,147,5,69,1,10,0,16,10,25,16,8,0,1,1,62,84,80,15,74,75,8,0,54,1,0,45,76,1,13,124,172,97,23,54,6,9,0,1,2,10,0,8,40,4,2,3,12,33,67,70,88,3,0,0,1,0,20,11,2,147,61,111,98,60,52,148,111,18,68,101,43,1,28,108,8,0,184,136,108,57,56,28,10,79,30,65,6,5,33,4,3,12,26,2,8,94,71,131,102,14,60,102,61,5,52,138,51,0,30,102,16,1,87,65,0,18,82,19,0,76,61,0,0,52,77,0,82,54,31,19,138,155,67,133,31,143,82,98,5,79,36,15,32,131,2,66,1,1,2,0,2,0,27,51,1,44,147,3,5,118,69,1,28,89,30,50,2,2,1,6,50,57,0,10,4,0,0,3,8,4,42,181,124,35,8,67,51,0,0,28,33,2,0,51,0,10,53,102,157

Secondary structure (DSSP, 8-state):
---GGGG-------HHHHHHHHHTTSS-SS-EE-S-SS-B-TTSSB---HHHHHHHHHHHHH-------TTSS-HHHHHHHHHHHH-SS-TTTTTT-EEEEEEEHHHHHHHHHHHHHHTTT--EEEEESS--HHHHHHHHTTT-EEEEE--EETTTTEE-HHHHHHHHHHS-SS-EEEE--SS-TTT--PPPHHHHHHHHHHHHHH--EEEEEES-TTTSSSSTTGGGHHHHHHHTTT--EEEEEE-TTTS--TTTTEEEEEEE-SSHHHHHHHHHHHHHHHHTTTSS--HHHHHHHHHHHH-HHHHHHHHHHHHHHHHHHHHHHHHHHHHHHHHGGGGT----GGGGSS--SSEEE-GGGGGGTTTTTTTTEE--TTSEEEGGG--TTHHHHHHHHHHHHHH--

CATH classification: 3.90.1150.10 (+1 more: 3.40.640.10)